Protein AF-A0A7G8HLC7-F1 (afdb_monomer_lite)

Secondary structure (DSSP, 8-state):
-----SS----TTSSHHHHHHHHHHH--HHHHHHHHHHHHTTS------------S-EEEEEEEBGGG-EEEEEEETTEEEEEEEE-SS-HHHHHHHHHHHT-SEEPPEEEEEEE-TTSPEEEEEEE----PPPPHHHHHHHHHHHHHHHHHHHHTT-----GGGEEEETTEEEE---TTTTGGGT-TT---TT-SS--SS-SSS--HHHHHHTT-----TTS----HHHHHHHHS-TTS-HHHHHHHHHHHHHHHHHHHHHTHHHHHHHHHHS-GGG-EE-SS-HHHHHHHHHHHHT-SSHHHHHHHHHHHHHHHH-SS---HHHHHHHHHHHHHHHHHHTTTPBP-EEGGGS-S----HHHHHHHHHHHHHH--HHHHHHHHHHH---

Sequence (390 aa):
MVLLSPFYSIDVLILKPYFLCITSYFMNSECLDELFAKAINKTKSTVSNHFIINASSICITGDIHQDYKATTSFFIRDAKYFHKWHNTINESLISELISSVGVNIKTPLSYSYGCSSAGDTWLIQKALVSNKSIYLPDILHRCFLIGQAFVFFYILGTTDCHKDNFVFSDDSLFWLDSETLLSAYYFKNLKLINQPEDNFFSNNDFNLSELLKTNRREGTSNTEDLSLFNSFIRSLPAEIDNAKILESMHDGIAFGYKCCFNSQSFIFDWILCTDIESTRVIIRATRIYEQIIKFLLDSKNEIERDFRAEKIFKSMYNLGISEEGVLSKLRQISTIEINLLKQGLIPKFRIKDLPLEIKNKYSIAKNVVNRINSTNCSKLIQNFNKIINI

Radius of gyration: 22.66 Å; chains: 1; bounding box: 56×45×57 Å

Foldseek 3Di:
DDDDDDDDDPDPVVCPVVVVVVCVVVVVLVLVQVVVCVVCVVPDDDDDDRDPQPFVDKAQDAAQAPPRFTWIWTDRPQWIKIWHWDQAWDQVLVQVVCVQLPQQAHEFDWDWRDADPVGITIIIGTDDPDPDPADPVLLLLVLLSVLLVLQVCQLQVAFQQELVQWDDDDSGIYRHDCLRGNQLVFQQDDDAPPDDPPDLHDDLDPDSVNSLVSHFDPDDPDDDGDGSNQVSVVVDPPPDDPVSSLVSSLNSNVVSLVSCLVCLVVLLVSLQPIPNQSRWHPPDDQVVLQVLLVVLVPDPDDVRSVVSLVVVLCVQLPSNGDPVVSSVQSSVVSVQQSVQSNVVHGYIDGNNRRPDPRDRSNVSSVSSSVCSVVDDSVVVSVVVVVRHPD

Structure (mmCIF, N/CA/C/O backbone):
data_AF-A0A7G8HLC7-F1
#
_entry.id   AF-A0A7G8HLC7-F1
#
loop_
_atom_site.group_PDB
_atom_site.id
_atom_site.type_symbol
_atom_site.label_atom_id
_atom_site.label_alt_id
_atom_site.label_comp_id
_atom_site.label_asym_id
_atom_site.label_entity_id
_atom_site.label_seq_id
_atom_site.pdbx_PDB_ins_code
_atom_site.Cartn_x
_atom_site.Cartn_y
_atom_site.Cartn_z
_atom_site.occupancy
_atom_site.B_iso_or_equiv
_atom_site.auth_seq_id
_atom_site.auth_comp_id
_atom_site.auth_asym_id
_atom_site.auth_atom_id
_atom_site.pdbx_PDB_model_num
ATOM 1 N N . MET A 1 1 ? -33.985 -16.442 -13.280 1.00 21.75 1 MET A N 1
ATOM 2 C CA . MET A 1 1 ? -33.444 -17.777 -12.952 1.00 21.75 1 MET A CA 1
ATOM 3 C C . MET A 1 1 ? -32.339 -17.574 -11.932 1.00 21.75 1 MET A C 1
ATOM 5 O O . MET A 1 1 ? -31.437 -16.790 -12.191 1.00 21.75 1 MET A O 1
ATOM 9 N N . VAL A 1 2 ? -32.504 -18.151 -10.743 1.00 29.56 2 VAL A N 1
ATOM 10 C CA . VAL A 1 2 ? -31.632 -17.982 -9.572 1.00 29.56 2 VAL A CA 1
ATOM 11 C C . VAL A 1 2 ? -30.471 -18.969 -9.675 1.00 29.56 2 VAL A C 1
ATOM 13 O O . VAL A 1 2 ? -30.717 -20.160 -9.831 1.00 29.56 2 VAL A O 1
ATOM 16 N N . LEU A 1 3 ? -29.232 -18.492 -9.551 1.00 22.62 3 LEU A N 1
ATOM 17 C CA . LEU A 1 3 ? -28.075 -19.325 -9.218 1.00 22.62 3 LEU A CA 1
ATOM 18 C C . LEU A 1 3 ? -27.324 -18.646 -8.071 1.00 22.62 3 LEU A C 1
ATOM 20 O O . LEU A 1 3 ? -26.545 -17.717 -8.265 1.00 22.62 3 LEU A O 1
ATOM 24 N N . LEU A 1 4 ? -27.644 -19.097 -6.860 1.00 25.16 4 LEU A N 1
ATOM 25 C CA . LEU A 1 4 ? -26.909 -18.804 -5.637 1.00 25.16 4 LEU A CA 1
ATOM 26 C C . LEU A 1 4 ? -25.683 -19.726 -5.591 1.00 25.16 4 LEU A C 1
ATOM 28 O O . LEU A 1 4 ? -25.820 -20.946 -5.665 1.00 25.16 4 LEU A O 1
ATOM 32 N N . SER A 1 5 ? -24.496 -19.135 -5.476 1.00 24.44 5 SER A N 1
ATOM 33 C CA . SER A 1 5 ? -23.241 -19.833 -5.171 1.00 24.44 5 SER A CA 1
ATOM 34 C C . SER A 1 5 ? -23.123 -20.059 -3.650 1.00 24.44 5 SER A C 1
ATOM 36 O O . SER A 1 5 ? -23.564 -19.198 -2.884 1.00 24.44 5 SER A O 1
ATOM 38 N N . PRO A 1 6 ? -22.538 -21.177 -3.178 1.00 26.70 6 PRO A N 1
ATOM 39 C CA . PRO A 1 6 ? -22.643 -21.615 -1.794 1.00 26.70 6 PRO A CA 1
ATOM 40 C C . PRO A 1 6 ? -21.478 -21.087 -0.952 1.00 26.70 6 PRO A C 1
ATOM 42 O O . PRO A 1 6 ? -20.536 -21.817 -0.678 1.00 26.70 6 PRO A O 1
ATOM 45 N N . PHE A 1 7 ? -21.529 -19.837 -0.498 1.00 26.86 7 PHE A N 1
ATOM 46 C CA . PHE A 1 7 ? -20.690 -19.409 0.626 1.00 26.86 7 PHE A CA 1
ATOM 47 C C . PHE A 1 7 ? -21.494 -18.493 1.553 1.00 26.86 7 PHE A C 1
ATOM 49 O O . PHE A 1 7 ? -21.743 -17.338 1.242 1.00 26.86 7 PHE A O 1
ATOM 56 N N . TYR A 1 8 ? -21.899 -19.076 2.687 1.00 28.16 8 TYR A N 1
ATOM 57 C CA . TYR A 1 8 ? -22.501 -18.463 3.877 1.00 28.16 8 TYR A CA 1
ATOM 58 C C . TYR A 1 8 ? -23.782 -17.636 3.669 1.00 28.16 8 TYR A C 1
ATOM 60 O O . TYR A 1 8 ? -23.762 -16.440 3.397 1.00 28.16 8 TYR A O 1
ATOM 68 N N . SER A 1 9 ? -24.924 -18.275 3.943 1.00 25.25 9 SER A N 1
ATOM 69 C CA . SER A 1 9 ? -26.159 -17.597 4.335 1.00 25.25 9 SER A CA 1
ATOM 70 C C . SER A 1 9 ? -25.970 -16.962 5.719 1.00 25.25 9 SER A C 1
ATOM 72 O O . SER A 1 9 ? -26.249 -17.585 6.742 1.00 25.25 9 SER A O 1
ATOM 74 N N . ILE A 1 10 ? -25.447 -15.739 5.759 1.00 25.98 10 ILE A N 1
ATOM 75 C CA . ILE A 1 10 ? -25.668 -14.847 6.900 1.00 25.98 10 ILE A CA 1
ATOM 76 C C . ILE A 1 10 ? -27.069 -14.276 6.708 1.00 25.98 10 ILE A C 1
ATOM 78 O O . ILE A 1 10 ? -27.377 -13.728 5.648 1.00 25.98 10 ILE A O 1
ATOM 82 N N . ASP A 1 11 ? -27.928 -14.469 7.705 1.00 25.91 11 ASP A N 1
ATOM 83 C CA . ASP A 1 11 ? -29.323 -14.055 7.670 1.00 25.91 11 ASP A CA 1
ATOM 84 C C . ASP A 1 11 ? -29.487 -12.613 7.166 1.00 25.91 11 ASP A C 1
ATOM 86 O O . ASP A 1 11 ? -29.014 -11.636 7.748 1.00 25.91 11 ASP A O 1
ATOM 90 N N . VAL A 1 12 ? -30.242 -12.505 6.072 1.00 29.97 12 VAL A N 1
ATOM 91 C CA . VAL A 1 12 ? -30.614 -11.305 5.299 1.00 29.97 12 VAL A CA 1
ATOM 92 C C . VAL A 1 12 ? -31.399 -10.263 6.131 1.00 29.97 12 VAL A C 1
ATOM 94 O O . VAL A 1 12 ? -31.777 -9.199 5.641 1.00 29.97 12 VAL A O 1
ATOM 97 N N . LEU A 1 13 ? -31.628 -10.521 7.419 1.00 26.00 13 LEU A N 1
ATOM 98 C CA . LEU A 1 13 ? -32.408 -9.674 8.319 1.00 26.00 13 LEU A CA 1
ATOM 99 C C . LEU A 1 13 ? -31.650 -8.445 8.836 1.00 26.00 13 LEU A C 1
ATOM 101 O O . LEU A 1 13 ? -32.289 -7.419 9.058 1.00 26.00 13 LEU A O 1
ATOM 105 N N . ILE A 1 14 ? -30.316 -8.484 8.939 1.00 32.50 14 ILE A N 1
ATOM 106 C CA . ILE A 1 14 ? -29.539 -7.313 9.391 1.00 32.50 14 ILE A CA 1
ATOM 107 C C . ILE A 1 14 ? -29.361 -6.286 8.259 1.00 32.50 14 ILE A C 1
ATOM 109 O O . ILE A 1 14 ? -29.231 -5.100 8.530 1.00 32.50 14 ILE A O 1
ATOM 113 N N . LEU A 1 15 ? -29.458 -6.692 6.987 1.00 32.88 15 LEU A N 1
ATOM 114 C CA . LEU A 1 15 ? -29.226 -5.820 5.824 1.00 32.88 15 LEU A CA 1
ATOM 115 C C . LEU A 1 15 ? -30.483 -5.127 5.269 1.00 32.88 15 LEU A C 1
ATOM 117 O O . LEU A 1 15 ? -30.356 -4.262 4.404 1.00 32.88 15 LEU A O 1
ATOM 121 N N . LYS A 1 16 ? -31.695 -5.444 5.746 1.00 27.67 16 LYS A N 1
ATOM 122 C CA . LYS A 1 16 ? -32.942 -4.852 5.215 1.00 27.67 16 LYS A CA 1
ATOM 123 C C . LYS A 1 16 ? -33.029 -3.319 5.360 1.00 27.67 16 LYS A C 1
ATOM 125 O O . LYS A 1 16 ? -33.419 -2.680 4.385 1.00 27.67 16 LYS A O 1
ATOM 130 N N . PRO A 1 17 ? -32.620 -2.698 6.485 1.00 28.83 17 PRO A N 1
ATOM 131 C CA . PRO A 1 17 ? -32.542 -1.237 6.589 1.00 28.83 17 PRO A CA 1
ATOM 132 C C . PRO A 1 17 ? -31.387 -0.640 5.764 1.00 28.83 17 PRO A C 1
ATOM 134 O O . PRO A 1 17 ? -31.482 0.493 5.306 1.00 28.83 17 PRO A O 1
ATOM 137 N N . TYR A 1 18 ? -30.312 -1.402 5.531 1.00 35.47 18 TYR A N 1
ATOM 138 C CA . TYR A 1 18 ? -29.099 -0.943 4.835 1.00 35.47 18 TYR A CA 1
ATOM 139 C C . TYR A 1 18 ? -29.240 -0.962 3.316 1.00 35.47 18 TYR A C 1
ATOM 141 O O . TYR A 1 18 ? -28.787 -0.037 2.645 1.00 35.47 18 TYR A O 1
ATOM 149 N N . PHE A 1 19 ? -29.925 -1.970 2.772 1.00 33.97 19 PHE A N 1
ATOM 150 C CA . PHE A 1 19 ? -30.297 -1.982 1.363 1.00 33.97 19 PHE A CA 1
ATOM 151 C C . PHE A 1 19 ? -31.268 -0.839 1.071 1.00 33.97 19 PHE A C 1
ATOM 153 O O . PHE A 1 19 ? -31.118 -0.188 0.047 1.00 33.97 19 PHE A O 1
ATOM 160 N N . LEU A 1 20 ? -32.188 -0.531 1.995 1.00 31.73 20 LEU A N 1
ATOM 161 C CA . LEU A 1 20 ? -33.087 0.622 1.902 1.00 31.73 20 LEU A CA 1
ATOM 162 C C . LEU A 1 20 ? -32.379 1.963 2.087 1.00 31.73 20 LEU A C 1
ATOM 164 O O . LEU A 1 20 ? -32.790 2.894 1.426 1.00 31.73 20 LEU A O 1
ATOM 168 N N . CYS A 1 21 ? -31.319 2.074 2.896 1.00 33.91 21 CYS A N 1
ATOM 169 C CA . CYS A 1 21 ? -30.577 3.329 3.077 1.00 33.91 21 CYS A CA 1
ATOM 170 C C . CYS A 1 21 ? -29.639 3.625 1.897 1.00 33.91 21 CYS A C 1
ATOM 172 O O . CYS A 1 21 ? -29.602 4.749 1.409 1.00 33.91 21 CYS A O 1
ATOM 174 N N . ILE A 1 22 ? -28.942 2.612 1.367 1.00 38.06 22 ILE A N 1
ATOM 175 C CA . ILE A 1 22 ? -28.168 2.751 0.126 1.00 38.06 22 ILE A CA 1
ATOM 176 C C . ILE A 1 22 ? -29.136 2.979 -1.036 1.00 38.06 22 ILE A C 1
ATOM 178 O O . ILE A 1 22 ? -28.973 3.937 -1.769 1.00 38.06 22 ILE A O 1
ATOM 182 N N . THR A 1 23 ? -30.217 2.211 -1.182 1.00 36.97 23 THR A N 1
ATOM 183 C CA . THR A 1 23 ? -31.185 2.527 -2.245 1.00 36.97 23 THR A CA 1
ATOM 184 C C . THR A 1 23 ? -31.891 3.862 -2.021 1.00 36.97 23 THR A C 1
ATOM 186 O O . THR A 1 23 ? -32.027 4.572 -2.992 1.00 36.97 23 THR A O 1
ATOM 189 N N . SER A 1 24 ? -32.236 4.316 -0.814 1.00 34.94 24 SER A N 1
ATOM 190 C CA . SER A 1 24 ? -32.877 5.630 -0.610 1.00 34.94 24 SER A CA 1
ATOM 191 C C . SER A 1 24 ? -31.918 6.807 -0.793 1.00 34.94 24 SER A C 1
ATOM 193 O O . SER A 1 24 ? -32.323 7.836 -1.325 1.00 34.94 24 SER A O 1
ATOM 195 N N . TYR A 1 25 ? -30.644 6.665 -0.408 1.00 39.06 25 TYR A N 1
ATOM 196 C CA . TYR A 1 25 ? -29.607 7.673 -0.668 1.00 39.06 25 TYR A CA 1
ATOM 197 C C . TYR A 1 25 ? -29.233 7.719 -2.162 1.00 39.06 25 TYR A C 1
ATOM 199 O O . TYR A 1 25 ? -28.902 8.779 -2.681 1.00 39.06 25 TYR A O 1
ATOM 207 N N . PHE A 1 26 ? -29.360 6.589 -2.870 1.00 38.81 26 PHE A N 1
ATOM 208 C CA . PHE A 1 26 ? -29.183 6.467 -4.322 1.00 38.81 26 PHE A CA 1
ATOM 209 C C . PHE A 1 26 ? -30.505 6.590 -5.133 1.00 38.81 26 PHE A C 1
ATOM 211 O O . PHE A 1 26 ? -30.460 6.528 -6.355 1.00 38.81 26 PHE A O 1
ATOM 218 N N . MET A 1 27 ? -31.687 6.769 -4.523 1.00 36.00 27 MET A N 1
ATOM 219 C CA . MET A 1 27 ? -32.986 6.859 -5.233 1.00 36.00 27 MET A CA 1
ATOM 220 C C . MET A 1 27 ? -33.636 8.241 -5.191 1.00 36.00 27 MET A C 1
ATOM 222 O O . MET A 1 27 ? -34.693 8.422 -5.796 1.00 36.00 27 MET A O 1
ATOM 226 N N . ASN A 1 28 ? -32.982 9.258 -4.620 1.00 38.38 28 ASN A N 1
ATOM 227 C CA . ASN A 1 28 ? -33.239 10.624 -5.082 1.00 38.38 28 ASN A CA 1
ATOM 228 C C . ASN A 1 28 ? -32.574 10.797 -6.457 1.00 38.38 28 ASN A C 1
ATOM 230 O O . ASN A 1 28 ? -31.442 11.263 -6.584 1.00 38.38 28 ASN A O 1
ATOM 234 N N . SER A 1 29 ? -33.304 10.319 -7.470 1.00 41.28 29 SER A N 1
ATOM 235 C CA . SER A 1 29 ? -32.939 10.227 -8.891 1.00 41.28 29 SER A CA 1
ATOM 236 C C . SER A 1 29 ? -32.334 11.504 -9.480 1.00 41.28 29 SER A C 1
ATOM 238 O O . SER A 1 29 ? -31.459 11.415 -10.335 1.00 41.28 29 SER A O 1
ATOM 240 N N . GLU A 1 30 ? -32.682 12.678 -8.951 1.00 38.06 30 GLU A N 1
ATOM 241 C CA . GLU A 1 30 ? -32.153 13.959 -9.425 1.00 38.06 30 GLU A CA 1
ATOM 242 C C . GLU A 1 30 ? -30.631 14.082 -9.260 1.00 38.06 30 GLU A C 1
ATOM 244 O O . GLU A 1 30 ? -29.963 14.612 -10.143 1.00 38.06 30 GLU A O 1
ATOM 249 N N . CYS A 1 31 ? -30.050 13.547 -8.179 1.00 40.03 31 CYS A N 1
ATOM 250 C CA . CYS A 1 31 ? -28.619 13.713 -7.913 1.00 40.03 31 CYS A CA 1
ATOM 251 C C . CYS A 1 31 ? -27.770 12.804 -8.812 1.00 40.03 31 CYS A C 1
ATOM 253 O O . CYS A 1 31 ? -26.753 13.243 -9.337 1.00 40.03 31 CYS A O 1
ATOM 255 N N . LEU A 1 32 ? -28.215 11.562 -9.046 1.00 40.97 32 LEU A N 1
ATOM 256 C CA . LEU A 1 32 ? -27.554 10.590 -9.927 1.00 40.97 32 LEU A CA 1
ATOM 257 C C . LEU A 1 32 ? -27.622 10.996 -11.403 1.00 40.97 32 LEU A C 1
ATOM 259 O O . LEU A 1 32 ? -26.618 10.890 -12.109 1.00 40.97 32 LEU A O 1
ATOM 263 N N . ASP A 1 33 ? -28.765 11.515 -11.849 1.00 38.50 33 ASP A N 1
ATOM 264 C CA . ASP A 1 33 ? -28.928 12.012 -13.215 1.00 38.50 33 ASP A CA 1
ATOM 265 C C . ASP A 1 33 ? -28.050 13.249 -13.467 1.00 38.50 33 ASP A C 1
ATOM 267 O O . ASP A 1 33 ? -27.393 13.339 -14.507 1.00 38.50 33 ASP A O 1
ATOM 271 N N . GLU A 1 34 ? -27.922 14.156 -12.491 1.00 40.56 34 GLU A N 1
ATOM 272 C CA . GLU A 1 34 ? -26.979 15.279 -12.569 1.00 40.56 34 GLU A CA 1
ATOM 273 C C . GLU A 1 34 ? -25.504 14.822 -12.487 1.00 40.56 34 GLU A C 1
ATOM 275 O O . GLU A 1 34 ? -24.644 15.363 -13.192 1.00 40.56 34 GLU A O 1
ATOM 280 N N . LEU A 1 35 ? -25.211 13.802 -11.667 1.00 41.47 35 LEU A N 1
ATOM 281 C CA . LEU A 1 35 ? -23.898 13.156 -11.490 1.00 41.47 35 LEU A CA 1
ATOM 282 C C . LEU A 1 35 ? -23.381 12.566 -12.807 1.00 41.47 35 LEU A C 1
ATOM 284 O O . LEU A 1 35 ? -22.232 12.797 -13.195 1.00 41.47 35 LEU A O 1
ATOM 288 N N . PHE A 1 36 ? -24.237 11.835 -13.521 1.00 43.69 36 PHE A N 1
ATOM 289 C CA . PHE A 1 36 ? -23.888 11.227 -14.800 1.00 43.69 36 PHE A CA 1
ATOM 290 C C . PHE A 1 36 ? -23.931 12.236 -15.949 1.00 43.69 36 PHE A C 1
ATOM 292 O O . PHE A 1 36 ? -23.043 12.206 -16.803 1.00 43.69 36 PHE A O 1
ATOM 299 N N . ALA A 1 37 ? -24.858 13.200 -15.935 1.00 41.19 37 ALA A N 1
ATOM 300 C CA . ALA A 1 37 ? -24.865 14.295 -16.903 1.00 41.19 37 ALA A CA 1
ATOM 301 C C . ALA A 1 37 ? -23.588 15.147 -16.818 1.00 41.19 37 ALA A C 1
ATOM 303 O O . ALA A 1 37 ? -23.045 15.518 -17.854 1.00 41.19 37 ALA A O 1
ATOM 304 N N . LYS A 1 38 ? -23.036 15.418 -15.625 1.00 40.31 38 LYS A N 1
ATOM 305 C CA . LYS A 1 38 ? -21.765 16.159 -15.468 1.00 40.31 38 LYS A CA 1
ATOM 306 C C . LYS A 1 38 ? -20.536 15.333 -15.864 1.00 40.31 38 LYS A C 1
ATOM 308 O O . LYS A 1 38 ? -19.619 15.882 -16.477 1.00 40.31 38 LYS A O 1
ATOM 313 N N . ALA A 1 39 ? -20.528 14.027 -15.588 1.00 36.47 39 ALA A N 1
ATOM 314 C CA . ALA A 1 39 ? -19.465 13.122 -16.032 1.00 36.47 39 ALA A CA 1
ATOM 315 C C . ALA A 1 39 ? -19.436 12.950 -17.567 1.00 36.47 39 ALA A C 1
ATOM 317 O O . ALA A 1 39 ? -18.362 12.800 -18.152 1.00 36.47 39 ALA A O 1
ATOM 318 N N . ILE A 1 40 ? -20.602 13.023 -18.221 1.00 36.59 40 ILE A N 1
ATOM 319 C CA . ILE A 1 40 ? -20.776 12.836 -19.671 1.00 36.59 40 ILE A CA 1
ATOM 320 C C . ILE A 1 40 ? -20.726 14.170 -20.447 1.00 36.59 40 ILE A C 1
ATOM 322 O O . ILE A 1 40 ? -20.209 14.197 -21.558 1.00 36.59 40 ILE A O 1
ATOM 326 N N . ASN A 1 41 ? -21.139 15.311 -19.883 1.00 36.41 41 ASN A N 1
ATOM 327 C CA . ASN A 1 41 ? -21.132 16.611 -20.586 1.00 36.41 41 ASN A CA 1
ATOM 328 C C . ASN A 1 41 ? -19.728 17.170 -20.892 1.00 36.41 41 ASN A C 1
ATOM 330 O O . ASN A 1 41 ? -19.602 18.107 -21.682 1.00 36.41 41 ASN A O 1
ATOM 334 N N . LYS A 1 42 ? -18.654 16.591 -20.336 1.00 35.75 42 LYS A N 1
ATOM 335 C CA . LYS A 1 42 ? -17.270 16.892 -20.761 1.00 35.75 42 LYS A CA 1
ATOM 336 C C . LYS A 1 42 ? -16.870 16.185 -22.067 1.00 35.75 42 LYS A C 1
ATOM 338 O O . LYS A 1 42 ? -15.877 16.563 -22.684 1.00 35.75 42 LYS A O 1
ATOM 343 N N . THR A 1 43 ? -17.666 15.221 -22.526 1.00 34.31 43 THR A N 1
ATOM 344 C CA . THR A 1 43 ? -17.639 14.663 -23.883 1.00 34.31 43 THR A CA 1
ATOM 345 C C . THR A 1 43 ? -18.804 15.265 -24.669 1.00 34.31 43 THR A C 1
ATOM 347 O O . THR A 1 43 ? -19.952 14.892 -24.474 1.00 34.31 43 THR A O 1
ATOM 350 N N . LYS A 1 44 ? -18.522 16.275 -25.501 1.00 29.05 44 LYS A N 1
ATOM 351 C CA . LYS A 1 44 ? -19.519 17.073 -26.240 1.00 29.05 44 LYS A CA 1
ATOM 352 C C . LYS A 1 44 ? -20.609 16.218 -26.919 1.00 29.05 44 LYS A C 1
ATOM 354 O O . LYS A 1 44 ? -20.328 15.606 -27.941 1.00 29.05 44 LYS A O 1
ATOM 359 N N . SER A 1 45 ? -21.851 16.301 -26.438 1.00 29.31 45 SER A N 1
ATOM 360 C CA . SER A 1 45 ? -23.053 16.587 -27.244 1.00 29.31 45 SER A CA 1
ATOM 361 C C . SER A 1 45 ? -24.301 16.635 -26.358 1.00 29.31 45 SER A C 1
ATOM 363 O O . SER A 1 45 ? -24.563 15.724 -25.579 1.00 29.31 45 SER A O 1
ATOM 365 N N . THR A 1 46 ? -25.081 17.692 -26.534 1.00 34.69 46 THR A N 1
ATOM 366 C CA . THR A 1 46 ? -26.419 17.943 -25.994 1.00 34.69 46 THR A CA 1
ATOM 367 C C . THR A 1 46 ? -27.417 16.827 -26.308 1.00 34.69 46 THR A C 1
ATOM 369 O O . THR A 1 46 ? -27.781 16.695 -27.471 1.00 34.69 46 THR A O 1
ATOM 372 N N . VAL A 1 47 ? -27.939 16.122 -25.296 1.00 28.56 47 VAL A N 1
ATOM 373 C CA . VAL A 1 47 ? -29.308 15.564 -25.298 1.00 28.56 47 VAL A CA 1
ATOM 374 C C . VAL A 1 47 ? -29.801 15.439 -23.850 1.00 28.56 47 VAL A C 1
ATOM 376 O O . VAL A 1 47 ? -29.235 14.690 -23.058 1.00 28.56 47 VAL A O 1
ATOM 379 N N . SER A 1 48 ? -30.876 16.151 -23.512 1.00 29.19 48 SER A N 1
ATOM 380 C CA . SER A 1 48 ? -31.678 15.917 -22.309 1.00 29.19 48 SER A CA 1
ATOM 381 C C . SER A 1 48 ? -32.556 14.687 -22.531 1.00 29.19 48 SER A C 1
ATOM 383 O O . SER A 1 48 ? -33.596 14.783 -23.175 1.00 29.19 48 SER A O 1
ATOM 385 N N . ASN A 1 49 ? -32.132 13.538 -22.021 1.00 28.38 49 ASN A N 1
ATOM 386 C CA . ASN A 1 49 ? -32.967 12.352 -21.865 1.00 28.38 49 ASN A CA 1
ATOM 387 C C . ASN A 1 49 ? -32.600 11.699 -20.533 1.00 28.38 49 ASN A C 1
ATOM 389 O O . ASN A 1 49 ? -31.420 11.552 -20.225 1.00 28.38 49 ASN A O 1
ATOM 393 N N . HIS A 1 50 ? -33.612 11.330 -19.750 1.00 28.83 50 HIS A N 1
ATOM 394 C CA . HIS A 1 50 ? -33.444 10.551 -18.528 1.00 28.83 50 HIS A CA 1
ATOM 395 C C . HIS A 1 50 ? -32.778 9.217 -18.895 1.00 28.83 50 HIS A C 1
ATOM 397 O O . HIS A 1 50 ? -33.366 8.399 -19.607 1.00 28.83 50 HIS A O 1
ATOM 403 N N . PHE A 1 51 ? -31.533 9.010 -18.466 1.00 29.47 51 PHE A N 1
ATOM 404 C CA . PHE A 1 51 ? -30.815 7.761 -18.690 1.00 29.47 51 PHE A CA 1
ATOM 405 C C . PHE A 1 51 ? -31.079 6.823 -17.515 1.00 29.47 51 PHE A C 1
ATOM 407 O O . PHE A 1 51 ? -30.411 6.886 -16.491 1.00 29.47 51 PHE A O 1
ATOM 414 N N . ILE A 1 52 ? -32.020 5.894 -17.686 1.00 31.92 52 ILE A N 1
ATOM 415 C CA . ILE A 1 52 ? -32.154 4.748 -16.781 1.00 31.92 52 ILE A CA 1
ATOM 416 C C . ILE A 1 52 ? -30.891 3.888 -16.938 1.00 31.92 52 ILE A C 1
ATOM 418 O O . ILE A 1 52 ? -30.709 3.192 -17.941 1.00 31.92 52 ILE A O 1
ATOM 422 N N . ILE A 1 53 ? -29.990 3.952 -15.958 1.00 39.47 53 ILE A N 1
ATOM 423 C CA . ILE A 1 53 ? -28.805 3.095 -15.914 1.00 39.47 53 ILE A CA 1
ATOM 424 C C . ILE A 1 53 ? -29.249 1.703 -15.470 1.00 39.47 53 ILE A C 1
ATOM 426 O O . ILE A 1 53 ? -29.487 1.452 -14.291 1.00 39.47 53 ILE A O 1
ATOM 430 N N . ASN A 1 54 ? -29.316 0.771 -16.420 1.00 39.16 54 ASN A N 1
ATOM 431 C CA . ASN A 1 54 ? -29.370 -0.660 -16.130 1.00 39.16 54 ASN A CA 1
ATOM 432 C C . ASN A 1 54 ? -27.999 -1.116 -15.597 1.00 39.16 54 ASN A C 1
ATOM 434 O O . ASN A 1 54 ? -27.195 -1.694 -16.331 1.00 39.16 54 ASN A O 1
ATOM 438 N N . ALA A 1 55 ? -27.700 -0.823 -14.328 1.00 48.28 55 ALA A N 1
ATOM 439 C CA . ALA A 1 55 ? -26.595 -1.469 -13.630 1.00 48.28 55 ALA A CA 1
ATOM 440 C C . ALA A 1 55 ? -26.944 -2.958 -13.509 1.00 48.28 55 ALA A C 1
ATOM 442 O O . ALA A 1 55 ? -27.891 -3.328 -12.818 1.00 48.28 55 ALA A O 1
ATOM 443 N N . SER A 1 56 ? -26.217 -3.819 -14.221 1.00 50.00 56 SER A N 1
ATOM 444 C CA . SER A 1 56 ? -26.517 -5.257 -14.265 1.00 50.00 56 SER A CA 1
ATOM 445 C C . SER A 1 56 ? -26.272 -5.952 -12.920 1.00 50.00 56 SER A C 1
ATOM 447 O O . SER A 1 56 ? -26.835 -7.016 -12.673 1.00 50.00 56 SER A O 1
ATOM 449 N N . SER A 1 57 ? -25.451 -5.359 -12.042 1.00 58.62 57 SER A N 1
ATOM 450 C CA . SER A 1 57 ? -25.251 -5.787 -10.652 1.00 58.62 57 SER A CA 1
ATOM 451 C C . SER A 1 57 ? -24.541 -4.711 -9.812 1.00 58.62 57 SER A C 1
ATOM 453 O O . SER A 1 57 ? -23.658 -4.003 -10.305 1.00 58.62 57 SER A O 1
ATOM 455 N N . ILE A 1 58 ? -24.911 -4.610 -8.530 1.00 58.53 58 ILE A N 1
ATOM 456 C CA . ILE A 1 58 ? -24.175 -3.877 -7.487 1.00 58.53 58 ILE A CA 1
ATOM 457 C C . ILE A 1 58 ? -23.693 -4.913 -6.472 1.00 58.53 58 ILE A C 1
ATOM 459 O O . ILE A 1 58 ? -24.482 -5.733 -6.003 1.00 58.53 58 ILE A O 1
ATOM 463 N N . CYS A 1 59 ? -22.409 -4.879 -6.126 1.00 59.84 59 CYS A N 1
ATOM 464 C CA . CYS A 1 59 ? -21.807 -5.770 -5.145 1.00 59.84 59 CYS A CA 1
ATOM 465 C C . CYS A 1 59 ? -21.055 -4.949 -4.091 1.00 59.84 59 CYS A C 1
ATOM 467 O O . CYS A 1 59 ? -20.232 -4.091 -4.419 1.00 59.84 59 CYS A O 1
ATOM 469 N N . ILE A 1 60 ? -21.326 -5.210 -2.813 1.00 61.12 60 ILE A N 1
ATOM 470 C CA . ILE A 1 60 ? -20.496 -4.700 -1.719 1.00 61.12 60 ILE A CA 1
ATOM 471 C C . ILE A 1 60 ? -19.266 -5.606 -1.666 1.00 61.12 60 ILE A C 1
ATOM 473 O O . ILE A 1 60 ? -19.393 -6.797 -1.398 1.00 61.12 60 ILE A O 1
ATOM 477 N N . THR A 1 61 ? -18.097 -5.063 -2.000 1.00 61.41 61 THR A N 1
ATOM 478 C CA . THR A 1 61 ? -16.872 -5.854 -2.226 1.00 61.41 61 THR A CA 1
ATOM 479 C C . THR A 1 61 ? -15.740 -5.517 -1.266 1.00 61.41 61 THR A C 1
ATOM 481 O O . THR A 1 61 ? -14.636 -6.017 -1.454 1.00 61.41 61 THR A O 1
ATOM 484 N N . GLY A 1 62 ? -15.976 -4.643 -0.289 1.00 61.62 62 GLY A N 1
ATOM 485 C CA . GLY A 1 62 ? -14.951 -4.179 0.637 1.00 61.62 62 GLY A CA 1
ATOM 486 C C . GLY A 1 62 ? -15.342 -4.331 2.097 1.00 61.62 62 GLY A C 1
ATOM 487 O O . GLY A 1 62 ? -16.518 -4.472 2.437 1.00 61.62 62 GLY A O 1
ATOM 488 N N . ASP A 1 63 ? -14.317 -4.247 2.934 1.00 73.12 63 ASP A N 1
ATOM 489 C CA . ASP A 1 63 ? -14.425 -4.156 4.383 1.00 73.12 63 ASP A CA 1
ATOM 490 C C . ASP A 1 63 ? -15.301 -2.972 4.807 1.00 73.12 63 ASP A C 1
ATOM 492 O O . ASP A 1 63 ? -15.323 -1.920 4.158 1.00 73.12 63 ASP A O 1
ATOM 496 N N . ILE A 1 64 ? -16.003 -3.132 5.930 1.00 74.81 64 ILE A N 1
ATOM 497 C CA . ILE A 1 64 ? -16.767 -2.050 6.552 1.00 74.81 64 ILE A CA 1
ATOM 498 C C . ILE A 1 64 ? -15.888 -1.400 7.617 1.00 74.81 64 ILE A C 1
ATOM 500 O O . ILE A 1 64 ? -15.526 -2.023 8.620 1.00 74.81 64 ILE A O 1
ATOM 504 N N . HIS A 1 65 ? -15.550 -0.135 7.391 1.00 81.69 65 HIS A N 1
ATOM 505 C CA . HIS A 1 65 ? -14.727 0.655 8.299 1.00 81.69 65 HIS A CA 1
ATOM 506 C C . HIS A 1 65 ? -15.564 1.619 9.151 1.00 81.69 65 HIS A C 1
ATOM 508 O O . HIS A 1 65 ? -16.797 1.626 9.116 1.00 81.69 65 HIS A O 1
ATOM 514 N N . GLN A 1 66 ? -14.859 2.450 9.921 1.00 72.81 66 GLN A N 1
ATOM 515 C CA . GLN A 1 66 ? -15.396 3.607 10.640 1.00 72.81 66 GLN A CA 1
ATOM 516 C C . GLN A 1 66 ? -16.313 4.4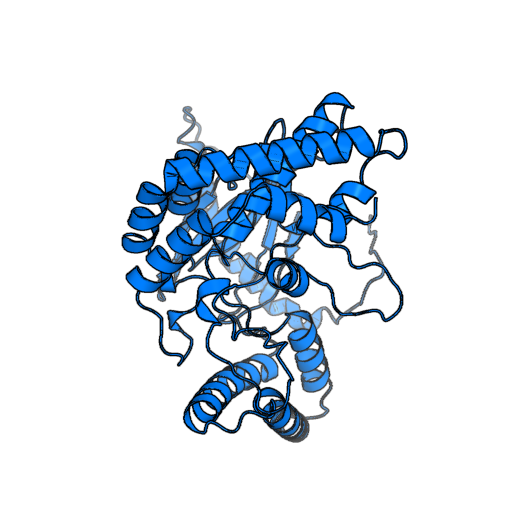40 9.719 1.00 72.81 66 GLN A C 1
ATOM 518 O O . GLN A 1 66 ? -16.050 4.567 8.521 1.00 72.81 66 GLN A O 1
ATOM 523 N N . ASP A 1 67 ? -17.408 4.967 10.271 1.00 60.84 67 ASP A N 1
ATOM 524 C CA . ASP A 1 67 ? -18.486 5.673 9.551 1.00 60.84 67 ASP A CA 1
ATOM 525 C C . ASP A 1 67 ? -19.301 4.818 8.561 1.00 60.84 67 ASP A C 1
ATOM 527 O O . ASP A 1 67 ? -19.979 5.361 7.691 1.00 60.84 67 ASP A O 1
ATOM 531 N N . TYR A 1 68 ? -19.250 3.484 8.676 1.00 54.28 68 TYR A N 1
ATOM 532 C CA . TYR A 1 68 ? -19.947 2.542 7.781 1.00 54.28 68 TYR A CA 1
ATOM 533 C C . TYR A 1 68 ? -19.550 2.683 6.306 1.00 54.28 68 TYR A C 1
ATOM 535 O O . TYR A 1 68 ? -20.286 2.300 5.393 1.00 54.28 68 TYR A O 1
ATOM 543 N N . LYS A 1 69 ? -18.357 3.222 6.064 1.00 62.97 69 LYS A N 1
ATOM 544 C CA . LYS A 1 69 ? -17.799 3.380 4.729 1.00 62.97 69 LYS A CA 1
ATOM 545 C C . LYS A 1 69 ? -17.310 2.020 4.249 1.00 62.97 69 LYS A C 1
ATOM 547 O O . LYS A 1 69 ? -16.329 1.489 4.768 1.00 62.97 69 LYS A O 1
ATOM 552 N N . ALA A 1 70 ? -18.006 1.471 3.260 1.00 59.72 70 ALA A N 1
ATOM 553 C CA . ALA A 1 70 ? -17.598 0.277 2.535 1.00 59.72 70 ALA A CA 1
ATOM 554 C C . ALA A 1 70 ? -17.283 0.637 1.083 1.00 59.72 70 ALA A C 1
ATOM 556 O O . ALA A 1 70 ? -17.983 1.446 0.464 1.00 59.72 70 ALA A O 1
ATOM 557 N N . THR A 1 71 ? -16.249 0.009 0.527 1.00 64.19 71 THR A N 1
ATOM 558 C CA . THR A 1 71 ? -16.024 0.051 -0.919 1.00 64.19 71 THR A CA 1
ATOM 559 C C . THR A 1 71 ? -17.095 -0.791 -1.600 1.00 64.19 71 THR A C 1
ATOM 561 O O . THR A 1 71 ? -17.252 -1.982 -1.316 1.00 64.19 71 THR A O 1
ATOM 564 N N . THR A 1 72 ? -17.824 -0.186 -2.529 1.00 65.50 72 THR A N 1
ATOM 565 C CA . THR A 1 72 ? -18.789 -0.899 -3.367 1.00 65.50 72 THR A CA 1
ATOM 566 C C . THR A 1 72 ? -18.266 -0.968 -4.792 1.00 65.50 72 THR A C 1
ATOM 568 O O . THR A 1 72 ? -17.488 -0.123 -5.232 1.00 65.50 72 THR A O 1
ATOM 571 N N . SER A 1 73 ? -18.650 -2.003 -5.530 1.00 62.22 73 SER A N 1
ATOM 572 C CA . SER A 1 73 ? -18.391 -2.068 -6.961 1.00 62.22 73 SER A CA 1
ATOM 573 C C . SER A 1 73 ? -19.669 -2.326 -7.734 1.00 62.22 73 SER A C 1
ATOM 575 O O . SER A 1 73 ? -20.597 -2.977 -7.254 1.00 62.22 73 SER A O 1
ATOM 577 N N . PHE A 1 74 ? -19.732 -1.771 -8.933 1.00 66.62 74 PHE A N 1
ATOM 578 C CA . PHE A 1 74 ? -20.878 -1.907 -9.818 1.00 66.62 74 PHE A CA 1
ATOM 579 C C . PHE A 1 74 ? -20.411 -1.947 -11.268 1.00 66.62 74 PHE A C 1
ATOM 581 O O . PHE A 1 74 ? -19.320 -1.475 -11.598 1.00 66.62 74 PHE A O 1
ATOM 588 N N . PHE A 1 75 ? -21.232 -2.531 -12.133 1.00 63.09 75 PHE A N 1
ATOM 589 C CA . PHE A 1 75 ? -20.951 -2.612 -13.562 1.00 63.09 75 PHE A CA 1
ATOM 590 C C . PHE A 1 75 ? -21.848 -1.655 -14.339 1.00 63.09 75 PHE A C 1
ATOM 592 O O . PHE A 1 75 ? -23.063 -1.626 -14.141 1.00 63.09 75 PHE A O 1
ATOM 599 N N . ILE A 1 76 ? -21.242 -0.901 -15.257 1.00 65.06 76 ILE A N 1
ATOM 600 C CA . ILE A 1 76 ? -21.958 -0.167 -16.302 1.00 65.06 76 ILE A CA 1
ATOM 601 C C . ILE A 1 76 ? -21.457 -0.713 -17.637 1.00 65.06 76 ILE A C 1
ATOM 603 O O . ILE A 1 76 ? -20.317 -0.455 -18.031 1.00 65.06 76 ILE A O 1
ATOM 607 N N . ARG A 1 77 ? -22.321 -1.465 -18.335 1.00 70.44 77 ARG A N 1
ATOM 608 C CA . ARG A 1 77 ? -21.951 -2.252 -19.527 1.00 70.44 77 ARG A CA 1
ATOM 609 C C . ARG A 1 77 ? -20.798 -3.212 -19.182 1.00 70.44 77 ARG A C 1
ATOM 611 O O . ARG A 1 77 ? -20.895 -3.920 -18.185 1.00 70.44 77 ARG A O 1
ATOM 618 N N . ASP A 1 78 ? -19.711 -3.186 -19.950 1.00 67.75 78 ASP A N 1
ATOM 619 C CA . ASP A 1 78 ? -18.540 -4.057 -19.770 1.00 67.75 78 ASP A CA 1
ATOM 620 C C . ASP A 1 78 ? -17.475 -3.467 -18.827 1.00 67.75 78 ASP A C 1
ATOM 622 O O . ASP A 1 78 ? -16.413 -4.054 -18.634 1.00 67.75 78 ASP A O 1
ATOM 626 N N . ALA A 1 79 ? -17.726 -2.294 -18.237 1.00 65.50 79 ALA A N 1
ATOM 627 C CA . ALA A 1 79 ? -16.792 -1.635 -17.330 1.00 65.50 79 ALA A CA 1
ATOM 628 C C . ALA A 1 79 ? -17.229 -1.797 -15.869 1.00 65.50 79 ALA A C 1
ATOM 630 O O . ALA A 1 79 ? -18.390 -1.569 -15.520 1.00 65.50 79 ALA A O 1
ATOM 631 N N . LYS A 1 80 ? -16.273 -2.142 -15.000 1.00 70.50 80 LYS A N 1
ATOM 632 C CA . LYS A 1 80 ? -16.454 -2.145 -13.545 1.00 70.50 80 LYS A CA 1
ATOM 633 C C . LYS A 1 80 ? -16.055 -0.791 -12.991 1.00 70.50 80 LYS A C 1
ATOM 635 O O . LYS A 1 80 ? -15.093 -0.170 -13.429 1.00 70.50 80 LYS A O 1
ATOM 640 N N . TYR A 1 81 ? -16.779 -0.356 -11.986 1.00 71.19 81 TYR A N 1
ATOM 641 C CA . TYR A 1 81 ? -16.503 0.860 -11.254 1.00 71.19 81 TYR A CA 1
ATOM 642 C C . TYR A 1 81 ? -16.344 0.496 -9.788 1.00 71.19 81 TYR A C 1
ATOM 644 O O . TYR A 1 81 ? -17.068 -0.362 -9.277 1.00 71.19 81 TYR A O 1
ATOM 652 N N . PHE A 1 82 ? -15.383 1.131 -9.129 1.00 72.44 82 PHE A N 1
ATOM 653 C CA . PHE A 1 82 ? -15.236 1.071 -7.683 1.00 72.44 82 PHE A CA 1
ATOM 654 C C . PHE A 1 82 ? -15.676 2.404 -7.107 1.00 72.44 82 PHE A C 1
ATOM 656 O O . PHE A 1 82 ? -15.160 3.457 -7.473 1.00 72.44 82 PHE A O 1
ATOM 663 N N . HIS A 1 83 ? -16.628 2.349 -6.195 1.00 73.44 83 HIS A N 1
ATOM 664 C CA . HIS A 1 83 ? -16.978 3.460 -5.341 1.00 73.44 83 HIS A CA 1
ATOM 665 C C . HIS A 1 83 ? -16.167 3.330 -4.056 1.00 73.44 83 HIS A C 1
ATOM 667 O O . HIS A 1 83 ? -16.342 2.374 -3.294 1.00 73.44 83 HIS A O 1
ATOM 673 N N . LYS A 1 84 ? -15.249 4.276 -3.859 1.00 74.31 84 LYS A N 1
ATOM 674 C CA . LYS A 1 84 ? -14.328 4.306 -2.727 1.00 74.31 84 LYS A CA 1
ATOM 675 C C . LYS A 1 84 ? -14.513 5.588 -1.938 1.00 74.31 84 LYS A C 1
ATOM 677 O O . LYS A 1 84 ? -14.601 6.687 -2.485 1.00 74.31 84 LYS A O 1
ATOM 682 N N . TRP A 1 85 ? -14.490 5.428 -0.626 1.00 69.62 85 TRP A N 1
ATOM 683 C CA . TRP A 1 85 ? -14.352 6.539 0.295 1.00 69.62 85 TRP A CA 1
ATOM 684 C C . TRP A 1 85 ? -12.875 6.847 0.465 1.00 69.62 85 TRP A C 1
ATOM 686 O O . TRP A 1 85 ? -12.117 6.004 0.947 1.00 69.62 85 TRP A O 1
ATOM 696 N N . HIS A 1 86 ? -12.472 8.043 0.052 1.00 66.81 86 HIS A N 1
ATOM 697 C CA . HIS A 1 86 ? -11.074 8.419 -0.018 1.00 66.81 86 HIS A CA 1
ATOM 698 C C . HIS A 1 86 ? -10.808 9.636 0.870 1.00 66.81 86 HIS A C 1
ATOM 700 O O . HIS A 1 86 ? -11.328 10.730 0.649 1.00 66.81 86 HIS A O 1
ATOM 706 N N . ASN A 1 87 ? -9.969 9.434 1.883 1.00 65.25 87 ASN A N 1
ATOM 707 C CA . ASN A 1 87 ? -9.440 10.490 2.752 1.00 65.25 87 ASN A CA 1
ATOM 708 C C . ASN A 1 87 ? -7.930 10.286 2.968 1.00 65.25 87 ASN A C 1
ATOM 710 O O . ASN A 1 87 ? -7.411 10.429 4.076 1.00 65.25 87 ASN A O 1
ATOM 714 N N . THR A 1 88 ? -7.273 9.840 1.897 1.00 74.56 88 THR A N 1
ATOM 715 C CA . THR A 1 88 ? -5.836 9.567 1.786 1.00 74.56 88 THR A CA 1
ATOM 716 C C . THR A 1 88 ? -5.201 10.521 0.775 1.00 74.56 88 THR A C 1
ATOM 718 O O . THR A 1 88 ? -5.872 11.434 0.282 1.00 74.56 88 THR A O 1
ATOM 721 N N . ILE A 1 89 ? -3.914 10.334 0.461 1.00 79.38 89 ILE A N 1
ATOM 722 C CA . ILE A 1 89 ? -3.186 11.185 -0.488 1.00 79.38 89 ILE A CA 1
ATOM 723 C C . ILE A 1 89 ? -3.960 11.283 -1.803 1.00 79.38 89 ILE A C 1
ATOM 725 O O . ILE A 1 89 ? -4.302 10.266 -2.399 1.00 79.38 89 ILE A O 1
ATOM 729 N N . ASN A 1 90 ? -4.201 12.511 -2.267 1.00 84.44 90 ASN A N 1
ATOM 730 C CA . ASN A 1 90 ? -4.919 12.783 -3.508 1.00 84.44 90 ASN A CA 1
ATOM 731 C C . ASN A 1 90 ? -4.335 11.976 -4.685 1.00 84.44 90 ASN A C 1
ATOM 733 O O . ASN A 1 90 ? -3.174 12.148 -5.052 1.00 84.44 90 ASN A O 1
ATOM 737 N N . GLU A 1 91 ? -5.162 11.138 -5.311 1.00 84.06 91 GLU A N 1
ATOM 738 C CA . GLU A 1 91 ? -4.742 10.248 -6.399 1.00 84.06 91 GLU A CA 1
ATOM 739 C C . GLU A 1 91 ? -4.170 10.989 -7.613 1.00 84.06 91 GLU A C 1
ATOM 741 O O . GLU A 1 91 ? -3.330 10.437 -8.320 1.00 84.06 91 GLU A O 1
ATOM 746 N N . SER A 1 92 ? -4.565 12.247 -7.845 1.00 87.25 92 SER A N 1
ATOM 747 C CA . SER A 1 92 ? -3.961 13.072 -8.902 1.00 87.25 92 SER A CA 1
ATOM 748 C C . SER A 1 92 ? -2.494 13.399 -8.613 1.00 87.25 92 SER A C 1
ATOM 750 O O . SER A 1 92 ? -1.677 13.323 -9.526 1.00 87.25 92 SER A O 1
ATOM 752 N N . LEU A 1 93 ? -2.135 13.649 -7.348 1.00 92.00 93 LEU A N 1
ATOM 753 C CA . LEU A 1 93 ? -0.743 13.847 -6.934 1.00 92.00 93 LEU A CA 1
ATOM 754 C C . LEU A 1 93 ? 0.056 12.547 -7.051 1.00 92.00 93 LEU A C 1
ATOM 756 O O . LEU A 1 93 ? 1.226 12.578 -7.415 1.00 92.00 93 LEU A O 1
ATOM 760 N N . ILE A 1 94 ? -0.568 11.398 -6.775 1.00 92.56 94 ILE A N 1
ATOM 761 C CA . ILE A 1 94 ? 0.068 10.084 -6.961 1.00 92.56 94 ILE A CA 1
ATOM 762 C C . ILE A 1 94 ? 0.292 9.810 -8.452 1.00 92.56 94 ILE A C 1
ATOM 764 O O . ILE A 1 94 ? 1.367 9.357 -8.840 1.00 92.56 94 ILE A O 1
ATOM 768 N N . SER A 1 95 ? -0.688 10.122 -9.302 1.00 91.88 95 SER A N 1
ATOM 769 C CA . SER A 1 95 ? -0.547 10.015 -10.756 1.00 91.88 95 SER A CA 1
ATOM 770 C C . SER A 1 95 ? 0.562 10.926 -11.286 1.00 91.88 95 SER A C 1
ATOM 772 O O . SER A 1 95 ? 1.322 10.510 -12.160 1.00 91.88 95 SER A O 1
ATOM 774 N N . GLU A 1 96 ? 0.668 12.150 -10.765 1.00 94.81 96 GLU A N 1
ATOM 775 C CA . GLU A 1 96 ? 1.757 13.077 -11.081 1.00 94.81 96 GLU A CA 1
ATOM 776 C C . GLU A 1 96 ? 3.107 12.495 -10.657 1.00 94.81 96 GLU A C 1
ATOM 778 O O . GLU A 1 96 ? 4.033 12.459 -11.463 1.00 94.81 96 GLU A O 1
ATOM 783 N N . LEU A 1 97 ? 3.207 11.959 -9.435 1.00 96.44 97 LEU A N 1
ATOM 784 C CA . LEU A 1 97 ? 4.422 11.312 -8.944 1.00 96.44 97 LEU A CA 1
ATOM 785 C C . LEU A 1 97 ? 4.868 10.175 -9.860 1.00 96.44 97 LEU A C 1
ATOM 787 O O . LEU A 1 97 ? 6.023 10.134 -10.276 1.00 96.44 97 LEU A O 1
ATOM 791 N N . ILE A 1 98 ? 3.953 9.268 -10.196 1.00 95.19 98 ILE A N 1
ATOM 792 C CA . ILE A 1 98 ? 4.225 8.130 -11.076 1.00 95.19 98 ILE A CA 1
ATOM 793 C C . ILE A 1 98 ? 4.727 8.612 -12.444 1.00 95.19 98 ILE A C 1
ATOM 795 O O . ILE A 1 98 ? 5.762 8.140 -12.922 1.00 95.19 98 ILE A O 1
ATOM 799 N N . SER A 1 99 ? 4.041 9.594 -13.037 1.00 94.69 99 SER A N 1
ATOM 800 C CA . SER A 1 99 ? 4.407 10.158 -14.339 1.00 94.69 99 SER A CA 1
ATOM 801 C C . SER A 1 99 ? 5.773 10.849 -14.313 1.00 94.69 99 SER A C 1
ATOM 803 O O . SER A 1 99 ? 6.562 10.666 -15.237 1.00 94.69 99 SER A O 1
ATOM 805 N N . SER A 1 100 ? 6.071 11.622 -13.268 1.00 96.75 100 SER A N 1
ATOM 806 C CA . SER A 1 100 ? 7.325 12.376 -13.123 1.00 96.75 100 SER A CA 1
ATOM 807 C C . SER A 1 100 ? 8.522 11.492 -12.762 1.00 96.75 100 SER A C 1
ATOM 809 O O . SER A 1 100 ? 9.662 11.799 -13.115 1.00 96.75 100 SER A O 1
ATOM 811 N N . VAL A 1 101 ? 8.292 10.368 -12.078 1.00 96.75 101 VAL A N 1
ATOM 812 C CA . VAL A 1 101 ? 9.325 9.340 -11.883 1.00 96.75 101 VAL A CA 1
ATOM 813 C C . VAL A 1 101 ? 9.592 8.586 -13.190 1.00 96.75 101 VAL A C 1
ATOM 815 O O . VAL A 1 101 ? 10.714 8.145 -13.423 1.00 96.75 101 VAL A O 1
ATOM 818 N N . GLY A 1 102 ? 8.597 8.475 -14.073 1.00 94.31 102 GLY A N 1
ATOM 819 C CA . GLY A 1 102 ? 8.750 7.844 -15.384 1.00 94.31 102 GLY A CA 1
ATOM 820 C C . GLY A 1 102 ? 8.682 6.317 -15.341 1.00 94.31 102 GLY A C 1
ATOM 821 O O . GLY A 1 102 ? 9.239 5.659 -16.217 1.00 94.31 102 GLY A O 1
ATOM 822 N N . VAL A 1 103 ? 8.025 5.746 -14.326 1.00 92.56 103 VAL A N 1
ATOM 823 C CA . VAL A 1 103 ? 7.654 4.322 -14.324 1.00 92.56 103 VAL A CA 1
ATOM 824 C C . VAL A 1 103 ? 6.331 4.140 -15.062 1.00 92.56 103 VAL A C 1
ATOM 826 O O . VAL A 1 103 ? 5.429 4.968 -14.951 1.00 92.56 103 VAL A O 1
ATOM 829 N N . ASN A 1 104 ? 6.180 3.043 -15.802 1.00 89.62 104 ASN A N 1
ATOM 830 C CA . ASN A 1 104 ? 4.975 2.781 -16.595 1.00 89.62 104 ASN A CA 1
ATOM 831 C C . ASN A 1 104 ? 3.880 2.072 -15.767 1.00 89.62 104 ASN A C 1
ATOM 833 O O . ASN A 1 104 ? 3.349 1.020 -16.129 1.00 89.62 104 ASN A O 1
ATOM 837 N N . ILE A 1 105 ? 3.573 2.670 -14.617 1.00 89.94 105 ILE A N 1
ATOM 838 C CA . ILE A 1 105 ? 2.442 2.336 -13.744 1.00 89.94 105 ILE A CA 1
ATOM 839 C C . ILE A 1 105 ? 1.373 3.410 -13.972 1.00 89.94 105 ILE A C 1
ATOM 841 O O . ILE A 1 105 ? 1.685 4.526 -14.381 1.00 89.94 105 ILE A O 1
ATOM 845 N N . LYS A 1 106 ? 0.102 3.105 -13.726 1.00 90.06 106 LYS A N 1
ATOM 846 C CA . LYS A 1 106 ? -0.990 4.085 -13.786 1.00 90.06 106 LYS A CA 1
ATOM 847 C C . LYS A 1 106 ? -1.902 3.948 -12.579 1.00 90.06 106 LYS A C 1
ATOM 849 O O . LYS A 1 106 ? -2.062 2.855 -12.048 1.00 90.06 106 LYS A O 1
ATOM 854 N N . THR A 1 107 ? -2.537 5.035 -12.167 1.00 87.00 107 THR A N 1
ATOM 855 C CA . THR A 1 107 ? -3.712 4.968 -11.291 1.00 87.00 107 THR A CA 1
ATOM 856 C C . THR A 1 107 ? -4.982 4.930 -12.152 1.00 87.00 107 THR A C 1
ATOM 858 O O . THR A 1 107 ? -4.967 5.380 -13.305 1.00 87.00 107 THR A O 1
ATOM 861 N N . PRO A 1 108 ? -6.087 4.346 -11.657 1.00 82.12 108 PRO A N 1
ATOM 862 C CA . PRO A 1 108 ? -7.384 4.450 -12.310 1.00 82.12 108 PRO A CA 1
ATOM 863 C C . PRO A 1 108 ? -7.786 5.902 -12.551 1.00 82.12 108 PRO A C 1
ATOM 865 O O . PRO A 1 108 ? -7.413 6.806 -11.806 1.00 82.12 108 PRO A O 1
ATOM 868 N N . LEU A 1 109 ? -8.610 6.116 -13.576 1.00 79.62 109 LEU A N 1
ATOM 869 C CA . LEU A 1 109 ? -9.256 7.408 -13.740 1.00 79.62 109 LEU A CA 1
ATOM 870 C C . LEU A 1 109 ? -10.300 7.577 -12.635 1.00 79.62 109 LEU A C 1
ATOM 872 O O . LEU A 1 109 ? -11.278 6.820 -12.573 1.00 79.62 109 LEU A O 1
ATOM 876 N N . SER A 1 110 ? -10.077 8.585 -11.804 1.00 74.81 110 SER A N 1
ATOM 877 C CA . SER A 1 110 ? -10.873 8.848 -10.614 1.00 74.81 110 SER A CA 1
ATOM 878 C C . SER A 1 110 ? -11.594 10.171 -10.731 1.00 74.81 110 SER A C 1
ATOM 880 O O . SER A 1 110 ? -11.041 11.185 -11.156 1.00 74.81 110 SER A O 1
ATOM 882 N N . TYR A 1 111 ? -12.856 10.145 -10.338 1.00 70.00 111 TYR A N 1
ATOM 883 C CA . TYR A 1 111 ? -13.734 11.296 -10.385 1.00 70.00 111 TYR A CA 1
ATOM 884 C C . TYR A 1 111 ? -14.238 11.577 -8.970 1.00 70.00 111 TYR A C 1
ATOM 886 O O . TYR A 1 111 ? -14.813 10.692 -8.333 1.00 70.00 111 TYR A O 1
ATOM 894 N N . SER A 1 112 ? -13.999 12.798 -8.486 1.00 67.19 112 SER A N 1
ATOM 895 C CA . SER A 1 112 ? -14.502 13.269 -7.194 1.00 67.19 112 SER A CA 1
ATOM 896 C C . SER A 1 112 ? -15.905 13.836 -7.351 1.00 67.19 112 SER A C 1
ATOM 898 O O . SER A 1 112 ? -16.134 14.668 -8.230 1.00 67.19 112 SER A O 1
ATOM 900 N N . TYR A 1 113 ? -16.833 13.376 -6.512 1.00 62.56 113 TYR A N 1
ATOM 901 C CA . TYR A 1 113 ? -18.258 13.704 -6.636 1.00 62.56 113 TYR A CA 1
ATOM 902 C C . TYR A 1 113 ? -18.890 14.299 -5.380 1.00 62.56 113 TYR A C 1
ATOM 904 O O . TYR A 1 113 ? -20.038 14.732 -5.427 1.00 62.56 113 TYR A O 1
ATOM 912 N N . GLY A 1 114 ? -18.170 14.355 -4.262 1.00 60.78 114 GLY A N 1
ATOM 913 C CA . GLY A 1 114 ? -18.725 14.888 -3.025 1.00 60.78 114 GLY A CA 1
ATOM 914 C C . GLY A 1 114 ? -17.728 14.900 -1.883 1.00 60.78 114 GLY A C 1
ATOM 915 O O . GLY A 1 114 ? -16.660 14.291 -1.968 1.00 60.78 114 GLY A O 1
ATOM 916 N N . CYS A 1 115 ? -18.101 15.600 -0.815 1.00 59.75 115 CYS A N 1
ATOM 917 C CA . CYS A 1 115 ? -17.345 15.681 0.424 1.00 59.75 115 CYS A CA 1
ATOM 918 C C . CYS A 1 115 ? -18.284 15.418 1.611 1.00 59.75 115 CYS A C 1
ATOM 920 O O . CYS A 1 115 ? -19.383 15.973 1.652 1.00 59.75 115 CYS A O 1
ATOM 922 N N . SER A 1 116 ? -17.893 14.562 2.558 1.00 59.66 116 SER A N 1
ATOM 923 C CA . SER A 1 116 ? -18.605 14.434 3.833 1.00 59.66 116 SER A CA 1
ATOM 924 C C . SER A 1 116 ? -18.426 15.711 4.666 1.00 59.66 116 SER A C 1
ATOM 926 O O . SER A 1 116 ? -17.493 16.486 4.448 1.00 59.66 116 SER A O 1
ATOM 928 N N . SER A 1 117 ? -19.264 15.914 5.686 1.00 54.03 117 SER A N 1
ATOM 929 C CA . SER A 1 117 ? -19.063 16.995 6.667 1.00 54.03 117 SER A CA 1
ATOM 930 C C . SER A 1 117 ? -17.727 16.887 7.419 1.00 54.03 117 SER A C 1
ATOM 932 O O . SER A 1 117 ? -17.258 17.876 7.972 1.00 54.03 117 SER A O 1
ATOM 934 N N . ALA A 1 118 ? -17.107 15.702 7.423 1.00 56.47 118 ALA A N 1
ATOM 935 C CA . ALA A 1 118 ? -15.796 15.433 8.008 1.00 56.47 118 ALA A CA 1
ATOM 936 C C . ALA A 1 118 ? -14.629 15.593 7.009 1.00 56.47 118 ALA A C 1
ATOM 938 O O . ALA A 1 118 ? -13.481 15.307 7.354 1.00 56.47 118 ALA A O 1
ATOM 939 N N . GLY A 1 119 ? -14.893 16.050 5.780 1.00 61.78 119 GLY A N 1
ATOM 940 C CA . GLY A 1 119 ? -13.862 16.285 4.768 1.00 61.78 119 GLY A CA 1
ATOM 941 C C . GLY A 1 119 ? -13.513 15.066 3.908 1.00 61.78 119 GLY A C 1
ATOM 942 O O . GLY A 1 119 ? -12.562 15.128 3.132 1.00 61.78 119 GLY A O 1
ATOM 943 N N . ASP A 1 120 ? -14.232 13.945 4.034 1.00 64.56 120 ASP A N 1
ATOM 944 C CA . ASP A 1 120 ? -13.968 12.758 3.215 1.00 64.56 120 ASP A CA 1
ATOM 945 C C . ASP A 1 120 ? -14.484 12.951 1.798 1.00 64.56 120 ASP A C 1
ATOM 947 O O . ASP A 1 120 ? -15.677 13.176 1.597 1.00 64.56 120 ASP A O 1
ATOM 951 N N . THR A 1 121 ? -13.617 12.775 0.809 1.00 65.25 121 THR A N 1
ATOM 952 C CA . THR A 1 121 ? -14.029 12.826 -0.592 1.00 65.25 121 THR A CA 1
ATOM 953 C C . THR A 1 121 ? -14.535 11.477 -1.084 1.00 65.25 121 THR A C 1
ATOM 955 O O . THR A 1 121 ? -13.987 10.419 -0.766 1.00 65.25 121 THR A O 1
ATOM 958 N N . TRP A 1 122 ? -15.596 11.517 -1.881 1.00 71.69 122 TRP A N 1
ATOM 959 C CA . TRP A 1 122 ? -16.195 10.339 -2.492 1.00 71.69 122 TRP A CA 1
ATOM 960 C C . TRP A 1 122 ? -15.622 10.223 -3.897 1.00 71.69 122 TRP A C 1
ATOM 962 O O . TRP A 1 122 ? -15.754 11.160 -4.693 1.00 71.69 122 TRP A O 1
ATOM 972 N N . LEU A 1 123 ? -14.981 9.095 -4.200 1.00 69.94 123 LEU A N 1
ATOM 973 C CA . LEU A 1 123 ? -14.390 8.846 -5.507 1.00 69.94 123 LEU A CA 1
ATOM 974 C C . LEU A 1 123 ? -15.111 7.690 -6.193 1.00 69.94 123 LEU A C 1
ATOM 976 O O . LEU A 1 123 ? -15.328 6.628 -5.605 1.00 69.94 123 LEU A O 1
ATOM 980 N N . ILE A 1 124 ? -15.426 7.874 -7.473 1.00 70.44 124 ILE A N 1
ATOM 981 C CA . ILE A 1 124 ? -15.714 6.748 -8.361 1.00 70.44 124 ILE A CA 1
ATOM 982 C C . ILE A 1 124 ? -14.485 6.547 -9.232 1.00 70.44 124 ILE A C 1
ATOM 984 O O . ILE A 1 124 ? -14.120 7.413 -10.031 1.00 70.44 124 ILE A O 1
ATOM 988 N N . GLN A 1 125 ? -13.867 5.386 -9.078 1.00 72.06 125 GLN A N 1
ATOM 989 C CA . GLN A 1 125 ? -12.766 4.938 -9.908 1.00 72.06 125 GLN A CA 1
ATOM 990 C C . GLN A 1 125 ? -13.322 4.068 -11.029 1.00 72.06 125 GLN A C 1
ATOM 992 O O . GLN A 1 125 ? -14.002 3.065 -10.781 1.00 72.06 125 GLN A O 1
ATOM 997 N N . LYS A 1 126 ? -13.019 4.420 -12.276 1.00 73.12 126 LYS A N 1
ATOM 998 C CA . LYS A 1 126 ? -13.305 3.536 -13.406 1.00 73.12 126 LYS A CA 1
ATOM 999 C C . LYS A 1 126 ? -12.237 2.447 -13.448 1.00 73.12 126 LYS A C 1
ATOM 1001 O O . LYS A 1 126 ? -11.084 2.724 -13.772 1.00 73.12 126 LYS A O 1
ATOM 1006 N N . ALA A 1 127 ? -12.625 1.212 -13.152 1.00 62.94 127 ALA A N 1
ATOM 1007 C CA . ALA A 1 127 ? -11.752 0.064 -13.320 1.00 62.94 127 ALA A CA 1
ATOM 1008 C C . ALA A 1 127 ? -11.853 -0.454 -14.751 1.00 62.94 127 ALA A C 1
ATOM 1010 O O . ALA A 1 127 ? -12.935 -0.757 -15.261 1.00 62.94 127 ALA A O 1
ATOM 1011 N N . LEU A 1 128 ? -10.710 -0.579 -15.412 1.00 60.78 128 LEU A N 1
ATOM 1012 C CA . LEU A 1 128 ? -10.647 -1.261 -16.694 1.00 60.78 128 LEU A CA 1
ATOM 1013 C C . LEU A 1 128 ? -10.808 -2.760 -16.424 1.00 60.78 128 LEU A C 1
ATOM 1015 O O . LEU A 1 128 ? -9.909 -3.403 -15.895 1.00 60.78 128 LEU A O 1
ATOM 1019 N N . VAL A 1 129 ? -11.977 -3.319 -16.745 1.00 54.31 129 VAL A N 1
ATOM 1020 C CA . VAL A 1 129 ? -12.156 -4.774 -16.784 1.00 54.31 129 VAL A CA 1
ATOM 1021 C C . VAL A 1 129 ? -11.714 -5.220 -18.156 1.00 54.31 129 VAL A C 1
ATOM 1023 O O . VAL A 1 129 ? -12.468 -5.177 -19.121 1.00 54.31 129 VAL A O 1
ATOM 1026 N N . SER A 1 130 ? -10.462 -5.625 -18.260 1.00 48.97 130 SER A N 1
ATOM 1027 C CA . SER A 1 130 ? -10.010 -6.338 -19.439 1.00 48.97 130 SER A CA 1
ATOM 1028 C C . SER A 1 130 ? -9.179 -7.525 -18.967 1.00 48.97 130 SER A C 1
ATOM 1030 O O . SER A 1 130 ? -7.959 -7.467 -18.867 1.00 48.97 130 SER A O 1
ATOM 1032 N N . ASN A 1 131 ? -9.864 -8.639 -18.699 1.00 47.94 131 ASN A N 1
ATOM 1033 C CA . ASN A 1 131 ? -9.255 -9.963 -18.824 1.00 47.94 131 ASN A CA 1
ATOM 1034 C C . ASN A 1 131 ? -9.195 -10.306 -20.322 1.00 47.94 131 ASN A C 1
ATOM 1036 O O . ASN A 1 131 ? -9.840 -11.246 -20.779 1.00 47.94 131 ASN A O 1
ATOM 1040 N N . LYS A 1 132 ? -8.501 -9.491 -21.127 1.00 51.88 132 LYS A N 1
ATOM 1041 C CA . LYS A 1 132 ? -8.190 -9.882 -22.507 1.00 51.88 132 LYS A CA 1
ATOM 1042 C C . LYS A 1 132 ? -7.160 -11.011 -22.456 1.00 51.88 132 LYS A C 1
ATOM 1044 O O . LYS A 1 132 ? -6.252 -10.973 -21.621 1.00 51.88 132 LYS A O 1
ATOM 1049 N N . SER A 1 133 ? -7.322 -12.018 -23.319 1.00 46.12 133 SER A N 1
ATOM 1050 C CA . SER A 1 133 ? -6.363 -13.122 -23.433 1.00 46.12 133 SER A CA 1
ATOM 1051 C C . SER A 1 133 ? -4.973 -12.569 -23.730 1.00 46.12 133 SER A C 1
ATOM 1053 O O . SER A 1 133 ? -4.835 -11.667 -24.554 1.00 46.12 133 SER A O 1
ATOM 1055 N N . ILE A 1 134 ? -3.965 -13.105 -23.055 1.00 54.88 134 ILE A N 1
ATOM 1056 C CA . ILE A 1 134 ? -2.606 -12.573 -23.075 1.00 54.88 134 ILE A CA 1
ATOM 1057 C C . ILE A 1 134 ? -1.837 -13.216 -24.237 1.00 54.88 134 ILE A C 1
ATOM 1059 O O . ILE A 1 134 ? -1.768 -14.443 -24.302 1.00 54.88 134 ILE A O 1
ATOM 1063 N N . TYR A 1 135 ? -1.269 -12.417 -25.146 1.00 55.06 135 TYR A N 1
ATOM 1064 C CA . TYR A 1 135 ? -0.344 -12.906 -26.173 1.00 55.06 135 TYR A CA 1
ATOM 1065 C C . TYR A 1 135 ? 1.097 -12.942 -25.617 1.00 55.06 135 TYR A C 1
ATOM 1067 O O . TYR A 1 135 ? 1.424 -12.222 -24.679 1.00 55.06 135 TYR A O 1
ATOM 1075 N N . LEU A 1 136 ? 1.981 -13.797 -26.149 1.00 53.72 136 LEU A N 1
ATOM 1076 C CA . LEU A 1 136 ? 3.300 -14.077 -25.545 1.00 53.72 136 LEU A CA 1
ATOM 1077 C C . LEU A 1 136 ? 4.233 -12.842 -25.380 1.00 53.72 136 LEU A C 1
ATOM 1079 O O . LEU A 1 136 ? 4.783 -12.673 -24.291 1.00 53.72 136 LEU A O 1
ATOM 1083 N N . PRO A 1 137 ? 4.408 -11.947 -26.376 1.00 60.12 137 PRO A N 1
ATOM 1084 C CA . PRO A 1 137 ? 5.084 -10.654 -26.209 1.00 60.12 137 PRO A CA 1
ATOM 1085 C C . PRO A 1 137 ? 4.505 -9.784 -25.087 1.00 60.12 137 PRO A C 1
ATOM 1087 O O . PRO A 1 137 ? 5.261 -9.102 -24.393 1.00 60.12 137 PRO A O 1
ATOM 1090 N N . ASP A 1 138 ? 3.193 -9.860 -24.848 1.00 78.31 138 ASP A N 1
ATOM 1091 C CA . ASP A 1 138 ? 2.546 -9.109 -23.771 1.00 78.31 138 ASP A CA 1
ATOM 1092 C C . ASP A 1 138 ? 3.011 -9.615 -22.400 1.00 78.31 138 ASP A C 1
ATOM 1094 O O . ASP A 1 138 ? 2.985 -8.869 -21.428 1.00 78.31 138 ASP A O 1
ATOM 1098 N N . ILE A 1 139 ? 3.459 -10.869 -22.289 1.00 84.19 139 ILE A N 1
ATOM 1099 C CA . ILE A 1 139 ? 3.860 -11.461 -21.008 1.00 84.19 139 ILE A CA 1
ATOM 1100 C C . ILE A 1 139 ? 5.206 -10.925 -20.546 1.00 84.19 139 ILE A C 1
ATOM 1102 O O . ILE A 1 139 ? 5.310 -10.482 -19.404 1.00 84.19 139 ILE A O 1
ATOM 1106 N N . LEU A 1 140 ? 6.215 -10.914 -21.423 1.00 88.88 140 LEU A N 1
ATOM 1107 C CA . LEU A 1 140 ? 7.521 -10.346 -21.080 1.00 88.88 140 LEU A CA 1
ATOM 1108 C C . LEU A 1 140 ? 7.379 -8.855 -20.758 1.00 88.88 140 LEU A C 1
ATOM 1110 O O . LEU A 1 140 ? 7.849 -8.404 -19.721 1.00 88.88 140 LEU A O 1
ATOM 1114 N N . HIS A 1 141 ? 6.610 -8.104 -21.552 1.00 89.94 141 HIS A N 1
ATOM 1115 C CA . HIS A 1 141 ? 6.319 -6.705 -21.227 1.00 89.94 141 HIS A CA 1
ATOM 1116 C C . HIS A 1 141 ? 5.675 -6.545 -19.839 1.00 89.94 141 HIS A C 1
ATOM 1118 O O . HIS A 1 141 ? 6.103 -5.717 -19.040 1.00 89.94 141 HIS A O 1
ATOM 1124 N N . ARG A 1 142 ? 4.696 -7.382 -19.478 1.00 87.62 142 ARG A N 1
ATOM 1125 C CA . ARG A 1 142 ? 4.086 -7.357 -18.136 1.00 87.62 142 ARG A CA 1
ATOM 1126 C C . ARG A 1 142 ? 5.080 -7.701 -17.022 1.00 87.62 142 ARG A C 1
ATOM 1128 O O . ARG A 1 142 ? 5.043 -7.053 -15.976 1.00 87.62 142 ARG A O 1
ATOM 1135 N N . CYS A 1 143 ? 5.975 -8.667 -17.237 1.00 88.75 143 CYS A N 1
ATOM 1136 C CA . CYS A 1 143 ? 7.074 -8.983 -16.317 1.00 88.75 143 CYS A CA 1
ATOM 1137 C C . CYS A 1 143 ? 7.982 -7.766 -16.094 1.00 88.75 143 CYS A C 1
ATOM 1139 O O . CYS A 1 143 ? 8.282 -7.416 -14.951 1.00 88.75 143 CYS A O 1
ATOM 1141 N N . PHE A 1 144 ? 8.342 -7.071 -17.172 1.00 93.19 144 PHE A N 1
ATOM 1142 C CA . PHE A 1 144 ? 9.099 -5.825 -17.121 1.00 93.19 144 PHE A CA 1
ATOM 1143 C C . PHE A 1 144 ? 8.372 -4.733 -16.316 1.00 93.19 144 PHE A C 1
ATOM 1145 O O . PHE A 1 144 ? 8.961 -4.138 -15.411 1.00 93.19 144 PHE A O 1
ATOM 1152 N N . LEU A 1 145 ? 7.073 -4.510 -16.556 1.00 91.81 145 LEU A N 1
ATOM 1153 C CA . LEU A 1 145 ? 6.265 -3.542 -15.794 1.00 91.81 145 LEU A CA 1
ATOM 1154 C C . LEU A 1 145 ? 6.196 -3.872 -14.297 1.00 91.81 145 LEU A C 1
ATOM 1156 O O . LEU A 1 145 ? 6.261 -2.980 -13.450 1.00 91.81 145 LEU A O 1
ATOM 1160 N N . ILE A 1 146 ? 6.095 -5.155 -13.960 1.00 88.62 146 ILE A N 1
ATOM 1161 C CA . ILE A 1 146 ? 6.102 -5.636 -12.577 1.00 88.62 146 ILE A CA 1
ATOM 1162 C C . ILE A 1 146 ? 7.449 -5.362 -11.905 1.00 88.62 146 ILE A C 1
ATOM 1164 O O . ILE A 1 146 ? 7.469 -4.882 -10.770 1.00 88.62 146 ILE A O 1
ATOM 1168 N N . GLY A 1 147 ? 8.562 -5.601 -12.605 1.00 91.19 147 GLY A N 1
ATOM 1169 C CA . GLY A 1 147 ? 9.901 -5.257 -12.123 1.00 91.19 147 GLY A CA 1
ATOM 1170 C C . GLY A 1 147 ? 10.048 -3.763 -11.814 1.00 91.19 147 GLY A C 1
ATOM 1171 O O . GLY A 1 147 ? 10.599 -3.399 -10.775 1.00 91.19 147 GLY A O 1
ATOM 1172 N N . GLN A 1 148 ? 9.478 -2.885 -12.648 1.00 93.94 148 GLN A N 1
ATOM 1173 C CA . GLN A 1 148 ? 9.457 -1.442 -12.368 1.00 93.94 148 GLN A CA 1
ATOM 1174 C C . GLN A 1 148 ? 8.630 -1.107 -11.124 1.00 93.94 148 GLN A C 1
ATOM 1176 O O . GLN A 1 148 ? 9.083 -0.365 -10.248 1.00 93.94 148 GLN A O 1
ATOM 1181 N N . ALA A 1 149 ? 7.419 -1.663 -11.039 1.00 91.00 149 ALA A N 1
ATOM 1182 C CA . ALA A 1 149 ? 6.495 -1.409 -9.941 1.00 91.00 149 ALA A CA 1
ATOM 1183 C C . ALA A 1 149 ? 7.057 -1.854 -8.593 1.00 91.00 149 ALA A C 1
ATOM 1185 O O . ALA A 1 149 ? 6.949 -1.129 -7.605 1.00 91.00 149 ALA A O 1
ATOM 1186 N N . PHE A 1 150 ? 7.743 -2.995 -8.570 1.00 88.06 150 PHE A N 1
ATOM 1187 C CA . PHE A 1 150 ? 8.478 -3.469 -7.405 1.00 88.06 150 PHE A CA 1
ATOM 1188 C C . PHE A 1 150 ? 9.423 -2.411 -6.836 1.00 88.06 150 PHE A C 1
ATOM 1190 O O . PHE A 1 150 ? 9.374 -2.113 -5.642 1.00 88.06 150 PHE A O 1
ATOM 1197 N N . VAL A 1 151 ? 10.266 -1.827 -7.690 1.00 90.31 151 VAL A N 1
ATOM 1198 C CA . VAL A 1 151 ? 11.252 -0.834 -7.257 1.00 90.31 151 VAL A CA 1
ATOM 1199 C C . VAL A 1 151 ? 10.573 0.443 -6.786 1.00 90.31 151 VAL A C 1
ATOM 1201 O O . VAL A 1 151 ? 10.935 0.963 -5.731 1.00 90.31 151 VAL A O 1
ATOM 1204 N N . PHE A 1 152 ? 9.554 0.903 -7.513 1.00 93.25 152 PHE A N 1
ATOM 1205 C CA . PHE A 1 152 ? 8.772 2.075 -7.134 1.00 93.25 152 PHE A CA 1
ATOM 1206 C C . PHE A 1 152 ? 8.160 1.921 -5.729 1.00 93.25 152 PHE A C 1
ATOM 1208 O O . PHE A 1 152 ? 8.372 2.774 -4.865 1.00 93.25 152 PHE A O 1
ATOM 1215 N N . PHE A 1 153 ? 7.485 0.800 -5.451 1.00 90.25 153 PHE A N 1
ATOM 1216 C CA . PHE A 1 153 ? 6.879 0.539 -4.138 1.00 90.25 153 PHE A CA 1
ATOM 1217 C C . PHE A 1 153 ? 7.907 0.326 -3.032 1.00 90.25 153 PHE A C 1
ATOM 1219 O O . PHE A 1 153 ? 7.697 0.786 -1.908 1.00 90.25 153 PHE A O 1
ATOM 1226 N N . TYR A 1 154 ? 9.029 -0.327 -3.339 1.00 86.94 154 TYR A N 1
ATOM 1227 C CA . TYR A 1 154 ? 10.123 -0.510 -2.390 1.00 86.94 154 TYR A CA 1
ATOM 1228 C C . TYR A 1 154 ? 10.744 0.827 -1.966 1.00 86.94 154 TYR A C 1
ATOM 1230 O O . TYR A 1 154 ? 10.907 1.097 -0.768 1.00 86.94 154 TYR A O 1
ATOM 1238 N N . ILE A 1 155 ? 11.050 1.686 -2.940 1.00 89.94 155 ILE A N 1
ATOM 1239 C CA . ILE A 1 155 ? 11.636 3.007 -2.706 1.00 89.94 155 ILE A CA 1
ATOM 1240 C C . ILE A 1 155 ? 10.659 3.910 -1.967 1.00 89.94 155 ILE A C 1
ATOM 1242 O O . ILE A 1 155 ? 11.060 4.576 -1.022 1.00 89.94 155 ILE A O 1
ATOM 1246 N N . LEU A 1 156 ? 9.380 3.901 -2.335 1.00 92.19 156 LEU A N 1
ATOM 1247 C CA . LEU A 1 156 ? 8.369 4.716 -1.666 1.00 92.19 156 LEU A CA 1
ATOM 1248 C C . LEU A 1 156 ? 7.764 4.040 -0.433 1.00 92.19 156 LEU A C 1
ATOM 1250 O O . LEU A 1 156 ? 6.808 4.558 0.129 1.00 92.19 156 LEU A O 1
ATOM 1254 N N . GLY A 1 157 ? 8.308 2.907 0.020 1.00 88.44 157 GLY A N 1
ATOM 1255 C CA . GLY A 1 157 ? 7.896 2.256 1.265 1.00 88.44 157 GLY A CA 1
ATOM 1256 C C . GLY A 1 157 ? 6.391 1.999 1.345 1.00 88.44 157 GLY A C 1
ATOM 1257 O O . GLY A 1 157 ? 5.779 2.263 2.376 1.00 88.44 157 GLY A O 1
ATOM 1258 N N . THR A 1 158 ? 5.796 1.553 0.243 1.00 87.56 158 THR A N 1
ATOM 1259 C CA . THR A 1 158 ? 4.366 1.225 0.178 1.00 87.56 158 THR A CA 1
ATOM 1260 C C . THR A 1 158 ? 4.146 -0.164 0.767 1.00 87.56 158 THR A C 1
ATOM 1262 O O . THR A 1 158 ? 4.814 -1.098 0.342 1.00 87.56 158 THR A O 1
ATOM 1265 N N . THR A 1 159 ? 3.237 -0.331 1.726 1.00 83.69 159 THR A N 1
ATOM 1266 C CA . THR A 1 159 ? 2.906 -1.654 2.304 1.00 83.69 159 THR A CA 1
ATOM 1267 C C . THR A 1 159 ? 1.521 -2.123 1.875 1.00 83.69 159 THR A C 1
ATOM 1269 O O . THR A 1 159 ? 0.752 -1.330 1.349 1.00 83.69 159 THR A O 1
ATOM 1272 N N . ASP A 1 160 ? 1.168 -3.377 2.163 1.00 79.50 160 ASP A N 1
ATOM 1273 C CA . ASP A 1 160 ? -0.173 -3.931 1.897 1.00 79.50 160 ASP A CA 1
ATOM 1274 C C . ASP A 1 160 ? -0.598 -3.857 0.415 1.00 79.50 160 ASP A C 1
ATOM 1276 O O . ASP A 1 160 ? -1.758 -3.687 0.058 1.00 79.50 160 ASP A O 1
ATOM 1280 N N . CYS A 1 161 ? 0.377 -3.986 -0.483 1.00 77.38 161 CYS A N 1
ATOM 1281 C CA . CYS A 1 161 ? 0.145 -4.131 -1.912 1.00 77.38 161 CYS A CA 1
ATOM 1282 C C . CYS A 1 161 ? -0.076 -5.609 -2.236 1.00 77.38 161 CYS A C 1
ATOM 1284 O O . CYS A 1 161 ? 0.879 -6.386 -2.345 1.00 77.38 161 CYS A O 1
ATOM 1286 N N . HIS A 1 162 ? -1.329 -6.016 -2.426 1.00 75.56 162 HIS A N 1
ATOM 1287 C CA . HIS A 1 162 ? -1.664 -7.373 -2.850 1.00 75.56 162 HIS A CA 1
ATOM 1288 C C . HIS A 1 162 ? -1.904 -7.447 -4.358 1.00 75.56 162 HIS A C 1
ATOM 1290 O O . HIS A 1 162 ? -2.111 -6.442 -5.034 1.00 75.56 162 HIS A O 1
ATOM 1296 N N . LYS A 1 163 ? -1.893 -8.667 -4.908 1.00 72.38 163 LYS A N 1
ATOM 1297 C CA . LYS A 1 163 ? -2.149 -8.908 -6.340 1.00 72.38 163 LYS A CA 1
ATOM 1298 C C . LYS A 1 163 ? -3.468 -8.329 -6.833 1.00 72.38 163 LYS A C 1
ATOM 1300 O O . LYS A 1 163 ? -3.542 -7.854 -7.958 1.00 72.38 163 LYS A O 1
ATOM 1305 N N . ASP A 1 164 ? -4.474 -8.332 -5.968 1.00 70.31 164 ASP A N 1
ATOM 1306 C CA . ASP A 1 164 ? -5.820 -7.894 -6.309 1.00 70.31 164 ASP A CA 1
ATOM 1307 C C . ASP A 1 164 ? -5.907 -6.354 -6.407 1.00 70.31 164 ASP A C 1
ATOM 1309 O O . ASP A 1 164 ? -6.868 -5.820 -6.959 1.00 70.31 164 ASP A O 1
ATOM 1313 N N . ASN A 1 165 ? -4.874 -5.633 -5.948 1.00 78.38 165 ASN A N 1
ATOM 1314 C CA . ASN A 1 165 ? -4.724 -4.186 -6.109 1.00 78.38 165 ASN A CA 1
ATOM 1315 C C . ASN A 1 165 ? -4.108 -3.812 -7.470 1.00 78.38 165 ASN A C 1
ATOM 1317 O O . ASN A 1 165 ? -3.879 -2.628 -7.715 1.00 78.38 165 ASN A O 1
ATOM 1321 N N . PHE A 1 166 ? -3.836 -4.781 -8.352 1.00 79.06 166 PHE A N 1
ATOM 1322 C CA . PHE A 1 166 ? -3.226 -4.544 -9.658 1.00 79.06 166 PHE A CA 1
ATOM 1323 C C . PHE A 1 166 ? -4.045 -5.124 -10.800 1.00 79.06 166 PHE A C 1
ATOM 1325 O O . PHE A 1 166 ? -4.543 -6.245 -10.729 1.00 79.06 166 PHE A O 1
ATOM 1332 N N . VAL A 1 167 ? -4.142 -4.368 -11.891 1.00 78.19 167 VAL A N 1
ATOM 1333 C CA . VAL A 1 167 ? -4.799 -4.814 -13.123 1.00 78.19 167 VAL A CA 1
ATOM 1334 C C . VAL A 1 167 ? -3.957 -4.419 -14.321 1.00 78.19 167 VAL A C 1
ATOM 1336 O O . VAL A 1 167 ? -3.488 -3.290 -14.416 1.00 78.19 167 VAL A O 1
ATOM 1339 N N . PHE A 1 168 ? -3.798 -5.335 -15.269 1.00 77.94 168 PHE A N 1
ATOM 1340 C CA . PHE A 1 168 ? -3.249 -4.999 -16.576 1.00 77.94 168 PHE A CA 1
ATOM 1341 C C . PHE A 1 168 ? -4.363 -4.548 -17.512 1.00 77.94 168 PHE A C 1
ATOM 1343 O O . PHE A 1 168 ? -5.374 -5.235 -17.658 1.00 77.94 168 PHE A O 1
ATOM 1350 N N . SER A 1 169 ? -4.156 -3.417 -18.175 1.00 76.12 169 SER A N 1
ATOM 1351 C CA . SER A 1 169 ? -4.967 -3.013 -19.320 1.00 76.12 169 SER A CA 1
ATOM 1352 C C . SER A 1 169 ? -4.045 -2.475 -20.393 1.00 76.12 169 SER A C 1
ATOM 1354 O O . SER A 1 169 ? -3.268 -1.552 -20.136 1.00 76.12 169 SER A O 1
ATOM 1356 N N . ASP A 1 170 ? -4.157 -3.067 -21.580 1.00 76.50 170 ASP A N 1
ATOM 1357 C CA . ASP A 1 170 ? -3.305 -2.766 -22.727 1.00 76.50 170 ASP A CA 1
ATOM 1358 C C . ASP A 1 170 ? -1.816 -2.895 -22.325 1.00 76.50 170 ASP A C 1
ATOM 1360 O O . ASP A 1 170 ? -1.429 -3.921 -21.760 1.00 76.50 170 ASP A O 1
ATOM 1364 N N . ASP A 1 171 ? -1.010 -1.851 -22.527 1.00 79.94 171 ASP A N 1
ATOM 1365 C CA . ASP A 1 171 ? 0.435 -1.834 -22.246 1.00 79.94 171 ASP A CA 1
ATOM 1366 C C . ASP A 1 171 ? 0.796 -1.217 -20.885 1.00 79.94 171 ASP A C 1
ATOM 1368 O O . ASP A 1 171 ? 1.886 -0.659 -20.706 1.00 79.94 171 ASP A O 1
ATOM 1372 N N . SER A 1 172 ? -0.132 -1.224 -19.925 1.00 82.56 172 SER A N 1
ATOM 1373 C CA . SER A 1 172 ? 0.048 -0.558 -18.632 1.00 82.56 172 SER A CA 1
ATOM 1374 C C . SER A 1 172 ? -0.399 -1.410 -17.448 1.00 82.56 172 SER A C 1
ATOM 1376 O O . SER A 1 172 ? -1.389 -2.145 -17.506 1.00 82.56 172 SER A O 1
ATOM 1378 N N . LEU A 1 173 ? 0.326 -1.250 -16.340 1.00 86.81 173 LEU A N 1
ATOM 1379 C CA . LEU A 1 173 ? -0.019 -1.807 -15.039 1.00 86.81 173 LEU A CA 1
ATOM 1380 C C . LEU A 1 173 ? -0.759 -0.748 -14.219 1.00 86.81 173 LEU A C 1
ATOM 1382 O O . LEU A 1 173 ? -0.195 0.291 -13.883 1.00 86.81 173 LEU A O 1
ATOM 1386 N N . PHE A 1 174 ? -2.017 -1.009 -13.890 1.00 85.38 174 PHE A N 1
ATOM 1387 C CA . PHE A 1 174 ? -2.829 -0.136 -13.054 1.00 85.38 174 PHE A CA 1
ATOM 1388 C C . PHE A 1 174 ? -2.717 -0.542 -11.590 1.00 85.38 174 PHE A C 1
ATOM 1390 O O . PHE A 1 174 ? -2.997 -1.687 -11.242 1.00 85.38 174 PHE A O 1
ATOM 1397 N N . TRP A 1 175 ? -2.350 0.411 -10.740 1.00 87.75 175 TRP A N 1
ATOM 1398 C CA . TRP A 1 175 ? -2.347 0.298 -9.289 1.00 87.75 175 TRP A CA 1
ATOM 1399 C C . TRP A 1 175 ? -3.650 0.875 -8.740 1.00 87.75 175 TRP A C 1
ATOM 1401 O O . TRP A 1 175 ? -3.873 2.084 -8.755 1.00 87.75 175 TRP A O 1
ATOM 1411 N N . LEU A 1 176 ? -4.547 -0.009 -8.315 1.00 81.88 176 LEU A N 1
ATOM 1412 C CA . LEU A 1 176 ? -5.919 0.331 -7.955 1.00 81.88 176 LEU A CA 1
ATOM 1413 C C . LEU A 1 176 ? -6.048 0.963 -6.571 1.00 81.88 176 LEU A C 1
ATOM 1415 O O . LEU A 1 176 ? -7.068 1.596 -6.297 1.00 81.88 176 LEU A O 1
ATOM 1419 N N . ASP A 1 177 ? -5.086 0.733 -5.681 1.00 84.25 177 ASP A N 1
ATOM 1420 C CA . ASP A 1 177 ? -5.225 1.069 -4.269 1.00 84.25 177 ASP A CA 1
ATOM 1421 C C . ASP A 1 177 ? -3.932 1.617 -3.679 1.00 84.25 177 ASP A C 1
ATOM 1423 O O . ASP A 1 177 ? -3.037 0.872 -3.281 1.00 84.25 177 ASP A O 1
ATOM 1427 N N . SER A 1 178 ? -3.836 2.942 -3.676 1.00 89.25 178 SER A N 1
ATOM 1428 C CA . SER A 1 178 ? -2.612 3.667 -3.357 1.00 89.25 178 SER A CA 1
ATOM 1429 C C . SER A 1 178 ? -2.586 4.305 -1.975 1.00 89.25 178 SER A C 1
ATOM 1431 O O . SER A 1 178 ? -1.710 5.113 -1.673 1.00 89.25 178 SER A O 1
ATOM 1433 N N . GLU A 1 179 ? -3.545 3.956 -1.122 1.00 87.94 179 GLU A N 1
ATOM 1434 C CA . GLU A 1 179 ? -3.746 4.621 0.163 1.00 87.94 179 GLU A CA 1
ATOM 1435 C C . GLU A 1 179 ? -2.639 4.354 1.193 1.00 87.94 179 GLU A C 1
ATOM 1437 O O . GLU A 1 179 ? -2.502 5.121 2.143 1.00 87.94 179 GLU A O 1
ATOM 1442 N N . THR A 1 180 ? -1.830 3.311 1.002 1.00 89.06 180 THR A N 1
ATOM 1443 C CA . THR A 1 180 ? -0.714 2.914 1.878 1.00 89.06 180 THR A CA 1
ATOM 1444 C C . THR A 1 180 ? 0.654 3.412 1.395 1.00 89.06 180 THR A C 1
ATOM 1446 O O . THR A 1 180 ? 1.695 2.996 1.904 1.00 89.06 180 THR A O 1
ATOM 1449 N N . LEU A 1 181 ? 0.695 4.315 0.412 1.00 91.56 181 LEU A N 1
ATOM 1450 C CA . LEU A 1 181 ? 1.937 4.927 -0.064 1.00 91.56 181 LEU A CA 1
ATOM 1451 C C . LEU A 1 181 ? 2.698 5.607 1.091 1.00 91.56 181 LEU A C 1
ATOM 1453 O O . LEU A 1 181 ? 2.122 6.431 1.795 1.00 91.56 181 LEU A O 1
ATOM 1457 N N . LEU A 1 182 ? 3.995 5.306 1.255 1.00 90.56 182 LEU A N 1
ATOM 1458 C CA . LEU A 1 182 ? 4.882 5.777 2.341 1.00 90.56 182 LEU A CA 1
ATOM 1459 C C . LEU A 1 182 ? 4.619 5.196 3.741 1.00 90.56 182 LEU A C 1
ATOM 1461 O O . LEU A 1 182 ? 5.341 5.550 4.678 1.00 90.56 182 LEU A O 1
ATOM 1465 N N . SER A 1 183 ? 3.663 4.280 3.911 1.00 86.56 183 SER A N 1
ATOM 1466 C CA . SER A 1 183 ? 3.301 3.716 5.222 1.00 86.56 183 SER A CA 1
ATOM 1467 C C . SER A 1 183 ? 4.487 3.075 5.964 1.00 86.56 183 SER A C 1
ATOM 1469 O O . SER A 1 183 ? 4.603 3.221 7.182 1.00 86.56 183 SER A O 1
ATOM 1471 N N . ALA A 1 184 ? 5.429 2.436 5.259 1.00 82.38 184 ALA A N 1
ATOM 1472 C CA . ALA A 1 184 ? 6.592 1.779 5.865 1.00 82.38 184 ALA A CA 1
ATOM 1473 C C . ALA A 1 184 ? 7.513 2.753 6.614 1.00 82.38 184 ALA A C 1
ATOM 1475 O O . ALA A 1 184 ? 8.189 2.380 7.574 1.00 82.38 184 ALA A O 1
ATOM 1476 N N . TYR A 1 185 ? 7.562 4.019 6.193 1.00 79.88 185 TYR A N 1
ATOM 1477 C CA . TYR A 1 185 ? 8.443 5.009 6.809 1.00 79.88 185 TYR A CA 1
ATOM 1478 C C . TYR A 1 185 ? 7.980 5.451 8.200 1.00 79.88 185 TYR A C 1
ATOM 1480 O O . TYR A 1 185 ? 8.781 6.039 8.943 1.00 79.88 185 TYR A O 1
ATOM 1488 N N . TYR A 1 186 ? 6.746 5.116 8.579 1.00 72.00 186 TYR A N 1
ATOM 1489 C CA . TYR A 1 186 ? 6.151 5.486 9.859 1.00 72.00 186 TYR A CA 1
ATOM 1490 C C . TYR A 1 186 ? 6.432 4.501 10.990 1.00 72.00 186 TYR A C 1
ATOM 1492 O O . TYR A 1 186 ? 6.553 4.921 12.136 1.00 72.00 186 TYR A O 1
ATOM 1500 N N . PHE A 1 187 ? 6.643 3.218 10.701 1.00 62.19 187 PHE A N 1
ATOM 1501 C CA . PHE A 1 187 ? 6.733 2.199 11.751 1.00 62.19 187 PHE A CA 1
ATOM 1502 C C . PHE A 1 187 ? 8.086 2.091 12.487 1.00 62.19 187 PHE A C 1
ATOM 1504 O O . PHE A 1 187 ? 8.230 1.268 13.383 1.00 62.19 187 PHE A O 1
ATOM 1511 N N . LYS A 1 188 ? 9.077 2.929 12.162 1.00 52.75 188 LYS A N 1
ATOM 1512 C CA . LYS A 1 188 ? 10.518 2.719 12.452 1.00 52.75 188 LYS A CA 1
ATOM 1513 C C . LYS A 1 188 ? 10.970 2.577 13.929 1.00 52.75 188 LYS A C 1
ATOM 1515 O O . LYS A 1 188 ? 12.156 2.410 14.157 1.00 52.75 188 LYS A O 1
ATOM 1520 N N . ASN A 1 189 ? 10.116 2.637 14.949 1.00 49.00 189 ASN A N 1
ATOM 1521 C CA . ASN A 1 189 ? 10.592 2.735 16.344 1.00 49.00 189 ASN A CA 1
ATOM 1522 C C . ASN A 1 189 ? 10.008 1.709 17.332 1.00 49.00 189 ASN A C 1
ATOM 1524 O O . ASN A 1 189 ? 10.164 1.885 18.537 1.00 49.00 189 ASN A O 1
ATOM 1528 N N . LEU A 1 190 ? 9.385 0.618 16.881 1.00 47.66 190 LEU A N 1
ATOM 1529 C CA . LEU A 1 190 ? 8.958 -0.443 17.803 1.00 47.66 190 LEU A CA 1
ATOM 1530 C C . LEU A 1 190 ? 10.103 -1.448 18.023 1.00 47.66 190 LEU A C 1
ATOM 1532 O O . LEU A 1 190 ? 10.228 -2.428 17.292 1.00 47.66 190 LEU A O 1
ATOM 1536 N N . LYS A 1 191 ? 10.964 -1.192 19.017 1.00 45.12 191 LYS A N 1
ATOM 1537 C CA . LYS A 1 191 ? 11.931 -2.189 19.510 1.00 45.12 191 LYS A CA 1
ATOM 1538 C C . LYS A 1 191 ? 11.207 -3.183 20.424 1.00 45.12 191 LYS A C 1
ATOM 1540 O O . LYS A 1 191 ? 10.637 -2.786 21.438 1.00 45.12 191 LYS A O 1
ATOM 1545 N N . LEU A 1 192 ? 11.232 -4.468 20.077 1.00 46.47 192 LEU A N 1
ATOM 1546 C CA . LEU A 1 192 ? 10.730 -5.546 20.937 1.00 46.47 192 LEU A CA 1
ATOM 1547 C C . LEU A 1 192 ? 11.843 -5.971 21.909 1.00 46.47 192 LEU A C 1
ATOM 1549 O O . LEU A 1 192 ? 12.990 -6.109 21.494 1.00 46.47 192 LEU A O 1
ATOM 1553 N N . ILE A 1 193 ? 11.527 -6.195 23.192 1.00 44.22 193 ILE A N 1
ATOM 1554 C CA . ILE A 1 193 ? 12.539 -6.470 24.240 1.00 44.22 193 ILE A CA 1
ATOM 1555 C C . ILE A 1 193 ? 13.294 -7.788 23.994 1.00 44.22 193 ILE A C 1
ATOM 1557 O O . ILE A 1 193 ? 14.453 -7.911 24.370 1.00 44.22 193 ILE A O 1
ATOM 1561 N N . ASN A 1 194 ? 12.646 -8.775 23.369 1.00 42.59 194 ASN A N 1
ATOM 1562 C CA . ASN A 1 194 ? 13.098 -10.171 23.388 1.00 42.59 194 ASN A CA 1
ATOM 1563 C C . ASN A 1 194 ? 13.319 -10.788 21.999 1.00 42.59 194 ASN A C 1
ATOM 1565 O O . ASN A 1 194 ? 13.303 -12.012 21.877 1.00 42.59 194 ASN A O 1
ATOM 1569 N N . GLN A 1 195 ? 13.504 -9.981 20.949 1.00 42.84 195 GLN A N 1
ATOM 1570 C CA . GLN A 1 195 ? 13.891 -10.513 19.639 1.00 42.84 195 GLN A CA 1
ATOM 1571 C C . GLN A 1 195 ? 15.365 -10.197 19.339 1.00 42.84 195 GLN A C 1
ATOM 1573 O O . GLN A 1 195 ? 15.739 -9.022 19.306 1.00 42.84 195 GLN A O 1
ATOM 1578 N N . PRO A 1 196 ? 16.216 -11.228 19.162 1.00 38.41 196 PRO A N 1
ATOM 1579 C CA . PRO A 1 196 ? 17.613 -11.042 18.801 1.00 38.41 196 PRO A CA 1
ATOM 1580 C C . PRO A 1 196 ? 17.674 -10.558 17.352 1.00 38.41 196 PRO A C 1
ATOM 1582 O O . PRO A 1 196 ? 17.308 -11.304 16.457 1.00 38.41 196 PRO A O 1
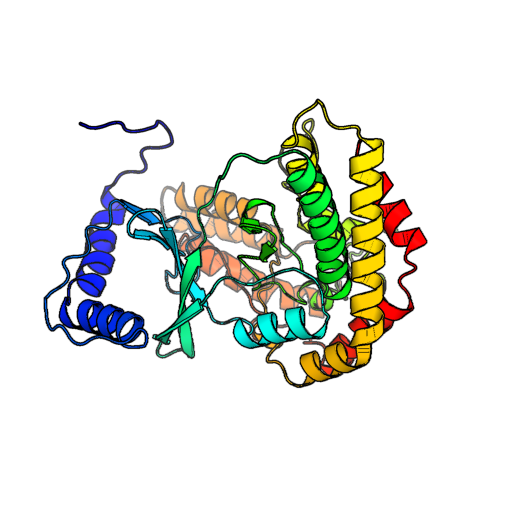ATOM 1585 N N . GLU A 1 197 ? 18.098 -9.308 17.151 1.00 42.22 197 GLU A N 1
ATOM 1586 C CA . GLU A 1 197 ? 18.449 -8.644 15.876 1.00 42.22 197 GLU A CA 1
ATOM 1587 C C . GLU A 1 197 ? 17.404 -8.604 14.733 1.00 42.22 197 GLU A C 1
ATOM 1589 O O . GLU A 1 197 ? 17.431 -7.658 13.945 1.00 42.22 197 GLU A O 1
ATOM 1594 N N . ASP A 1 198 ? 16.407 -9.488 14.698 1.00 36.50 198 ASP A N 1
ATOM 1595 C CA . ASP A 1 198 ? 15.246 -9.464 13.806 1.00 36.50 198 ASP A CA 1
ATOM 1596 C C . ASP A 1 198 ? 14.174 -8.529 14.363 1.00 36.50 198 ASP A C 1
ATOM 1598 O O . ASP A 1 198 ? 13.067 -8.904 14.744 1.00 36.50 198 ASP A O 1
ATOM 1602 N N . ASN A 1 199 ? 14.515 -7.251 14.437 1.00 36.00 199 ASN A N 1
ATOM 1603 C CA . ASN A 1 199 ? 13.502 -6.250 14.679 1.00 36.00 199 ASN A CA 1
ATOM 1604 C C . ASN A 1 199 ? 12.681 -6.051 13.407 1.00 36.00 199 ASN A C 1
ATOM 1606 O O . ASN A 1 199 ? 13.209 -5.518 12.438 1.00 36.00 199 ASN A O 1
ATOM 1610 N N . PHE A 1 200 ? 11.381 -6.348 13.469 1.00 37.50 200 PHE A N 1
ATOM 1611 C CA . PHE A 1 200 ? 10.396 -6.028 12.422 1.00 37.50 200 PHE A CA 1
ATOM 1612 C C . PHE A 1 200 ? 10.405 -4.556 11.959 1.00 37.50 200 PHE A C 1
ATOM 1614 O O . PHE A 1 200 ? 9.786 -4.235 10.950 1.00 37.50 200 PHE A O 1
ATOM 1621 N N . PHE A 1 201 ? 11.030 -3.654 12.729 1.00 39.97 201 PHE A N 1
ATOM 1622 C CA . PHE A 1 201 ? 11.000 -2.212 12.490 1.00 39.97 201 PHE A CA 1
ATOM 1623 C C . PHE A 1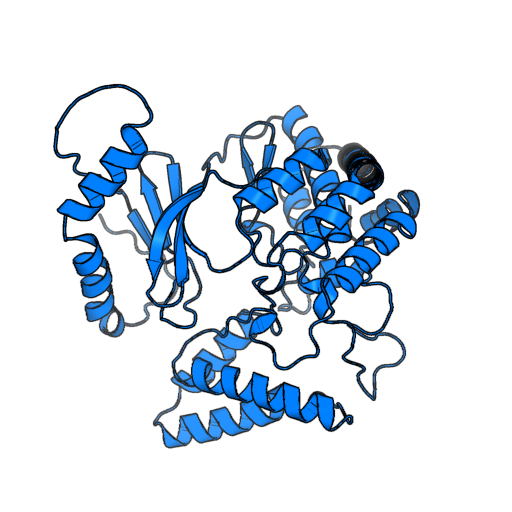 201 ? 12.277 -1.439 12.866 1.00 39.97 201 PHE A C 1
ATOM 1625 O O . PHE A 1 201 ? 12.291 -0.222 12.688 1.00 39.97 201 PHE A O 1
ATOM 1632 N N . SER A 1 202 ? 13.326 -2.063 13.427 1.00 32.75 202 SER A N 1
ATOM 1633 C CA . SER A 1 202 ? 14.379 -1.287 14.125 1.00 32.75 202 SER A CA 1
ATOM 1634 C C . SER A 1 202 ? 15.662 -1.014 13.342 1.00 32.75 202 SER A C 1
ATOM 1636 O O . SER A 1 202 ? 16.488 -0.233 13.820 1.00 32.75 202 SER A O 1
ATOM 1638 N N . ASN A 1 203 ? 15.840 -1.564 12.142 1.00 37.91 203 ASN A N 1
ATOM 1639 C CA . ASN A 1 203 ? 16.964 -1.143 11.318 1.00 37.91 203 ASN A CA 1
ATOM 1640 C C . ASN A 1 203 ? 16.571 0.040 10.436 1.00 37.91 203 ASN A C 1
ATOM 1642 O O . ASN A 1 203 ? 15.436 0.189 9.987 1.00 37.91 203 ASN A O 1
ATOM 1646 N N . ASN A 1 204 ? 17.544 0.917 10.180 1.00 42.28 204 ASN A N 1
ATOM 1647 C CA . ASN A 1 204 ? 17.408 2.035 9.244 1.00 42.28 204 ASN A CA 1
ATOM 1648 C C . ASN A 1 204 ? 16.946 1.610 7.837 1.00 42.28 204 ASN A C 1
ATOM 1650 O O . ASN A 1 204 ? 16.514 2.466 7.062 1.00 42.28 204 ASN A O 1
ATOM 1654 N N . ASP A 1 205 ? 16.958 0.306 7.584 1.00 45.72 205 ASP A N 1
ATOM 1655 C CA . ASP A 1 205 ? 16.528 -0.379 6.390 1.00 45.72 205 ASP A CA 1
ATOM 1656 C C . ASP A 1 205 ? 15.216 -1.115 6.677 1.00 45.72 205 ASP A C 1
ATOM 1658 O O . ASP A 1 205 ? 15.226 -2.201 7.249 1.00 45.72 205 ASP A O 1
ATOM 1662 N N . PHE A 1 206 ? 14.089 -0.552 6.228 1.00 48.53 206 PHE A N 1
ATOM 1663 C CA . PHE A 1 206 ? 12.942 -1.383 5.854 1.00 48.53 206 PHE A CA 1
ATOM 1664 C C . PHE A 1 206 ? 13.479 -2.371 4.826 1.00 48.53 206 PHE A C 1
ATOM 1666 O O . PHE A 1 206 ? 13.792 -2.001 3.683 1.00 48.53 206 PHE A O 1
ATOM 1673 N N . ASN A 1 207 ? 13.757 -3.585 5.278 1.00 50.28 207 ASN A N 1
ATOM 1674 C CA . ASN A 1 207 ? 14.454 -4.527 4.434 1.00 50.28 207 ASN A CA 1
ATOM 1675 C C . ASN A 1 207 ? 13.450 -5.050 3.404 1.00 50.28 207 ASN A C 1
ATOM 1677 O O . ASN A 1 207 ? 12.238 -5.078 3.614 1.00 50.28 207 ASN A O 1
ATOM 1681 N N . LEU A 1 208 ? 13.947 -5.449 2.242 1.00 48.53 208 LEU A N 1
ATOM 1682 C CA . LEU A 1 208 ? 13.082 -5.907 1.164 1.00 48.53 208 LEU A CA 1
ATOM 1683 C C . LEU A 1 208 ? 12.205 -7.110 1.576 1.00 48.53 208 LEU A C 1
ATOM 1685 O O . LEU A 1 208 ? 11.117 -7.297 1.039 1.00 48.53 208 LEU A O 1
ATOM 1689 N N . SER A 1 209 ? 12.643 -7.884 2.576 1.00 42.56 209 SER A N 1
ATOM 1690 C CA . SER A 1 209 ? 11.849 -8.973 3.142 1.00 42.56 209 SER A CA 1
ATOM 1691 C C . SER A 1 209 ? 10.614 -8.474 3.902 1.00 42.56 209 SER A C 1
ATOM 1693 O O . SER A 1 209 ? 9.599 -9.151 3.864 1.00 42.56 209 SER A O 1
ATOM 1695 N N . GLU A 1 210 ? 10.640 -7.288 4.518 1.00 49.56 210 GLU A N 1
ATOM 1696 C CA . GLU A 1 210 ? 9.507 -6.679 5.235 1.00 49.56 210 GLU A CA 1
ATOM 1697 C C . GLU A 1 210 ? 8.443 -6.111 4.295 1.00 49.56 210 GLU A C 1
ATOM 1699 O O . GLU A 1 210 ? 7.255 -6.332 4.534 1.00 49.56 210 GLU A O 1
ATOM 1704 N N . LEU A 1 211 ? 8.839 -5.483 3.176 1.00 50.84 211 LEU A N 1
ATOM 1705 C CA . LEU A 1 211 ? 7.914 -5.137 2.082 1.00 50.84 211 LEU A CA 1
ATOM 1706 C C . LEU A 1 211 ? 7.110 -6.362 1.646 1.00 50.84 211 LEU A C 1
ATOM 1708 O O . LEU A 1 211 ? 5.931 -6.281 1.333 1.00 50.84 211 LEU A O 1
ATOM 1712 N N . LEU A 1 212 ? 7.759 -7.519 1.623 1.00 48.66 212 LEU A N 1
ATOM 1713 C CA . LEU A 1 212 ? 7.161 -8.745 1.125 1.00 48.66 212 LEU A CA 1
ATOM 1714 C C . LEU A 1 212 ? 6.431 -9.521 2.221 1.00 48.66 212 LEU A C 1
ATOM 1716 O O . LEU A 1 212 ? 5.409 -10.123 1.917 1.00 48.66 212 LEU A O 1
ATOM 1720 N N . LYS A 1 213 ? 6.894 -9.462 3.480 1.00 50.06 213 LYS A N 1
ATOM 1721 C CA . LYS A 1 213 ? 6.217 -10.011 4.670 1.00 50.06 213 LYS A CA 1
ATOM 1722 C C . LYS A 1 213 ? 4.913 -9.274 4.964 1.00 50.06 213 LYS A C 1
ATOM 1724 O O . LYS A 1 213 ? 3.908 -9.925 5.206 1.00 50.06 213 LYS A O 1
ATOM 1729 N N . THR A 1 214 ? 4.898 -7.944 4.859 1.00 45.66 214 THR A N 1
ATOM 1730 C CA . THR A 1 214 ? 3.666 -7.135 4.979 1.00 45.66 214 THR A CA 1
ATOM 1731 C C . THR A 1 214 ? 2.666 -7.396 3.849 1.00 45.66 214 THR A C 1
ATOM 1733 O O . THR A 1 214 ? 1.502 -7.045 3.980 1.00 45.66 214 THR A O 1
ATOM 1736 N N . ASN A 1 215 ? 3.092 -8.078 2.779 1.00 45.19 215 ASN A N 1
ATOM 1737 C CA . ASN A 1 215 ? 2.245 -8.535 1.678 1.00 45.19 215 ASN A CA 1
ATOM 1738 C C . ASN A 1 215 ? 1.946 -10.052 1.732 1.00 45.19 215 ASN A C 1
ATOM 1740 O O . ASN A 1 215 ? 1.464 -10.608 0.742 1.00 45.19 215 ASN A O 1
ATOM 1744 N N . ARG A 1 216 ? 2.239 -10.746 2.847 1.00 44.47 216 ARG A N 1
ATOM 1745 C CA . ARG A 1 216 ? 1.932 -12.178 3.028 1.00 44.47 216 ARG A CA 1
ATOM 1746 C C . ARG A 1 216 ? 0.506 -12.390 3.528 1.00 44.47 216 ARG A C 1
ATOM 1748 O O . ARG A 1 216 ? 0.045 -11.722 4.448 1.00 44.47 216 ARG A O 1
ATOM 1755 N N . ARG A 1 217 ? -0.151 -13.429 3.004 1.00 41.38 217 ARG A N 1
ATOM 1756 C CA . ARG A 1 217 ? -1.258 -14.096 3.702 1.00 41.38 217 ARG A CA 1
ATOM 1757 C C . ARG A 1 217 ? -0.664 -15.062 4.726 1.00 41.38 217 ARG A C 1
ATOM 1759 O O . ARG A 1 217 ? -0.380 -16.208 4.395 1.00 41.38 217 ARG A O 1
ATOM 1766 N N . GLU A 1 218 ? -0.471 -14.622 5.963 1.00 38.53 218 GLU A N 1
ATOM 1767 C CA . G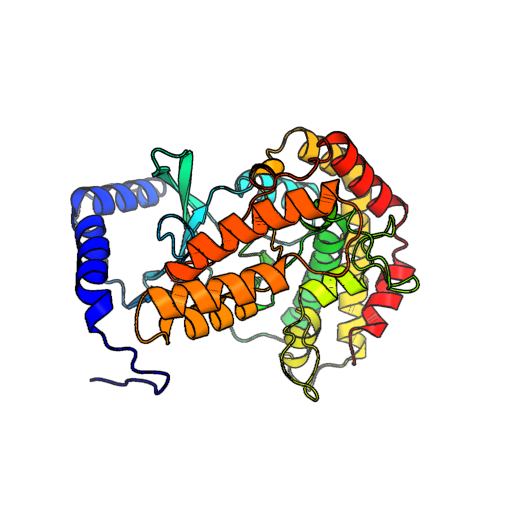LU A 1 218 ? -0.198 -15.561 7.056 1.00 38.53 218 GLU A CA 1
ATOM 1768 C C . GLU A 1 218 ? -1.466 -16.387 7.321 1.00 38.53 218 GLU A C 1
ATOM 1770 O O . GLU A 1 218 ? -2.489 -15.852 7.749 1.00 38.53 218 GLU A O 1
ATOM 1775 N N . GLY A 1 219 ? -1.443 -17.687 7.011 1.00 38.09 219 GLY A N 1
ATOM 1776 C CA . GLY A 1 219 ? -2.629 -18.517 7.237 1.00 38.09 219 GLY A CA 1
ATOM 1777 C C . GLY A 1 219 ? -2.496 -20.029 7.094 1.00 38.09 219 GLY A C 1
ATOM 1778 O O . GLY A 1 219 ? -3.379 -20.733 7.574 1.00 38.09 219 GLY A O 1
ATOM 1779 N N . THR A 1 220 ? -1.437 -20.570 6.493 1.00 38.19 220 THR A N 1
ATOM 1780 C CA . THR A 1 220 ? -1.343 -22.025 6.287 1.00 38.19 220 THR A CA 1
ATOM 1781 C C . THR A 1 220 ? 0.096 -22.505 6.384 1.00 38.19 220 THR A C 1
ATOM 1783 O O . THR A 1 220 ? 0.935 -22.130 5.570 1.00 38.19 220 THR A O 1
ATOM 1786 N N . SER A 1 221 ? 0.363 -23.379 7.354 1.00 41.47 221 SER A N 1
ATOM 1787 C CA . SER A 1 221 ? 1.673 -23.949 7.690 1.00 41.47 221 SER A CA 1
ATOM 1788 C C . SER A 1 221 ? 2.293 -24.857 6.618 1.00 41.47 221 SER A C 1
ATOM 1790 O O . SER A 1 221 ? 3.283 -25.510 6.912 1.00 41.47 221 SER A O 1
ATOM 1792 N N . ASN A 1 222 ? 1.743 -24.918 5.398 1.00 40.69 222 ASN A N 1
ATOM 1793 C CA . ASN A 1 222 ? 2.264 -25.776 4.327 1.00 40.69 222 ASN A CA 1
ATOM 1794 C C . ASN A 1 222 ? 1.957 -25.329 2.883 1.00 40.69 222 ASN A C 1
ATOM 1796 O O . ASN A 1 222 ? 2.125 -26.126 1.966 1.00 40.69 222 ASN A O 1
ATOM 1800 N N . THR A 1 223 ? 1.538 -24.088 2.618 1.00 37.50 223 THR A N 1
ATOM 1801 C CA . THR A 1 223 ? 1.235 -23.675 1.232 1.00 37.50 223 THR A CA 1
ATOM 1802 C C . THR A 1 223 ? 1.735 -22.271 0.925 1.00 37.50 223 THR A C 1
ATOM 1804 O O . THR A 1 223 ? 1.105 -21.285 1.287 1.00 37.50 223 THR A O 1
ATOM 1807 N N . GLU A 1 224 ? 2.886 -22.242 0.251 1.00 42.91 224 GLU A N 1
ATOM 1808 C CA . GLU A 1 224 ? 3.257 -21.314 -0.820 1.00 42.91 224 GLU A CA 1
ATOM 1809 C C . GLU A 1 224 ? 2.984 -19.824 -0.548 1.00 42.91 224 GLU A C 1
ATOM 1811 O O . GLU A 1 224 ? 1.922 -19.282 -0.846 1.00 42.91 224 GLU A O 1
ATOM 1816 N N . ASP A 1 225 ? 4.015 -19.156 -0.020 1.00 44.28 225 ASP A N 1
ATOM 1817 C CA . ASP A 1 225 ? 4.130 -17.702 0.110 1.00 44.28 225 ASP A CA 1
ATOM 1818 C C . ASP A 1 225 ? 3.956 -17.020 -1.259 1.00 44.28 225 ASP A C 1
ATOM 1820 O O . ASP A 1 225 ? 4.887 -16.883 -2.064 1.00 44.28 225 ASP A O 1
ATOM 1824 N N . LEU A 1 226 ? 2.738 -16.571 -1.539 1.00 49.00 226 LEU A N 1
ATOM 1825 C CA . LEU A 1 226 ? 2.408 -15.907 -2.788 1.00 49.00 226 LEU A CA 1
ATOM 1826 C C . LEU A 1 226 ? 2.440 -14.389 -2.625 1.00 49.00 226 LEU A C 1
ATOM 1828 O O . LEU A 1 226 ? 1.402 -13.739 -2.521 1.00 49.00 226 LEU A O 1
ATOM 1832 N N . SER A 1 227 ? 3.645 -13.815 -2.660 1.00 57.28 227 SER A N 1
ATOM 1833 C CA . SER A 1 227 ? 3.814 -12.387 -2.953 1.00 57.28 227 SER A CA 1
ATOM 1834 C C . SER A 1 227 ? 3.079 -12.017 -4.260 1.00 57.28 227 SER A C 1
ATOM 1836 O O . SER A 1 227 ? 2.816 -12.892 -5.095 1.00 57.28 227 SER A O 1
ATOM 1838 N N . LEU A 1 228 ? 2.759 -10.728 -4.464 1.00 60.88 228 LEU A N 1
ATOM 1839 C CA . LEU A 1 228 ? 2.250 -10.177 -5.740 1.00 60.88 228 LEU A CA 1
ATOM 1840 C C . LEU A 1 228 ? 2.943 -10.825 -6.956 1.00 60.88 228 LEU A C 1
ATOM 1842 O O . LEU A 1 228 ? 2.295 -11.265 -7.904 1.00 60.88 228 LEU A O 1
ATOM 1846 N N . PHE A 1 229 ? 4.265 -10.942 -6.854 1.00 66.12 229 PHE A N 1
ATOM 1847 C CA . PHE A 1 229 ? 5.175 -11.453 -7.871 1.00 66.12 229 PHE A CA 1
ATOM 1848 C C . PHE A 1 229 ? 5.027 -12.960 -8.093 1.00 66.12 229 PHE A C 1
ATOM 1850 O O . PHE A 1 229 ? 4.822 -13.385 -9.226 1.00 66.12 229 PHE A O 1
ATOM 1857 N N . ASN A 1 230 ? 5.025 -13.765 -7.026 1.00 64.44 230 ASN A N 1
ATOM 1858 C CA . ASN A 1 230 ? 4.847 -15.217 -7.138 1.00 64.44 230 ASN A CA 1
ATOM 1859 C C . ASN A 1 230 ? 3.452 -15.581 -7.665 1.00 64.44 230 ASN A C 1
ATOM 1861 O O . ASN A 1 230 ? 3.310 -16.508 -8.460 1.00 64.44 230 ASN A O 1
ATOM 1865 N N . SER A 1 231 ? 2.418 -14.833 -7.261 1.00 64.62 231 SER A N 1
ATOM 1866 C CA . SER A 1 231 ? 1.061 -15.013 -7.790 1.00 64.62 231 SER A CA 1
ATOM 1867 C C . SER A 1 231 ? 0.992 -14.738 -9.287 1.00 64.62 231 SER A C 1
ATOM 1869 O O . SER A 1 231 ? 0.359 -15.498 -10.016 1.00 64.62 231 SER A O 1
ATOM 1871 N N . PHE A 1 232 ? 1.630 -13.655 -9.738 1.00 68.69 232 PHE A N 1
ATOM 1872 C CA . PHE A 1 232 ? 1.662 -13.304 -11.150 1.00 68.69 232 PHE A CA 1
ATOM 1873 C C . PHE A 1 232 ? 2.426 -14.348 -11.964 1.00 68.69 232 PHE A C 1
ATOM 1875 O O . PHE A 1 232 ? 1.884 -14.865 -12.934 1.00 68.69 232 PHE A O 1
ATOM 1882 N N . ILE A 1 233 ? 3.633 -14.720 -11.533 1.00 68.94 233 ILE A N 1
ATOM 1883 C CA . ILE A 1 233 ? 4.479 -15.709 -12.217 1.00 68.94 233 ILE A CA 1
ATOM 1884 C C . ILE A 1 233 ? 3.738 -17.031 -12.405 1.00 68.94 233 ILE A C 1
ATOM 1886 O O . ILE A 1 233 ? 3.730 -17.582 -13.497 1.00 68.94 233 ILE A O 1
ATOM 1890 N N . ARG A 1 234 ? 3.039 -17.513 -11.375 1.00 66.50 234 ARG A N 1
ATOM 1891 C CA . ARG A 1 234 ? 2.257 -18.756 -11.464 1.00 66.50 234 ARG A CA 1
ATOM 1892 C C . ARG A 1 234 ? 1.009 -18.655 -12.329 1.00 66.50 234 ARG A C 1
ATOM 1894 O O . ARG A 1 234 ? 0.462 -19.681 -12.715 1.00 66.50 234 ARG A O 1
ATOM 1901 N N . SER A 1 235 ? 0.530 -17.440 -12.587 1.00 67.88 235 SER A N 1
ATOM 1902 C CA . SER A 1 235 ? -0.564 -17.211 -13.532 1.00 67.88 235 SER A CA 1
ATOM 1903 C C . SER A 1 235 ? -0.093 -17.186 -14.987 1.00 67.88 235 SER A C 1
ATOM 1905 O O . SER A 1 235 ? -0.930 -17.169 -15.889 1.00 67.88 235 SER A O 1
ATOM 1907 N N . LEU A 1 236 ? 1.225 -17.178 -15.226 1.00 71.56 236 LEU A N 1
ATOM 1908 C CA . LEU A 1 236 ? 1.775 -17.234 -16.571 1.00 71.56 236 LEU A CA 1
ATOM 1909 C C . LEU A 1 236 ? 1.619 -18.646 -17.163 1.00 71.56 236 LEU A C 1
ATOM 1911 O O . LEU A 1 236 ? 1.687 -19.635 -16.430 1.00 71.56 236 LEU A O 1
ATOM 1915 N N . PRO A 1 237 ? 1.423 -18.765 -18.488 1.00 71.62 237 PRO A N 1
ATOM 1916 C CA . PRO A 1 237 ? 1.460 -20.048 -19.179 1.00 71.62 237 PRO A CA 1
ATOM 1917 C C . PRO A 1 237 ? 2.780 -20.784 -18.913 1.00 71.62 237 PRO A C 1
ATOM 1919 O O . PRO A 1 237 ? 3.851 -20.186 -18.996 1.00 71.62 237 PRO A O 1
ATOM 1922 N N . ALA A 1 238 ? 2.706 -22.094 -18.662 1.00 73.75 238 ALA A N 1
ATOM 1923 C CA . ALA A 1 238 ? 3.870 -22.939 -18.360 1.00 73.75 238 ALA A CA 1
ATOM 1924 C C . ALA A 1 238 ? 4.887 -23.058 -19.516 1.00 73.75 238 ALA A C 1
ATOM 1926 O O . ALA A 1 238 ? 5.987 -23.565 -19.329 1.00 73.75 238 ALA A O 1
ATOM 1927 N N . GLU A 1 239 ? 4.517 -22.614 -20.716 1.00 77.12 239 GLU A N 1
ATOM 1928 C CA . GLU A 1 239 ? 5.303 -22.730 -21.952 1.00 77.12 239 GLU A CA 1
ATOM 1929 C C . GLU A 1 239 ? 6.403 -21.662 -22.078 1.00 77.12 239 GLU A C 1
ATOM 1931 O O . GLU A 1 239 ? 7.182 -21.676 -23.032 1.00 77.12 239 GLU A O 1
ATOM 1936 N N . ILE A 1 240 ? 6.467 -20.714 -21.142 1.00 78.38 240 ILE A N 1
ATOM 1937 C CA . ILE A 1 240 ? 7.409 -19.598 -21.196 1.00 78.38 240 ILE A CA 1
ATOM 1938 C C . ILE A 1 240 ? 8.670 -19.958 -20.433 1.00 78.38 240 ILE A C 1
ATOM 1940 O O . ILE A 1 240 ? 8.624 -20.376 -19.281 1.00 78.38 240 ILE A O 1
ATOM 1944 N N . ASP A 1 241 ? 9.806 -19.736 -21.084 1.00 85.94 241 ASP A N 1
ATOM 1945 C CA . ASP A 1 241 ? 11.112 -19.901 -20.470 1.00 85.94 241 ASP A CA 1
ATOM 1946 C C . ASP A 1 241 ? 11.262 -18.981 -19.247 1.00 85.94 241 ASP A C 1
ATOM 1948 O O . ASP A 1 241 ? 11.302 -17.750 -19.350 1.00 85.94 241 ASP A O 1
ATOM 1952 N N . ASN A 1 242 ? 11.373 -19.619 -18.088 1.00 85.62 242 ASN A N 1
ATOM 1953 C CA . ASN A 1 242 ? 11.641 -19.015 -16.793 1.00 85.62 242 ASN A CA 1
ATOM 1954 C C . ASN A 1 242 ? 12.839 -18.052 -16.817 1.00 85.62 242 ASN A C 1
ATOM 1956 O O . ASN A 1 242 ? 12.792 -17.003 -16.171 1.00 85.62 242 ASN A O 1
ATOM 1960 N N . ALA A 1 243 ? 13.880 -18.353 -17.602 1.00 88.44 243 ALA A N 1
ATOM 1961 C CA . ALA A 1 243 ? 15.038 -17.476 -17.739 1.00 88.44 243 ALA A CA 1
ATOM 1962 C C . ALA A 1 243 ? 14.663 -16.133 -18.386 1.00 88.44 243 ALA A C 1
ATOM 1964 O O . ALA A 1 243 ? 15.080 -15.086 -17.898 1.00 88.44 243 ALA A O 1
ATOM 1965 N N . LYS A 1 244 ? 13.810 -16.146 -19.419 1.00 90.00 244 LYS A N 1
ATOM 1966 C CA . LYS A 1 244 ? 13.337 -14.925 -20.099 1.00 90.00 244 LYS A CA 1
ATOM 1967 C C . LYS A 1 244 ? 12.400 -14.099 -19.226 1.00 90.00 244 LYS A C 1
ATOM 1969 O O . LYS A 1 244 ? 12.427 -12.871 -19.280 1.00 90.00 244 LYS A O 1
ATOM 1974 N N . ILE A 1 245 ? 11.567 -14.760 -18.418 1.00 88.19 245 ILE A N 1
ATOM 1975 C CA . ILE A 1 245 ? 10.728 -14.082 -17.420 1.00 88.19 245 ILE A CA 1
ATOM 1976 C C . ILE A 1 245 ? 11.616 -13.329 -16.427 1.00 88.19 245 ILE A C 1
ATOM 1978 O O . ILE A 1 245 ? 11.400 -12.138 -16.202 1.00 88.19 245 ILE A O 1
ATOM 1982 N N . LEU A 1 246 ? 12.619 -14.010 -15.864 1.00 89.25 246 LEU A N 1
ATOM 1983 C CA . LEU A 1 246 ? 13.542 -13.417 -14.899 1.00 89.25 246 LEU A CA 1
ATOM 1984 C C . LEU A 1 246 ? 14.354 -12.276 -15.513 1.00 89.25 246 LEU A C 1
ATOM 1986 O O . LEU A 1 246 ? 14.404 -11.205 -14.918 1.00 89.25 246 LEU A O 1
ATOM 1990 N N . GLU A 1 247 ? 14.913 -12.470 -16.709 1.00 93.12 247 GLU A N 1
ATOM 1991 C CA . GLU A 1 247 ? 15.638 -11.435 -17.457 1.00 93.12 247 GLU A CA 1
ATOM 1992 C C . GLU A 1 247 ? 14.775 -10.180 -17.636 1.00 93.12 247 GLU A C 1
ATOM 1994 O O . GLU A 1 247 ? 15.163 -9.086 -17.234 1.00 93.12 247 GLU A O 1
ATOM 1999 N N . SER A 1 248 ? 13.542 -10.346 -18.120 1.00 93.00 248 SER A N 1
ATOM 2000 C CA . SER A 1 248 ? 12.630 -9.224 -18.331 1.00 93.00 248 SER A CA 1
ATOM 2001 C C . SER A 1 248 ? 12.239 -8.511 -17.027 1.00 93.00 248 SER A C 1
ATOM 2003 O O . SER A 1 248 ? 12.147 -7.281 -16.987 1.00 93.00 248 SER A O 1
ATOM 2005 N N . MET A 1 249 ? 12.055 -9.251 -15.928 1.00 91.56 249 MET A N 1
ATOM 2006 C CA . MET A 1 249 ? 11.840 -8.645 -14.610 1.00 91.56 249 MET A CA 1
ATOM 2007 C C . MET A 1 249 ? 13.080 -7.896 -14.110 1.00 91.56 249 MET A C 1
ATOM 2009 O O . MET A 1 249 ? 12.938 -6.821 -13.527 1.00 91.56 249 MET A O 1
ATOM 2013 N N . HIS A 1 250 ? 14.287 -8.429 -14.328 1.00 94.06 250 HIS A N 1
ATOM 2014 C CA . HIS A 1 250 ? 15.546 -7.774 -13.952 1.00 94.06 250 HIS A CA 1
ATOM 2015 C C . HIS A 1 250 ? 15.741 -6.472 -14.718 1.00 94.06 250 HIS A C 1
ATOM 2017 O O . HIS A 1 250 ? 16.078 -5.461 -14.100 1.00 94.06 250 HIS A O 1
ATOM 2023 N N . ASP A 1 251 ? 15.442 -6.465 -16.016 1.00 96.06 251 ASP A N 1
ATOM 2024 C CA . ASP A 1 251 ? 15.433 -5.252 -16.835 1.00 96.06 251 ASP A CA 1
ATOM 2025 C C . ASP A 1 251 ? 14.434 -4.226 -16.291 1.00 96.06 251 ASP A C 1
ATOM 2027 O O . ASP A 1 251 ? 14.746 -3.038 -16.180 1.00 96.06 251 ASP A O 1
ATOM 2031 N N . GLY A 1 252 ? 13.250 -4.685 -15.878 1.00 95.69 252 GLY A N 1
ATOM 2032 C CA . GLY A 1 252 ? 12.234 -3.853 -15.238 1.00 95.69 252 GLY A CA 1
ATOM 2033 C C . GLY A 1 252 ? 12.722 -3.231 -13.931 1.00 95.69 252 GLY A C 1
ATOM 2034 O O . GLY A 1 252 ? 12.535 -2.035 -13.704 1.00 95.69 252 GLY A O 1
ATOM 2035 N N . ILE A 1 253 ? 13.394 -4.018 -13.089 1.00 94.25 253 ILE A N 1
ATOM 2036 C CA . ILE A 1 253 ? 14.004 -3.556 -11.834 1.00 94.25 253 ILE A CA 1
ATOM 2037 C C . ILE A 1 253 ? 15.089 -2.515 -12.120 1.00 94.25 253 ILE A C 1
ATOM 2039 O O . ILE A 1 253 ? 15.095 -1.445 -11.509 1.00 94.25 253 ILE A O 1
ATOM 2043 N N . ALA A 1 254 ? 15.989 -2.793 -13.064 1.00 96.38 254 ALA A N 1
ATOM 2044 C CA . ALA A 1 254 ? 17.061 -1.876 -13.431 1.00 96.38 254 ALA A CA 1
ATOM 2045 C C . ALA A 1 254 ? 16.516 -0.549 -13.975 1.00 96.38 254 ALA A C 1
ATOM 2047 O O . ALA A 1 254 ? 16.969 0.528 -13.574 1.00 96.38 254 ALA A O 1
ATOM 2048 N N . PHE A 1 255 ? 15.499 -0.620 -14.835 1.00 97.62 255 PHE A N 1
ATOM 2049 C CA . PHE A 1 255 ? 14.818 0.550 -15.371 1.00 97.62 255 PHE A CA 1
ATOM 2050 C C . PHE A 1 255 ? 14.118 1.355 -14.269 1.00 97.62 255 PHE A C 1
ATOM 2052 O O . PHE A 1 255 ? 14.372 2.551 -14.131 1.00 97.62 255 PHE A O 1
ATOM 2059 N N . GLY A 1 256 ? 13.295 0.703 -13.441 1.00 96.25 256 GLY A N 1
ATOM 2060 C CA . GLY A 1 256 ? 12.574 1.352 -12.343 1.00 96.25 256 GLY A CA 1
ATOM 2061 C C . GLY A 1 256 ? 13.514 2.023 -11.340 1.00 96.25 256 GLY A C 1
ATOM 2062 O O . GLY A 1 256 ? 13.269 3.153 -10.919 1.00 96.25 256 GLY A O 1
ATOM 2063 N N . TYR A 1 257 ? 14.642 1.380 -11.020 1.00 96.00 257 TYR A N 1
ATOM 2064 C CA . TYR A 1 257 ? 15.672 1.968 -10.164 1.00 96.00 257 TYR A CA 1
ATOM 2065 C C . TYR A 1 257 ? 16.278 3.228 -10.785 1.00 96.00 257 TYR A C 1
ATOM 2067 O O . TYR A 1 257 ? 16.351 4.261 -10.120 1.00 96.00 257 TYR A O 1
ATOM 2075 N N . LYS A 1 258 ? 16.662 3.174 -12.067 1.00 97.69 258 LYS A N 1
ATOM 2076 C CA . LYS A 1 258 ? 17.202 4.333 -12.791 1.00 97.69 258 LYS A CA 1
ATOM 2077 C C . LYS A 1 258 ? 16.213 5.504 -12.806 1.00 97.69 258 LYS A C 1
ATOM 2079 O O . LYS A 1 258 ? 16.623 6.639 -12.576 1.00 97.69 258 LYS A O 1
ATOM 2084 N N . CYS A 1 259 ? 14.930 5.230 -13.035 1.00 97.88 259 CYS A N 1
ATOM 2085 C CA . CYS A 1 259 ? 13.851 6.216 -12.970 1.00 97.88 259 CYS A CA 1
ATOM 2086 C C . CYS A 1 259 ? 13.781 6.899 -11.597 1.00 97.88 259 CYS A C 1
ATOM 2088 O O . CYS A 1 259 ? 13.893 8.121 -11.505 1.00 97.88 259 CYS A O 1
ATOM 2090 N N . CYS A 1 260 ? 13.694 6.126 -10.511 1.00 96.94 260 CYS A N 1
ATOM 2091 C CA . CYS A 1 260 ? 13.669 6.689 -9.160 1.00 96.94 260 CYS A CA 1
ATOM 2092 C C . CYS A 1 260 ? 14.950 7.459 -8.806 1.00 96.94 260 CYS A C 1
ATOM 2094 O O . CYS A 1 260 ? 14.870 8.506 -8.168 1.00 96.94 260 CYS A O 1
ATOM 2096 N N . PHE A 1 261 ? 16.118 6.971 -9.230 1.00 96.94 261 PHE A N 1
ATOM 2097 C CA . PHE A 1 261 ? 17.400 7.634 -8.996 1.00 96.94 261 PHE A CA 1
ATOM 2098 C C . PHE A 1 261 ? 17.474 9.001 -9.684 1.00 96.94 261 PHE A C 1
ATOM 2100 O O . PHE A 1 261 ? 17.839 9.998 -9.059 1.00 96.94 261 PHE A O 1
ATOM 2107 N N . ASN A 1 262 ? 17.071 9.066 -10.954 1.00 98.06 262 ASN A N 1
ATOM 2108 C CA . ASN A 1 262 ? 17.073 10.306 -11.727 1.00 98.06 262 ASN A CA 1
ATOM 2109 C C . ASN A 1 262 ? 16.038 11.318 -11.215 1.00 98.06 262 ASN A C 1
ATOM 2111 O O . ASN A 1 262 ? 16.280 12.521 -11.287 1.00 98.06 262 ASN A O 1
ATOM 2115 N N . SER A 1 263 ? 14.920 10.844 -10.659 1.00 98.06 263 SER A N 1
ATOM 2116 C CA . SER A 1 263 ? 13.840 11.691 -10.138 1.00 98.06 263 SER A CA 1
ATOM 2117 C C . SER A 1 263 ? 13.904 11.915 -8.621 1.00 98.06 263 SER A C 1
ATOM 2119 O O . SER A 1 263 ? 12.933 12.387 -8.034 1.00 98.06 263 SER A O 1
ATOM 2121 N N . GLN A 1 264 ? 15.026 11.616 -7.954 1.00 97.31 264 GLN A N 1
ATOM 2122 C CA . GLN A 1 264 ? 15.119 11.677 -6.486 1.00 97.31 264 GLN A CA 1
ATOM 2123 C C . GLN A 1 264 ? 14.823 13.067 -5.895 1.00 97.31 264 GLN A C 1
ATOM 2125 O O . GLN A 1 264 ? 14.165 13.153 -4.859 1.00 97.31 264 GLN A O 1
ATOM 2130 N N . SER A 1 265 ? 15.251 14.149 -6.558 1.00 97.94 265 SER A N 1
ATOM 2131 C CA . SER A 1 265 ? 14.964 15.522 -6.116 1.00 97.94 265 SER A CA 1
ATOM 2132 C C . SER A 1 265 ? 13.474 15.838 -6.227 1.00 97.94 265 SER A C 1
ATOM 2134 O O . SER A 1 265 ? 12.885 16.368 -5.294 1.00 97.94 265 SER A O 1
ATOM 2136 N N . PHE A 1 266 ? 12.839 15.419 -7.328 1.00 98.19 266 PHE A N 1
ATOM 2137 C CA . PHE A 1 266 ? 11.396 15.563 -7.499 1.00 98.19 266 PHE A CA 1
ATOM 2138 C C . PHE A 1 266 ? 10.625 14.772 -6.435 1.00 98.19 266 PHE A C 1
ATOM 2140 O O . PHE A 1 266 ? 9.706 15.306 -5.825 1.00 98.19 266 PHE A O 1
ATOM 2147 N N . ILE A 1 267 ? 11.014 13.517 -6.168 1.00 97.75 267 ILE A N 1
ATOM 2148 C CA . ILE A 1 267 ? 10.394 12.689 -5.120 1.00 97.75 267 ILE A CA 1
ATOM 2149 C C . ILE A 1 267 ? 10.497 13.390 -3.760 1.00 97.75 267 ILE A C 1
ATOM 2151 O O . ILE A 1 267 ? 9.528 13.415 -3.003 1.00 97.75 267 ILE A O 1
ATOM 2155 N N . PHE A 1 268 ? 11.660 13.965 -3.449 1.00 97.56 268 PHE A N 1
ATOM 2156 C CA . PHE A 1 268 ? 11.878 14.698 -2.208 1.00 97.56 268 PHE A CA 1
ATOM 2157 C C . PHE A 1 268 ? 10.912 15.882 -2.068 1.00 97.56 268 PHE A C 1
ATOM 2159 O O . PHE A 1 268 ? 10.193 15.965 -1.071 1.00 97.56 268 PHE A O 1
ATOM 2166 N N . ASP A 1 269 ? 10.848 16.748 -3.081 1.00 97.75 269 ASP A N 1
ATOM 2167 C CA . ASP A 1 269 ? 9.982 17.931 -3.080 1.00 97.75 269 ASP A CA 1
ATOM 2168 C C . ASP A 1 269 ? 8.498 17.548 -3.050 1.00 97.75 269 ASP A C 1
ATOM 2170 O O . ASP A 1 269 ? 7.716 18.109 -2.279 1.00 97.75 269 ASP A O 1
ATOM 2174 N N . TRP A 1 270 ? 8.115 16.519 -3.810 1.00 97.44 270 TRP A N 1
ATOM 2175 C CA . TRP A 1 270 ? 6.752 15.995 -3.819 1.00 97.44 270 TRP A CA 1
ATOM 2176 C C . TRP A 1 270 ? 6.307 15.552 -2.420 1.00 97.44 270 TRP A C 1
ATOM 2178 O O . TRP A 1 270 ? 5.200 15.885 -1.992 1.00 97.44 270 TRP A O 1
ATOM 2188 N N . ILE A 1 271 ? 7.171 14.867 -1.659 1.00 95.88 271 ILE A N 1
ATOM 2189 C CA . ILE A 1 271 ? 6.866 14.448 -0.280 1.00 95.88 271 ILE A CA 1
ATOM 2190 C C . ILE A 1 271 ? 6.673 15.662 0.640 1.00 95.88 271 ILE A C 1
ATOM 2192 O O . ILE A 1 271 ? 5.786 15.645 1.496 1.00 95.88 271 ILE A O 1
ATOM 2196 N N . LEU A 1 272 ? 7.473 16.722 0.478 1.00 94.81 272 LEU A N 1
ATOM 2197 C CA . LEU A 1 272 ? 7.340 17.942 1.283 1.00 94.81 272 LEU A CA 1
ATOM 2198 C C . LEU A 1 272 ? 6.018 18.671 1.019 1.00 94.81 272 LEU A C 1
ATOM 2200 O O . LEU A 1 272 ? 5.408 19.192 1.957 1.00 94.81 272 LEU A O 1
ATOM 2204 N N . CYS A 1 273 ? 5.568 18.678 -0.235 1.00 94.38 273 CYS A N 1
ATOM 2205 C CA . CYS A 1 273 ? 4.363 19.382 -0.669 1.00 94.38 273 CYS A CA 1
ATOM 2206 C C . CYS A 1 273 ? 3.069 18.562 -0.529 1.00 94.38 273 CYS A C 1
ATOM 2208 O O . CYS A 1 273 ? 1.981 19.126 -0.621 1.00 94.38 273 CYS A O 1
ATOM 2210 N N . THR A 1 274 ? 3.159 17.255 -0.275 1.00 92.75 274 THR A N 1
ATOM 2211 C CA . THR A 1 274 ? 1.992 16.362 -0.209 1.00 92.75 274 THR A CA 1
ATOM 2212 C C . THR A 1 274 ? 1.485 16.180 1.222 1.00 92.75 274 THR A C 1
ATOM 2214 O O . THR A 1 274 ? 2.260 16.144 2.183 1.00 92.75 274 THR A O 1
ATOM 2217 N N . ASP A 1 275 ? 0.167 16.041 1.406 1.00 90.81 275 ASP A N 1
ATOM 2218 C CA . ASP A 1 275 ? -0.432 15.648 2.689 1.00 90.81 275 ASP A CA 1
ATOM 2219 C C . ASP A 1 275 ? -0.231 14.153 2.982 1.00 90.81 275 ASP A C 1
ATOM 2221 O O . ASP A 1 275 ? -1.158 13.344 2.950 1.00 90.81 275 ASP A O 1
ATOM 2225 N N . ILE A 1 276 ? 1.015 13.777 3.263 1.00 89.00 276 ILE A N 1
ATOM 2226 C CA . ILE A 1 276 ? 1.383 12.392 3.565 1.00 89.00 276 ILE A CA 1
ATOM 2227 C C . ILE A 1 276 ? 0.809 11.894 4.899 1.00 89.00 276 ILE A C 1
ATOM 2229 O O . ILE A 1 276 ? 0.748 10.693 5.117 1.00 89.00 276 ILE A O 1
ATOM 2233 N N . GLU A 1 277 ? 0.341 12.776 5.789 1.00 88.00 277 GLU A N 1
ATOM 2234 C CA . GLU A 1 277 ? -0.244 12.380 7.081 1.00 88.00 277 GLU A CA 1
ATOM 2235 C C . GLU A 1 277 ? -1.631 11.731 6.924 1.00 88.00 277 GLU A C 1
ATOM 2237 O O . GLU A 1 277 ? -2.145 11.086 7.843 1.00 88.00 277 GLU A O 1
ATOM 2242 N N . SER A 1 278 ? -2.226 11.872 5.738 1.00 88.56 278 SER A N 1
ATOM 2243 C CA . SER A 1 278 ? -3.452 11.190 5.333 1.00 88.56 278 SER A CA 1
ATOM 2244 C C . SER A 1 278 ? -3.236 9.734 4.893 1.00 88.56 278 SER A C 1
ATOM 2246 O O . SER A 1 278 ? -4.218 9.007 4.754 1.00 88.56 278 SER A O 1
ATOM 2248 N N . THR A 1 279 ? -1.991 9.276 4.698 1.00 89.00 279 THR A N 1
ATOM 2249 C CA . THR A 1 279 ? -1.697 7.887 4.301 1.00 89.00 279 THR A CA 1
ATOM 2250 C C . THR A 1 279 ? -2.274 6.889 5.310 1.00 89.00 279 THR A C 1
ATOM 2252 O O . THR A 1 279 ? -2.108 7.035 6.527 1.00 89.00 279 THR A O 1
ATOM 2255 N N . ARG A 1 280 ? -2.932 5.843 4.791 1.00 88.12 280 ARG A N 1
ATOM 2256 C CA . ARG A 1 280 ? -3.440 4.705 5.560 1.00 88.12 280 ARG A CA 1
ATOM 2257 C C . ARG A 1 280 ? -2.270 3.889 6.095 1.00 88.12 280 ARG A C 1
ATOM 2259 O O . ARG A 1 280 ? -1.322 3.566 5.382 1.00 88.12 280 ARG A O 1
ATOM 2266 N N . VAL A 1 281 ? -2.387 3.491 7.353 1.00 84.31 281 VAL A N 1
ATOM 2267 C CA . VAL A 1 281 ? -1.426 2.631 8.033 1.00 84.31 281 VAL A CA 1
ATOM 2268 C C . VAL A 1 281 ? -2.141 1.394 8.543 1.00 84.31 281 VAL A C 1
ATOM 2270 O O . VAL A 1 281 ? -3.139 1.474 9.260 1.00 84.31 281 VAL A O 1
ATOM 2273 N N . ILE A 1 282 ? -1.613 0.232 8.173 1.00 83.31 282 ILE A N 1
ATOM 2274 C CA . ILE A 1 282 ? -2.157 -1.060 8.583 1.00 83.31 282 ILE A CA 1
ATOM 2275 C C . ILE A 1 282 ? -1.299 -1.581 9.720 1.00 83.31 282 ILE A C 1
ATOM 2277 O O . ILE A 1 282 ? -0.234 -2.153 9.524 1.00 83.31 282 ILE A O 1
ATOM 2281 N N . ILE A 1 283 ? -1.769 -1.317 10.934 1.00 79.25 283 ILE A N 1
ATOM 2282 C CA . ILE A 1 283 ? -1.093 -1.716 12.172 1.00 79.25 283 ILE A CA 1
ATOM 2283 C C . ILE A 1 283 ? -1.293 -3.203 12.504 1.00 79.25 283 ILE A C 1
ATOM 2285 O O . ILE A 1 283 ? -0.568 -3.763 13.323 1.00 79.25 283 ILE A O 1
ATOM 2289 N N . ARG A 1 284 ? -2.296 -3.838 11.888 1.00 83.00 284 ARG A N 1
ATOM 2290 C CA . ARG A 1 284 ? -2.660 -5.242 12.077 1.00 83.00 284 ARG A CA 1
ATOM 2291 C C . ARG A 1 284 ? -3.403 -5.738 10.845 1.00 83.00 284 ARG A C 1
ATOM 2293 O O . ARG A 1 284 ? -4.213 -5.004 10.284 1.00 83.00 284 ARG A O 1
ATOM 2300 N N . ALA A 1 285 ? -3.135 -6.979 10.447 1.00 81.69 285 ALA A N 1
ATOM 2301 C CA . ALA A 1 285 ? -3.769 -7.586 9.285 1.00 81.69 285 ALA A CA 1
ATOM 2302 C C . ALA A 1 285 ? -5.299 -7.638 9.433 1.00 81.69 285 ALA A C 1
ATOM 2304 O O . ALA A 1 285 ? -5.814 -8.067 10.471 1.00 81.69 285 ALA A O 1
ATOM 2305 N N . THR A 1 286 ? -6.018 -7.284 8.364 1.00 82.62 286 THR A N 1
ATOM 2306 C CA . THR A 1 286 ? -7.491 -7.273 8.301 1.00 82.62 286 THR A CA 1
ATOM 2307 C C . THR A 1 286 ? -8.108 -8.587 8.777 1.00 82.62 286 THR A C 1
ATOM 2309 O O . THR A 1 286 ? -9.049 -8.589 9.567 1.00 82.62 286 THR A O 1
ATOM 2312 N N . ARG A 1 287 ? -7.518 -9.726 8.395 1.00 80.56 287 ARG A N 1
ATOM 2313 C CA . ARG A 1 287 ? -8.017 -11.053 8.774 1.00 80.56 287 ARG A CA 1
ATOM 2314 C C . ARG A 1 287 ? -8.065 -11.278 10.289 1.00 80.56 287 ARG A C 1
ATOM 2316 O O . ARG A 1 287 ? -8.951 -11.977 10.777 1.00 80.56 287 ARG A O 1
ATOM 2323 N N . ILE A 1 288 ? -7.133 -10.687 11.038 1.00 83.62 288 ILE A N 1
ATOM 2324 C CA . ILE A 1 288 ? -7.125 -10.776 12.503 1.00 83.62 288 ILE A CA 1
ATOM 2325 C C . ILE A 1 288 ? -8.327 -10.011 13.067 1.00 83.62 288 ILE A C 1
ATOM 2327 O O . ILE A 1 288 ? -9.014 -10.518 13.953 1.00 83.62 288 ILE A O 1
ATOM 2331 N N . TYR A 1 289 ? -8.633 -8.831 12.522 1.00 87.25 289 TYR A N 1
ATOM 2332 C CA . TYR A 1 289 ? -9.823 -8.077 12.914 1.00 87.25 289 TYR A CA 1
ATOM 2333 C C . TYR A 1 289 ? -11.110 -8.838 12.621 1.00 87.25 289 TYR A C 1
ATOM 2335 O O . TYR A 1 289 ? -11.971 -8.904 13.489 1.00 87.25 289 TYR A O 1
ATOM 2343 N N . GLU A 1 290 ? -11.230 -9.473 11.456 1.00 84.94 290 GLU A N 1
ATOM 2344 C CA . GLU A 1 290 ? -12.400 -10.298 11.125 1.00 84.94 290 GLU A CA 1
ATOM 2345 C C . GLU A 1 290 ? -12.605 -11.446 12.122 1.00 84.94 290 GLU A C 1
ATOM 2347 O O . GLU A 1 290 ? -13.728 -11.717 12.548 1.00 84.94 290 GLU A O 1
ATOM 2352 N N . GLN A 1 291 ? -11.521 -12.126 12.512 1.00 86.06 291 GLN A N 1
ATOM 2353 C CA . GLN A 1 291 ? -11.573 -13.199 13.506 1.00 86.06 291 GLN A CA 1
ATOM 2354 C C . GLN A 1 291 ? -12.012 -12.673 14.875 1.00 86.06 291 GLN A C 1
ATOM 2356 O O . GLN A 1 291 ? -12.840 -13.305 15.532 1.00 86.06 291 GLN A O 1
ATOM 2361 N N . ILE A 1 292 ? -11.496 -11.509 15.284 1.00 90.88 292 ILE A N 1
ATOM 2362 C CA . ILE A 1 292 ? -11.897 -10.847 16.528 1.00 90.88 292 ILE A CA 1
ATOM 2363 C C . ILE A 1 292 ? -13.373 -10.446 16.469 1.00 90.88 292 ILE A C 1
ATOM 2365 O O . ILE A 1 292 ? -14.112 -10.774 17.392 1.00 90.88 292 ILE A O 1
ATOM 2369 N N . ILE A 1 293 ? -13.821 -9.793 15.392 1.00 91.88 293 ILE A N 1
ATOM 2370 C CA . ILE A 1 293 ? -15.223 -9.398 15.197 1.00 91.88 293 ILE A CA 1
ATOM 2371 C C . ILE A 1 293 ? -16.124 -10.620 15.319 1.00 91.88 293 ILE A C 1
ATOM 2373 O O . ILE A 1 293 ? -17.053 -10.604 16.119 1.00 91.88 293 ILE A O 1
ATOM 2377 N N . LYS A 1 294 ? -15.819 -11.704 14.595 1.00 90.69 294 LYS A N 1
ATOM 2378 C CA . LYS A 1 294 ? -16.592 -12.946 14.677 1.00 90.69 294 LYS A CA 1
ATOM 2379 C C . LYS A 1 294 ? -16.659 -13.461 16.115 1.00 90.69 294 LYS A C 1
ATOM 2381 O O . LYS A 1 294 ? -17.740 -13.701 16.636 1.00 90.69 294 LYS A O 1
ATOM 2386 N N . PHE A 1 295 ? -15.514 -13.556 16.788 1.00 93.44 295 PHE A N 1
ATOM 2387 C CA . PHE A 1 295 ? -15.452 -14.014 18.173 1.00 93.44 295 PHE A CA 1
ATOM 2388 C C . PHE A 1 295 ? -16.238 -13.121 19.150 1.00 93.44 295 PHE A C 1
ATOM 2390 O O . PHE A 1 295 ? -16.821 -13.629 20.109 1.00 93.44 295 PHE A O 1
ATOM 2397 N N . LEU A 1 296 ? -16.272 -11.804 18.931 1.00 92.75 296 LEU A N 1
ATOM 2398 C CA . LEU A 1 296 ? -17.039 -10.866 19.752 1.00 92.75 296 LEU A CA 1
ATOM 2399 C C . LEU A 1 296 ? -18.542 -10.930 19.457 1.00 92.75 296 LEU A C 1
ATOM 2401 O O . LEU A 1 296 ? -19.335 -10.898 20.397 1.00 92.75 296 LEU A O 1
ATOM 2405 N N . LEU A 1 297 ? -18.936 -11.041 18.187 1.00 90.75 297 LEU A N 1
ATOM 2406 C CA . LEU A 1 297 ? -20.339 -11.117 17.770 1.00 90.75 297 LEU A CA 1
ATOM 2407 C C . LEU A 1 297 ? -20.982 -12.478 18.086 1.00 90.75 297 LEU A C 1
ATOM 2409 O O . LEU A 1 297 ? -22.181 -12.524 18.331 1.00 90.75 297 LEU A O 1
ATOM 2413 N N . ASP A 1 298 ? -20.190 -13.548 18.215 1.00 94.38 298 ASP A N 1
ATOM 2414 C CA . ASP A 1 298 ? -20.626 -14.873 18.694 1.00 94.38 298 ASP A CA 1
ATOM 2415 C C . ASP A 1 298 ? -20.895 -14.912 20.226 1.00 94.38 298 ASP A C 1
ATOM 2417 O O . ASP A 1 298 ? -20.953 -15.984 20.839 1.00 94.38 298 ASP A O 1
ATOM 2421 N N . SER A 1 299 ? -20.983 -13.758 20.896 1.00 94.88 299 SER A N 1
ATOM 2422 C CA . SER A 1 299 ? -21.291 -13.663 22.333 1.00 94.88 299 SER A CA 1
ATOM 2423 C C . SER A 1 299 ? -22.796 -13.744 22.577 1.00 94.88 299 SER A C 1
ATOM 2425 O O . SER A 1 299 ? -23.584 -13.178 21.825 1.00 94.88 299 SER A O 1
ATOM 2427 N N . LYS A 1 300 ? -23.220 -14.390 23.670 1.00 96.25 300 LYS A N 1
ATOM 2428 C CA . LYS A 1 300 ? -24.651 -14.557 23.985 1.00 96.25 300 LYS A CA 1
ATOM 2429 C C . LYS A 1 300 ? -25.319 -13.257 24.426 1.00 96.25 300 LYS A C 1
ATOM 2431 O O . LYS A 1 300 ? -26.534 -13.120 24.317 1.00 96.25 300 LYS A O 1
ATOM 2436 N N . ASN A 1 301 ? -24.542 -12.344 25.000 1.00 96.44 301 ASN A N 1
ATOM 2437 C CA . ASN A 1 301 ? -24.996 -11.050 25.494 1.00 96.44 301 ASN A CA 1
ATOM 2438 C C . ASN A 1 301 ? -23.830 -10.050 25.560 1.00 96.44 301 ASN A C 1
ATOM 2440 O O . ASN A 1 301 ? -22.670 -10.391 25.313 1.00 96.44 301 ASN A O 1
ATOM 2444 N N . GLU A 1 302 ? -24.149 -8.807 25.915 1.00 95.06 302 GLU A N 1
ATOM 2445 C CA . GLU A 1 302 ? -23.177 -7.713 25.959 1.00 95.06 302 GLU A CA 1
ATOM 2446 C C . GLU A 1 302 ? -22.118 -7.882 27.053 1.00 95.06 302 GLU A C 1
ATOM 2448 O O . GLU A 1 302 ? -20.962 -7.542 26.828 1.00 95.06 302 GLU A O 1
ATOM 2453 N N . ILE A 1 303 ? -22.476 -8.463 28.203 1.00 96.94 303 ILE A N 1
ATOM 2454 C CA . ILE A 1 303 ? -21.536 -8.694 29.311 1.00 96.94 303 ILE A CA 1
ATOM 2455 C C . ILE A 1 303 ? -20.451 -9.689 28.882 1.00 96.94 303 ILE A C 1
ATOM 2457 O O . ILE A 1 303 ? -19.262 -9.460 29.104 1.00 96.94 303 ILE A O 1
ATOM 2461 N N . GLU A 1 304 ? -20.845 -10.785 28.230 1.00 97.25 304 GLU A N 1
ATOM 2462 C CA . GLU A 1 304 ? -19.902 -11.761 27.682 1.00 97.25 304 GLU A CA 1
ATOM 2463 C C . GLU A 1 304 ? -19.016 -11.134 26.598 1.00 97.25 304 GLU A C 1
ATOM 2465 O O . GLU A 1 304 ? -17.801 -11.348 26.603 1.00 97.25 304 GLU A O 1
ATOM 2470 N N . ARG A 1 305 ? -19.603 -10.323 25.707 1.00 96.50 305 ARG A N 1
ATOM 2471 C CA . ARG A 1 305 ? -18.862 -9.592 24.670 1.00 96.50 305 ARG A CA 1
ATOM 2472 C C . ARG A 1 305 ? -17.805 -8.679 25.283 1.00 96.50 305 ARG A C 1
ATOM 2474 O O . ARG A 1 305 ? -16.672 -8.668 24.811 1.00 96.50 305 ARG A O 1
ATOM 2481 N N . ASP A 1 306 ? -18.148 -7.957 26.342 1.00 95.88 306 ASP A N 1
ATOM 2482 C CA . ASP A 1 306 ? -17.246 -7.022 27.015 1.00 95.88 306 ASP A CA 1
ATOM 2483 C C . ASP A 1 306 ? -16.115 -7.752 27.747 1.00 95.88 306 ASP A C 1
ATOM 2485 O O . ASP A 1 306 ? -14.955 -7.350 27.651 1.00 95.88 306 ASP A O 1
ATOM 2489 N N . PHE A 1 307 ? -16.409 -8.892 28.377 1.00 97.06 307 PHE A N 1
ATOM 2490 C CA . PHE A 1 307 ? -15.383 -9.748 28.975 1.00 97.06 307 PHE A CA 1
ATOM 2491 C C . PHE A 1 307 ? -14.416 -10.324 27.924 1.00 97.06 307 PHE A C 1
ATOM 2493 O O . PHE A 1 307 ? -13.196 -10.325 28.114 1.00 97.06 307 PHE A O 1
ATOM 2500 N N . ARG A 1 308 ? -14.944 -10.791 26.784 1.00 96.31 308 ARG A N 1
ATOM 2501 C CA . ARG A 1 308 ? -14.136 -11.259 25.645 1.00 96.31 308 ARG A CA 1
ATOM 2502 C C . ARG A 1 308 ? -13.281 -10.129 25.066 1.00 96.31 308 ARG A C 1
ATOM 2504 O O . ARG A 1 308 ? -12.097 -10.346 24.807 1.00 96.31 308 ARG A O 1
ATOM 2511 N N . ALA A 1 309 ? -13.853 -8.938 24.906 1.00 94.81 309 ALA A N 1
ATOM 2512 C CA . ALA A 1 309 ? -13.161 -7.753 24.411 1.00 94.81 309 ALA A CA 1
ATOM 2513 C C . ALA A 1 309 ? -11.995 -7.353 25.321 1.00 94.81 309 ALA A C 1
ATOM 2515 O O . ALA A 1 309 ? -10.898 -7.134 24.821 1.00 94.81 309 ALA A O 1
ATOM 2516 N N . GLU A 1 310 ? -12.182 -7.357 26.642 1.00 94.25 310 GLU A N 1
ATOM 2517 C CA . GLU A 1 310 ? -11.122 -7.066 27.618 1.00 94.25 310 GLU A CA 1
ATOM 2518 C C . GLU A 1 310 ? -9.956 -8.069 27.534 1.00 94.25 310 GLU A C 1
ATOM 2520 O O . GLU A 1 310 ? -8.781 -7.700 27.626 1.00 94.25 310 GLU A O 1
ATOM 2525 N N . LYS A 1 311 ? -10.254 -9.357 27.312 1.00 93.19 311 LYS A N 1
ATOM 2526 C CA . LYS A 1 311 ? -9.220 -10.382 27.104 1.00 93.19 311 LYS A CA 1
ATOM 2527 C C . LYS A 1 311 ? -8.402 -10.109 25.838 1.00 93.19 311 LYS A C 1
ATOM 2529 O O . LYS A 1 311 ? -7.176 -10.223 25.867 1.00 93.19 311 LYS A O 1
ATOM 2534 N N . ILE A 1 312 ? -9.068 -9.756 24.738 1.00 92.06 312 ILE A N 1
ATOM 2535 C CA . ILE A 1 312 ? -8.405 -9.436 23.469 1.00 92.06 312 ILE A CA 1
ATOM 2536 C C . ILE A 1 312 ? -7.602 -8.143 23.610 1.00 92.06 312 ILE A C 1
ATOM 2538 O O . ILE A 1 312 ? -6.427 -8.135 23.255 1.00 92.06 312 ILE A O 1
ATOM 2542 N N . PHE A 1 313 ? -8.183 -7.099 24.205 1.00 91.00 313 PHE A N 1
ATOM 2543 C CA . PHE A 1 313 ? -7.529 -5.822 24.487 1.00 91.00 313 PHE A CA 1
ATOM 2544 C C . PHE A 1 313 ? -6.169 -6.039 25.155 1.00 91.00 313 PHE A C 1
ATOM 2546 O O . PHE A 1 313 ? -5.145 -5.620 24.616 1.00 91.00 313 PHE A O 1
ATOM 2553 N N . LYS A 1 314 ? -6.135 -6.813 26.249 1.00 87.25 314 LYS A N 1
ATOM 2554 C CA . LYS A 1 314 ? -4.897 -7.187 26.953 1.00 87.25 314 LYS A CA 1
ATOM 2555 C C . LYS A 1 314 ? -3.869 -7.866 26.054 1.00 87.25 314 LYS A C 1
ATOM 2557 O O . LYS A 1 314 ? -2.683 -7.598 26.198 1.00 87.25 314 LYS A O 1
ATOM 2562 N N . SER A 1 315 ? -4.297 -8.723 25.129 1.00 85.12 315 SER A N 1
ATOM 2563 C CA . SER A 1 315 ? -3.386 -9.377 24.180 1.00 85.12 315 SER A CA 1
ATOM 2564 C C . SER A 1 315 ? -2.869 -8.442 23.080 1.00 85.12 315 SER A C 1
ATOM 2566 O O . SER A 1 315 ? -1.760 -8.638 22.594 1.00 85.12 315 SER A O 1
ATOM 2568 N N . MET A 1 316 ? -3.638 -7.416 22.700 1.00 80.38 316 MET A N 1
ATOM 2569 C CA . MET A 1 316 ? -3.310 -6.538 21.571 1.00 80.38 316 MET A CA 1
ATOM 2570 C C . MET A 1 316 ? -2.185 -5.548 21.880 1.00 80.38 316 MET A C 1
ATOM 2572 O O . MET A 1 316 ? -1.362 -5.304 20.997 1.00 80.38 316 MET A O 1
ATOM 2576 N N . TYR A 1 317 ? -2.122 -5.013 23.107 1.00 75.62 317 TYR A N 1
ATOM 2577 C CA . TYR A 1 317 ? -1.061 -4.081 23.516 1.00 75.62 317 TYR A CA 1
ATOM 2578 C C . TYR A 1 317 ? 0.081 -4.746 24.300 1.00 75.62 317 TYR A C 1
ATOM 2580 O O . TYR A 1 317 ? 1.141 -4.142 24.456 1.00 75.62 317 TYR A O 1
ATOM 2588 N N . ASN A 1 318 ? -0.091 -5.977 24.796 1.00 70.75 318 ASN A N 1
ATOM 2589 C CA . ASN A 1 318 ? 0.946 -6.691 25.547 1.00 70.75 318 ASN A CA 1
ATOM 2590 C C . ASN A 1 318 ? 1.892 -7.472 24.617 1.00 70.75 318 ASN A C 1
ATOM 2592 O O . ASN A 1 318 ? 1.993 -8.695 24.685 1.00 70.75 318 ASN A O 1
ATOM 2596 N N . LEU A 1 319 ? 2.590 -6.752 23.736 1.00 65.38 319 LEU A N 1
ATOM 2597 C CA . LEU A 1 319 ? 3.535 -7.312 22.757 1.00 65.38 319 LEU A CA 1
ATOM 2598 C C . LEU A 1 319 ? 4.944 -7.558 23.336 1.00 65.38 319 LEU A C 1
ATOM 2600 O O . LEU A 1 319 ? 5.910 -7.665 22.587 1.00 65.38 319 LEU A O 1
ATOM 2604 N N . GLY A 1 320 ? 5.093 -7.605 24.665 1.00 61.91 320 GLY A N 1
ATOM 2605 C CA . GLY A 1 320 ? 6.411 -7.690 25.303 1.00 61.91 320 GLY A CA 1
ATOM 2606 C C . GLY A 1 320 ? 7.255 -6.428 25.090 1.00 61.91 320 GLY A C 1
ATOM 2607 O O . GLY A 1 320 ? 8.452 -6.529 24.837 1.00 61.91 320 GLY A O 1
ATOM 2608 N N . ILE A 1 321 ? 6.623 -5.251 25.154 1.00 64.25 321 ILE A N 1
ATOM 2609 C CA . ILE A 1 321 ? 7.257 -3.925 25.072 1.00 64.25 321 ILE A CA 1
ATOM 2610 C C . ILE A 1 321 ? 7.327 -3.334 26.487 1.00 64.25 321 ILE A C 1
ATOM 2612 O O . ILE A 1 321 ? 6.310 -3.298 27.177 1.00 64.25 321 ILE A O 1
ATOM 2616 N N . SER A 1 322 ? 8.509 -2.884 26.925 1.00 63.28 322 SER A N 1
ATOM 2617 C CA . SER A 1 322 ? 8.754 -2.390 28.299 1.00 63.28 322 SER A CA 1
ATOM 2618 C C . SER A 1 322 ? 8.805 -0.879 28.379 1.00 63.28 322 SER A C 1
ATOM 2620 O O . SER A 1 322 ? 8.779 -0.318 29.471 1.00 63.28 322 SER A O 1
ATOM 2622 N N . GLU A 1 323 ? 8.909 -0.211 27.235 1.00 72.06 323 GLU A N 1
ATOM 2623 C CA . GLU A 1 323 ? 8.941 1.236 27.193 1.00 72.06 323 GLU A CA 1
ATOM 2624 C C . GLU A 1 323 ? 7.534 1.776 27.469 1.00 72.06 323 GLU A C 1
ATOM 2626 O O . GLU A 1 323 ? 6.649 1.720 26.612 1.00 72.06 323 GLU A O 1
ATOM 2631 N N . GLU A 1 324 ? 7.328 2.301 28.679 1.00 75.19 324 GLU A N 1
ATOM 2632 C CA . GLU A 1 324 ? 6.019 2.759 29.168 1.00 75.19 324 GLU A CA 1
ATOM 2633 C C . GLU A 1 324 ? 5.370 3.792 28.228 1.00 75.19 324 GLU A C 1
ATOM 2635 O O . GLU A 1 324 ? 4.158 3.773 28.006 1.00 75.19 324 GLU A O 1
ATOM 2640 N N . GLY A 1 325 ? 6.178 4.653 27.597 1.00 74.62 325 GLY A N 1
ATOM 2641 C CA . GLY A 1 325 ? 5.701 5.628 26.613 1.00 74.62 325 GLY A CA 1
ATOM 2642 C C . GLY A 1 325 ? 5.098 4.980 25.361 1.00 74.62 325 GLY A C 1
ATOM 2643 O O . GLY A 1 325 ? 4.047 5.410 24.884 1.00 74.62 325 GLY A O 1
ATOM 2644 N N . VAL A 1 326 ? 5.719 3.916 24.848 1.00 72.69 326 VAL A N 1
ATOM 2645 C CA . VAL A 1 326 ? 5.212 3.150 23.697 1.00 72.69 326 VAL A CA 1
ATOM 2646 C C . VAL A 1 326 ? 3.990 2.330 24.103 1.00 72.69 326 VAL A C 1
ATOM 2648 O O . VAL A 1 326 ? 2.997 2.299 23.375 1.00 72.69 326 VAL A O 1
ATOM 2651 N N . LEU A 1 327 ? 4.020 1.725 25.292 1.00 76.06 327 LEU A N 1
ATOM 2652 C CA . LEU A 1 327 ? 2.913 0.937 25.827 1.00 76.06 327 LEU A CA 1
ATOM 2653 C C . LEU A 1 327 ? 1.642 1.779 26.001 1.00 76.06 327 LEU A C 1
ATOM 2655 O O . LEU A 1 327 ? 0.556 1.339 25.628 1.00 76.06 327 LEU A O 1
ATOM 2659 N N . SER A 1 328 ? 1.771 3.007 26.509 1.00 83.81 328 SER A N 1
ATOM 2660 C CA . SER A 1 328 ? 0.658 3.956 26.629 1.00 83.81 328 SER A CA 1
ATOM 2661 C C . SER A 1 328 ? 0.020 4.272 25.269 1.00 83.81 328 SER A C 1
ATOM 2663 O O . SER A 1 328 ? -1.200 4.190 25.114 1.00 83.81 328 SER A O 1
ATOM 2665 N N . LYS A 1 329 ? 0.840 4.530 24.243 1.00 81.62 329 LYS A N 1
ATOM 2666 C CA . LYS A 1 329 ? 0.372 4.796 22.872 1.00 81.62 329 LYS A CA 1
ATOM 2667 C C . LYS A 1 329 ? -0.314 3.574 22.253 1.00 81.62 329 LYS A C 1
ATOM 2669 O O . LYS A 1 329 ? -1.380 3.705 21.656 1.00 81.62 329 LYS A O 1
ATOM 2674 N N . LEU A 1 330 ? 0.239 2.376 22.448 1.00 80.88 330 LEU A N 1
ATOM 2675 C CA . LEU A 1 330 ? -0.387 1.131 21.993 1.00 80.88 330 LEU A CA 1
ATOM 2676 C C . LEU A 1 330 ? -1.712 0.858 22.703 1.00 80.88 330 LEU A C 1
ATOM 2678 O O . LEU A 1 330 ? -2.658 0.433 22.050 1.00 80.88 330 LEU A O 1
ATOM 2682 N N . ARG A 1 331 ? -1.827 1.157 24.002 1.00 86.56 331 ARG A N 1
ATOM 2683 C CA . ARG A 1 331 ? -3.107 1.062 24.724 1.00 86.56 331 ARG A CA 1
ATOM 2684 C C . ARG A 1 331 ? -4.157 1.998 24.128 1.00 86.56 331 ARG A C 1
ATOM 2686 O O . ARG A 1 331 ? -5.297 1.574 23.954 1.00 86.56 331 ARG A O 1
ATOM 2693 N N . GLN A 1 332 ? -3.790 3.235 23.787 1.00 88.81 332 GLN A N 1
ATOM 2694 C CA . GLN A 1 332 ? -4.702 4.180 23.127 1.00 88.81 332 GLN A CA 1
ATOM 2695 C C . GLN A 1 332 ? -5.190 3.635 21.778 1.00 88.81 332 GLN A C 1
ATOM 2697 O O . GLN A 1 332 ? -6.395 3.591 21.534 1.00 88.81 332 GLN A O 1
ATOM 2702 N N . ILE A 1 333 ? -4.273 3.130 20.947 1.00 88.19 333 ILE A N 1
ATOM 2703 C CA . ILE A 1 333 ? -4.604 2.491 19.665 1.00 88.19 333 ILE A CA 1
ATOM 2704 C C . ILE A 1 333 ? -5.522 1.275 19.877 1.00 88.19 333 ILE A C 1
ATOM 2706 O O . ILE A 1 333 ? -6.594 1.205 19.279 1.00 88.19 333 ILE A O 1
ATOM 2710 N N . SER A 1 334 ? -5.168 0.367 20.792 1.00 90.56 334 SER A N 1
ATOM 2711 C CA . SER A 1 334 ? -5.959 -0.834 21.105 1.00 90.56 334 SER A CA 1
ATOM 2712 C C . SER A 1 334 ? -7.343 -0.513 21.663 1.00 90.56 334 SER A C 1
ATOM 2714 O O . SER A 1 334 ? -8.285 -1.274 21.453 1.00 90.56 334 SER A O 1
ATOM 2716 N N . THR A 1 335 ? -7.495 0.623 22.347 1.00 93.00 335 THR A N 1
ATOM 2717 C CA . THR A 1 335 ? -8.794 1.091 22.848 1.00 93.00 335 THR A CA 1
ATOM 2718 C C . THR A 1 335 ? -9.700 1.467 21.680 1.00 93.00 335 THR A C 1
ATOM 2720 O O . THR A 1 335 ? -10.860 1.057 21.636 1.00 93.00 335 THR A O 1
ATOM 2723 N N . ILE A 1 336 ? -9.158 2.195 20.697 1.00 91.56 336 ILE A N 1
ATOM 2724 C CA . ILE A 1 336 ? -9.871 2.532 19.460 1.00 91.56 336 ILE A CA 1
ATOM 2725 C C . ILE A 1 336 ? -10.229 1.252 18.698 1.00 91.56 336 ILE A C 1
ATOM 2727 O O . ILE A 1 336 ? -11.386 1.084 18.314 1.00 91.56 336 ILE A O 1
ATOM 2731 N N . GLU A 1 337 ? -9.268 0.333 18.524 1.00 92.56 337 GLU A N 1
ATOM 2732 C CA . GLU A 1 337 ? -9.500 -0.944 17.844 1.00 92.5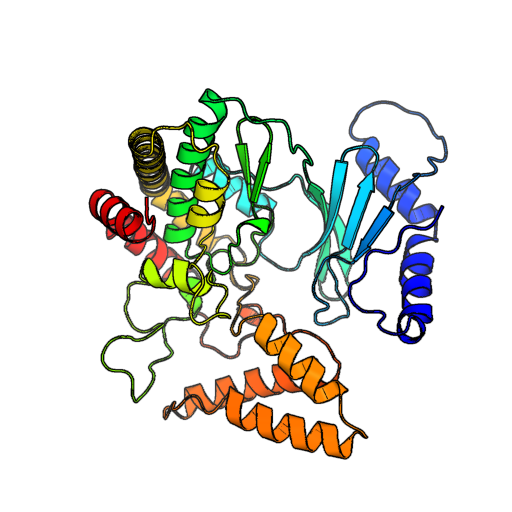6 337 GLU A CA 1
ATOM 2733 C C . GLU A 1 337 ? -10.674 -1.700 18.489 1.00 92.56 337 GLU A C 1
ATOM 2735 O O . GLU A 1 337 ? -11.656 -2.003 17.818 1.00 92.56 337 GLU A O 1
ATOM 2740 N N . ILE A 1 338 ? -10.628 -1.948 19.800 1.00 94.81 338 ILE A N 1
ATOM 2741 C CA . ILE A 1 338 ? -11.645 -2.742 20.504 1.00 94.81 338 ILE A CA 1
ATOM 2742 C C . ILE A 1 338 ? -13.030 -2.097 20.457 1.00 94.81 338 ILE A C 1
ATOM 2744 O O . ILE A 1 338 ? -14.020 -2.799 20.237 1.00 94.81 338 ILE A O 1
ATOM 2748 N N . ASN A 1 339 ? -13.119 -0.776 20.609 1.00 93.69 339 ASN A N 1
ATOM 2749 C CA . ASN A 1 339 ? -14.401 -0.076 20.545 1.00 93.69 339 ASN A CA 1
ATOM 2750 C C . ASN A 1 339 ? -15.086 -0.237 19.182 1.00 93.69 339 ASN A C 1
ATOM 2752 O O . ASN A 1 339 ? -16.308 -0.382 19.129 1.00 93.69 339 ASN A O 1
ATOM 2756 N N . LEU A 1 340 ? -14.312 -0.250 18.095 1.00 91.31 340 LEU A N 1
ATOM 2757 C CA . LEU A 1 340 ? -14.818 -0.473 16.739 1.00 91.31 340 LEU A CA 1
ATOM 2758 C C . LEU A 1 340 ? -15.150 -1.947 16.488 1.00 91.31 340 LEU A C 1
ATOM 2760 O O . LEU A 1 340 ? -16.218 -2.261 15.964 1.00 91.31 340 LEU A O 1
ATOM 2764 N N . LEU A 1 341 ? -14.287 -2.862 16.932 1.00 93.25 341 LEU A N 1
ATOM 2765 C CA . LEU A 1 341 ? -14.481 -4.302 16.746 1.00 93.25 341 LEU A CA 1
ATOM 2766 C C . LEU A 1 341 ? -15.733 -4.810 17.480 1.00 93.25 341 LEU A C 1
ATOM 2768 O O . LEU A 1 341 ? -16.448 -5.659 16.950 1.00 93.25 341 LEU A O 1
ATOM 2772 N N . LYS A 1 342 ? -16.070 -4.244 18.652 1.00 92.81 342 LYS A N 1
ATOM 2773 C CA . LYS A 1 342 ? -17.335 -4.521 19.367 1.00 92.81 342 LYS A CA 1
ATOM 2774 C C . LYS A 1 342 ? -18.586 -4.173 18.548 1.00 92.81 342 LYS A C 1
ATOM 2776 O O . LYS A 1 342 ? -19.639 -4.761 18.785 1.00 92.81 342 LYS A O 1
ATOM 2781 N N . GLN A 1 343 ? -18.466 -3.229 17.616 1.00 88.25 343 GLN A N 1
ATOM 2782 C CA . GLN A 1 343 ? -19.531 -2.786 16.710 1.00 88.25 343 GLN A CA 1
ATOM 2783 C C . GLN A 1 343 ? -19.506 -3.535 15.367 1.00 88.25 343 GLN A C 1
ATOM 2785 O O . GLN A 1 343 ? -20.323 -3.256 14.496 1.00 88.25 343 GLN A O 1
ATOM 2790 N N . GLY A 1 344 ? -18.573 -4.475 15.182 1.00 87.06 344 GLY A N 1
ATOM 2791 C CA . GLY A 1 344 ? -18.384 -5.183 13.917 1.00 87.06 344 GLY A CA 1
ATOM 2792 C C . GLY A 1 344 ? -17.671 -4.364 12.838 1.00 87.06 344 GLY A C 1
ATOM 2793 O O . GLY A 1 344 ? -17.783 -4.698 11.662 1.00 87.06 344 GLY A O 1
ATOM 2794 N N . LEU A 1 345 ? -16.950 -3.302 13.215 1.00 87.38 345 LEU A N 1
ATOM 2795 C CA . LEU A 1 345 ? -16.243 -2.417 12.287 1.00 87.38 345 LEU A CA 1
ATOM 2796 C C . LEU A 1 345 ? -14.739 -2.704 12.292 1.00 87.38 345 LEU A C 1
ATOM 2798 O O . LEU A 1 345 ? -14.133 -2.858 13.354 1.00 87.38 345 LEU A O 1
ATOM 2802 N N . ILE A 1 346 ? -14.124 -2.720 11.108 1.00 88.19 346 ILE A N 1
ATOM 2803 C CA . ILE A 1 346 ? -12.678 -2.912 10.957 1.00 88.19 346 ILE A CA 1
ATOM 2804 C C . ILE A 1 346 ? -11.958 -1.569 11.162 1.00 88.19 346 ILE A C 1
ATOM 2806 O O . ILE A 1 346 ? -12.205 -0.626 10.398 1.00 88.19 346 ILE A O 1
ATOM 2810 N N . PRO A 1 347 ? -11.046 -1.457 12.149 1.00 88.56 347 PRO A N 1
ATOM 2811 C CA . PRO A 1 347 ? -10.292 -0.233 12.389 1.00 88.56 347 PRO A CA 1
ATOM 2812 C C . PRO A 1 347 ? -9.477 0.191 11.164 1.00 88.56 347 PRO A C 1
ATOM 2814 O O . PRO A 1 347 ? -8.748 -0.608 10.575 1.00 88.56 347 PRO A O 1
ATOM 2817 N N . LYS A 1 348 ? -9.576 1.472 10.801 1.00 87.50 348 LYS A N 1
ATOM 2818 C CA . LYS A 1 348 ? -8.783 2.101 9.745 1.00 87.50 348 LYS A CA 1
ATOM 2819 C C . LYS A 1 348 ? -8.041 3.282 10.356 1.00 87.50 348 LYS A C 1
ATOM 2821 O O . LYS A 1 348 ? -8.669 4.166 10.926 1.00 87.50 348 LYS A O 1
ATOM 2826 N N . PHE A 1 349 ? -6.717 3.278 10.252 1.00 86.00 349 PHE A N 1
ATOM 2827 C CA . PHE A 1 349 ? -5.869 4.332 10.801 1.00 86.00 349 PHE A CA 1
ATOM 2828 C C . PHE A 1 349 ? -5.159 5.071 9.679 1.00 86.00 349 PHE A C 1
ATOM 2830 O O . PHE A 1 349 ? -4.690 4.452 8.720 1.00 86.00 349 PHE A O 1
ATOM 2837 N N . ARG A 1 350 ? -5.040 6.387 9.825 1.00 87.12 350 ARG A N 1
ATOM 2838 C CA . ARG A 1 350 ? -4.067 7.203 9.100 1.00 87.12 350 ARG A CA 1
ATOM 2839 C C . ARG A 1 350 ? -2.955 7.612 10.045 1.00 87.12 350 ARG A C 1
ATOM 2841 O O . ARG A 1 350 ? -3.109 7.548 11.261 1.00 87.12 350 ARG A O 1
ATOM 2848 N N . ILE A 1 351 ? -1.856 8.097 9.491 1.00 84.38 351 ILE A N 1
ATOM 2849 C CA . ILE A 1 351 ? -0.726 8.596 10.286 1.00 84.38 351 ILE A CA 1
ATOM 2850 C C . ILE A 1 351 ? -1.158 9.650 11.294 1.00 84.38 351 ILE A C 1
ATOM 2852 O O . ILE A 1 351 ? -0.798 9.538 12.461 1.00 84.38 351 ILE A O 1
ATOM 2856 N N . LYS A 1 352 ? -1.954 10.636 10.865 1.00 85.25 352 LYS A N 1
ATOM 2857 C CA . LYS A 1 352 ? -2.448 11.694 11.759 1.00 85.25 352 LYS A CA 1
ATOM 2858 C C . LYS A 1 352 ? -3.354 11.191 12.883 1.00 85.25 352 LYS A C 1
ATOM 2860 O O . LYS A 1 352 ? -3.505 11.881 13.883 1.00 85.25 352 LYS A O 1
ATOM 2865 N N . ASP A 1 353 ? -3.956 10.012 12.720 1.00 82.56 353 ASP A N 1
ATOM 2866 C CA . ASP A 1 353 ? -4.837 9.415 13.727 1.00 82.56 353 ASP A CA 1
ATOM 2867 C C . ASP A 1 353 ? -4.044 8.619 14.781 1.00 82.56 353 ASP A C 1
ATOM 2869 O O . ASP A 1 353 ? -4.593 8.233 15.814 1.00 82.56 353 ASP A O 1
ATOM 2873 N N . LEU A 1 354 ? -2.762 8.330 14.528 1.00 79.69 354 LEU A N 1
ATOM 2874 C CA . LEU A 1 354 ? -1.937 7.538 15.432 1.00 79.69 354 LEU A CA 1
ATOM 2875 C C . LEU A 1 354 ? -1.267 8.445 16.474 1.00 79.69 354 LEU A C 1
ATOM 2877 O O . LEU A 1 354 ? -0.581 9.396 16.103 1.00 79.69 354 LEU A O 1
ATOM 2881 N N . PRO A 1 355 ? -1.344 8.117 17.778 1.00 70.69 355 PRO A N 1
ATOM 2882 C CA . PRO A 1 355 ? -0.683 8.866 18.852 1.00 70.69 355 PRO A CA 1
ATOM 2883 C C . PRO A 1 355 ? 0.836 8.606 18.902 1.00 70.69 355 PRO A C 1
ATOM 2885 O O . PRO A 1 355 ? 1.453 8.569 19.967 1.00 70.69 355 PRO A O 1
ATOM 2888 N N . LEU A 1 356 ? 1.463 8.361 17.753 1.00 68.12 356 LEU A N 1
ATOM 2889 C CA . LEU A 1 356 ? 2.896 8.137 17.611 1.00 68.12 356 LEU A CA 1
ATOM 2890 C C . LEU A 1 356 ? 3.576 9.457 17.236 1.00 68.12 356 LEU A C 1
ATOM 2892 O O . LEU A 1 356 ? 2.943 10.360 16.700 1.00 68.12 356 LEU A O 1
ATOM 2896 N N . GLU A 1 357 ? 4.873 9.589 17.525 1.00 64.75 357 GLU A N 1
ATOM 2897 C CA . GLU A 1 357 ? 5.614 10.747 17.018 1.00 64.75 357 GLU A CA 1
ATOM 2898 C C . GLU A 1 357 ? 5.663 10.662 15.493 1.00 64.75 357 GLU A C 1
ATOM 2900 O O . GLU A 1 357 ? 6.366 9.826 14.917 1.00 64.75 357 GLU A O 1
ATOM 2905 N N . ILE A 1 358 ? 4.870 11.510 14.841 1.00 61.44 358 ILE A N 1
ATOM 2906 C CA . ILE A 1 358 ? 4.853 11.635 13.392 1.00 61.44 358 ILE A CA 1
ATOM 2907 C C . ILE A 1 358 ? 6.220 12.181 12.998 1.00 61.44 358 ILE A C 1
ATOM 2909 O O . ILE A 1 358 ? 6.586 13.309 13.338 1.00 61.44 358 ILE A O 1
ATOM 2913 N N . LYS A 1 359 ? 7.006 11.375 12.278 1.00 67.62 359 LYS A N 1
ATOM 2914 C CA . LYS A 1 359 ? 8.211 11.896 11.638 1.00 67.62 359 LYS A CA 1
ATOM 2915 C C . LYS A 1 359 ? 7.801 13.052 10.744 1.00 67.62 359 LYS A C 1
ATOM 2917 O O . LYS A 1 359 ? 6.925 12.892 9.897 1.00 67.62 359 LYS A O 1
ATOM 2922 N N . ASN A 1 360 ? 8.470 14.188 10.898 1.00 82.06 360 ASN A N 1
ATOM 2923 C CA . ASN A 1 360 ? 8.228 15.309 10.006 1.00 82.06 360 ASN A CA 1
ATOM 2924 C C . ASN A 1 360 ? 8.467 14.897 8.539 1.00 82.06 360 ASN A C 1
ATOM 2926 O O . ASN A 1 360 ? 9.285 14.016 8.238 1.00 82.06 360 ASN A O 1
ATOM 2930 N N . LYS A 1 361 ? 7.747 15.547 7.618 1.00 88.62 361 LYS A N 1
ATOM 2931 C CA . LYS A 1 361 ? 7.800 15.235 6.179 1.00 88.62 361 LYS A CA 1
ATOM 2932 C C . LYS A 1 361 ? 9.228 15.258 5.635 1.00 88.62 361 LYS A C 1
ATOM 2934 O O . LYS A 1 361 ? 9.605 14.393 4.854 1.00 88.62 361 LYS A O 1
ATOM 2939 N N . TYR A 1 362 ? 10.052 16.181 6.131 1.00 90.62 362 TYR A N 1
ATOM 2940 C CA . TYR A 1 362 ? 11.465 16.296 5.775 1.00 90.62 362 TYR A CA 1
ATOM 2941 C C . TYR A 1 362 ? 12.283 15.039 6.108 1.00 90.62 362 TYR A C 1
ATOM 2943 O O . TYR A 1 362 ? 13.060 14.564 5.282 1.00 90.62 362 TYR A O 1
ATOM 2951 N N . SER A 1 363 ? 12.097 14.455 7.294 1.00 88.44 363 SER A N 1
ATOM 2952 C CA . SER A 1 363 ? 12.759 13.208 7.690 1.00 88.44 363 SER A CA 1
ATOM 2953 C C . SER A 1 363 ? 12.325 12.045 6.802 1.00 88.44 363 SER A C 1
ATOM 2955 O O . SER A 1 363 ? 13.158 11.232 6.400 1.00 88.44 363 SER A O 1
ATOM 2957 N N . ILE A 1 364 ? 11.039 11.969 6.449 1.00 88.00 364 ILE A N 1
ATOM 2958 C CA . ILE A 1 364 ? 10.523 10.943 5.532 1.00 88.00 364 ILE A CA 1
ATOM 2959 C C . ILE A 1 364 ? 11.134 11.118 4.141 1.00 88.00 364 ILE A C 1
ATOM 2961 O O . ILE A 1 364 ? 11.725 10.168 3.632 1.00 88.00 364 ILE A O 1
ATOM 2965 N N . ALA A 1 365 ? 11.095 12.329 3.585 1.00 92.00 365 ALA A N 1
ATOM 2966 C CA . ALA A 1 365 ? 11.694 12.653 2.293 1.00 92.00 365 ALA A CA 1
ATOM 2967 C C . ALA A 1 365 ? 13.191 12.297 2.258 1.00 92.00 365 ALA A C 1
ATOM 2969 O O . ALA A 1 365 ? 13.656 11.605 1.352 1.00 92.00 365 ALA A O 1
ATOM 2970 N N . LYS A 1 366 ? 13.941 12.661 3.308 1.00 91.88 366 LYS A N 1
ATOM 2971 C CA . LYS A 1 366 ? 15.359 12.304 3.447 1.00 91.88 366 LYS A CA 1
ATOM 2972 C C . LYS A 1 366 ? 15.571 10.793 3.531 1.00 91.88 366 LYS A C 1
ATOM 2974 O O . LYS A 1 366 ? 16.510 10.283 2.935 1.00 91.88 366 LYS A O 1
ATOM 2979 N N . ASN A 1 367 ? 14.718 10.058 4.244 1.00 88.69 367 ASN A N 1
ATOM 2980 C CA . ASN A 1 367 ? 14.814 8.597 4.322 1.00 88.69 367 ASN A CA 1
ATOM 2981 C C . ASN A 1 367 ? 14.515 7.920 2.975 1.00 88.69 367 ASN A C 1
ATOM 2983 O O . ASN A 1 367 ? 15.136 6.903 2.670 1.00 88.69 367 A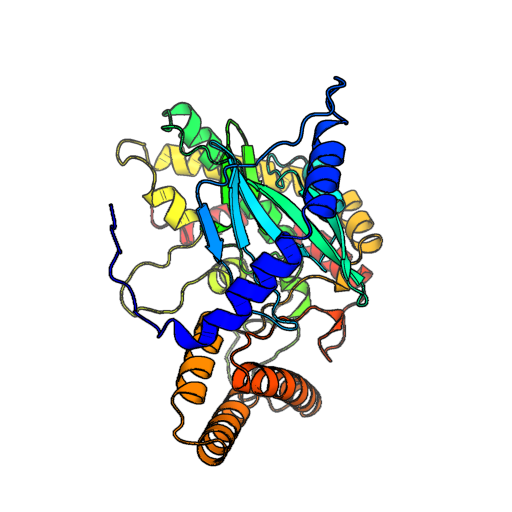SN A O 1
ATOM 2987 N N . VAL A 1 368 ? 13.600 8.469 2.172 1.00 90.88 368 VAL A N 1
ATOM 2988 C CA . VAL A 1 368 ? 13.339 8.002 0.801 1.00 90.88 368 VAL A CA 1
ATOM 2989 C C . VAL A 1 368 ? 14.566 8.228 -0.079 1.00 90.88 368 VAL A C 1
ATOM 2991 O O . VAL A 1 368 ? 15.067 7.277 -0.671 1.00 90.88 368 VAL A O 1
ATOM 2994 N N . VAL A 1 369 ? 15.130 9.438 -0.088 1.00 93.69 369 VAL A N 1
ATOM 2995 C CA . VAL A 1 369 ? 16.351 9.748 -0.856 1.00 93.69 369 VAL A CA 1
ATOM 2996 C C . VAL A 1 369 ? 17.549 8.921 -0.387 1.00 93.69 369 VAL A C 1
ATOM 2998 O O . VAL A 1 369 ? 18.296 8.380 -1.200 1.00 93.69 369 VAL A O 1
ATOM 3001 N N . ASN A 1 370 ? 17.725 8.756 0.923 1.00 90.00 370 ASN A N 1
ATOM 3002 C CA . ASN A 1 370 ? 18.764 7.886 1.466 1.00 90.00 370 ASN A CA 1
ATOM 3003 C C . ASN A 1 370 ? 18.578 6.443 0.995 1.00 90.00 370 ASN A C 1
ATOM 3005 O O . ASN A 1 370 ? 19.566 5.804 0.655 1.00 90.00 370 ASN A O 1
ATOM 3009 N N . ARG A 1 371 ? 17.333 5.946 0.934 1.00 87.94 371 ARG A N 1
ATOM 3010 C CA . ARG A 1 371 ? 17.039 4.614 0.395 1.00 87.94 371 ARG A CA 1
ATOM 3011 C C . ARG A 1 371 ? 17.400 4.523 -1.078 1.00 87.94 371 ARG A C 1
ATOM 3013 O O . ARG A 1 371 ? 18.046 3.556 -1.453 1.00 87.94 371 ARG A O 1
ATOM 3020 N N . ILE A 1 372 ? 17.030 5.506 -1.898 1.00 91.00 372 ILE A N 1
ATOM 3021 C CA . ILE A 1 372 ? 17.413 5.549 -3.317 1.00 91.00 372 ILE A CA 1
ATOM 3022 C C . ILE A 1 372 ? 18.935 5.415 -3.453 1.00 91.00 372 ILE A C 1
ATOM 3024 O O . ILE A 1 372 ? 19.407 4.550 -4.181 1.00 91.00 372 ILE A O 1
ATOM 3028 N N . ASN A 1 373 ? 19.694 6.203 -2.688 1.00 89.94 373 ASN A N 1
ATOM 3029 C CA . ASN A 1 373 ? 21.154 6.245 -2.775 1.00 89.94 373 ASN A CA 1
ATOM 3030 C C . ASN A 1 373 ? 21.864 5.031 -2.152 1.00 89.94 373 ASN A C 1
ATOM 3032 O O . ASN A 1 373 ? 22.948 4.665 -2.600 1.00 89.94 373 ASN A O 1
ATOM 3036 N N . SER A 1 374 ? 21.291 4.407 -1.118 1.00 85.62 374 SER A N 1
ATOM 3037 C CA . SER A 1 374 ? 21.863 3.208 -0.488 1.00 85.62 374 SER A CA 1
ATOM 3038 C C . SER A 1 374 ? 21.491 1.914 -1.213 1.00 85.62 374 SER A C 1
ATOM 3040 O O . SER A 1 374 ? 22.137 0.878 -1.026 1.00 85.62 374 SER A O 1
ATOM 3042 N N . THR A 1 375 ? 20.447 1.955 -2.041 1.00 82.75 375 THR A N 1
ATOM 3043 C CA . THR A 1 375 ? 19.971 0.801 -2.792 1.00 82.75 375 THR A CA 1
ATOM 3044 C C . THR A 1 375 ? 20.918 0.504 -3.947 1.00 82.75 375 THR A C 1
ATOM 3046 O O . THR A 1 375 ? 21.081 1.289 -4.869 1.00 82.75 375 THR A O 1
ATOM 3049 N N . ASN A 1 376 ? 21.524 -0.680 -3.931 1.00 85.31 376 ASN A N 1
ATOM 3050 C CA . ASN A 1 376 ? 22.306 -1.180 -5.055 1.00 85.31 376 ASN A CA 1
ATOM 3051 C C . ASN A 1 376 ? 21.401 -2.034 -5.957 1.00 85.31 376 ASN A C 1
ATOM 3053 O O . ASN A 1 376 ? 20.847 -3.033 -5.493 1.00 85.31 376 ASN A O 1
ATOM 3057 N N . CYS A 1 377 ? 21.271 -1.671 -7.237 1.00 88.31 377 CYS A N 1
ATOM 3058 C CA . CYS A 1 377 ? 20.430 -2.391 -8.200 1.00 88.31 377 CYS A CA 1
ATOM 3059 C C . CYS A 1 377 ? 20.775 -3.888 -8.293 1.00 88.31 377 CYS A C 1
ATOM 3061 O O . CYS A 1 377 ? 19.882 -4.734 -8.280 1.00 88.31 377 CYS A O 1
ATOM 3063 N N . SER A 1 378 ? 22.061 -4.247 -8.290 1.00 86.81 378 SER A N 1
ATOM 3064 C CA . SER A 1 378 ? 22.490 -5.651 -8.303 1.00 86.81 378 SER A CA 1
ATOM 3065 C C . SER A 1 378 ? 22.055 -6.385 -7.032 1.00 86.81 378 SER A C 1
ATOM 3067 O O . SER A 1 378 ? 21.648 -7.543 -7.090 1.00 86.81 378 SER A O 1
ATOM 3069 N N . LYS A 1 379 ? 22.070 -5.703 -5.879 1.00 83.25 379 LYS A N 1
ATOM 3070 C CA . LYS A 1 379 ? 21.578 -6.256 -4.606 1.00 83.25 379 LYS A CA 1
ATOM 3071 C C . LYS A 1 379 ? 20.052 -6.410 -4.605 1.00 83.25 379 LYS A C 1
ATOM 3073 O O . LYS A 1 379 ? 19.555 -7.385 -4.045 1.00 83.25 379 LYS A O 1
ATOM 3078 N N . LEU A 1 380 ? 19.309 -5.496 -5.240 1.00 81.56 380 LEU A N 1
ATOM 3079 C CA . LEU A 1 380 ? 17.860 -5.643 -5.436 1.00 81.56 380 LEU A CA 1
ATOM 3080 C C . LEU A 1 380 ? 17.537 -6.889 -6.255 1.00 81.56 380 LEU A C 1
ATOM 3082 O O . LEU A 1 380 ? 16.717 -7.686 -5.814 1.00 81.56 380 LEU A O 1
ATOM 3086 N N . ILE A 1 381 ? 18.214 -7.081 -7.389 1.00 84.00 381 ILE A N 1
ATOM 3087 C CA . ILE A 1 381 ? 18.030 -8.252 -8.257 1.00 84.00 381 ILE A CA 1
ATOM 3088 C C . ILE A 1 381 ? 18.374 -9.545 -7.506 1.00 84.00 381 ILE A C 1
ATOM 3090 O O . ILE A 1 381 ? 17.592 -10.492 -7.508 1.00 84.00 381 ILE A O 1
ATOM 3094 N N . GLN A 1 382 ? 19.504 -9.579 -6.792 1.00 81.69 382 GLN A N 1
ATOM 3095 C CA . GLN A 1 382 ? 19.880 -10.739 -5.975 1.00 81.69 382 GLN A CA 1
ATOM 3096 C C . GLN A 1 382 ? 18.825 -11.072 -4.920 1.00 81.69 382 GLN A C 1
ATOM 3098 O O . GLN A 1 382 ? 18.508 -12.241 -4.711 1.00 81.69 382 GLN A O 1
ATOM 3103 N N . ASN A 1 383 ? 18.286 -10.060 -4.241 1.00 74.50 383 ASN A N 1
ATOM 3104 C CA . ASN A 1 383 ? 17.237 -10.279 -3.258 1.00 74.50 383 ASN A CA 1
ATOM 3105 C C . ASN A 1 383 ? 15.946 -10.754 -3.926 1.00 74.50 383 ASN A C 1
ATOM 3107 O O . ASN A 1 383 ? 15.357 -11.710 -3.439 1.00 74.50 383 ASN A O 1
ATOM 3111 N N . PHE A 1 384 ? 15.550 -10.139 -5.043 1.00 76.94 384 PHE A N 1
ATOM 3112 C CA . PHE A 1 384 ? 14.391 -10.525 -5.848 1.00 76.94 384 PHE A CA 1
ATOM 3113 C C . PHE A 1 384 ? 14.444 -12.002 -6.264 1.00 76.94 384 PHE A C 1
ATOM 3115 O O . PHE A 1 384 ? 13.475 -12.730 -6.060 1.00 76.94 384 PHE A O 1
ATOM 3122 N N . ASN A 1 385 ? 15.606 -12.486 -6.707 1.00 79.38 385 ASN A N 1
ATOM 3123 C CA . ASN A 1 385 ? 15.804 -13.895 -7.063 1.00 79.38 385 ASN A CA 1
ATOM 3124 C C . ASN A 1 385 ? 15.660 -14.856 -5.877 1.00 79.38 385 ASN A C 1
ATOM 3126 O O . ASN A 1 385 ? 15.236 -15.985 -6.065 1.00 79.38 385 ASN A O 1
ATOM 3130 N N . LYS A 1 386 ? 15.969 -14.434 -4.643 1.00 73.50 386 LYS A N 1
ATOM 3131 C CA . LYS A 1 386 ? 15.737 -15.276 -3.451 1.00 73.50 386 LYS A CA 1
ATOM 3132 C C . LYS A 1 386 ? 14.252 -15.461 -3.130 1.00 73.50 386 LYS A C 1
ATOM 3134 O O . LYS A 1 386 ? 13.909 -16.318 -2.325 1.00 73.50 386 LYS A O 1
ATOM 3139 N N . ILE A 1 387 ? 13.395 -14.596 -3.664 1.00 66.31 387 ILE A N 1
ATOM 3140 C CA . ILE A 1 387 ? 11.958 -14.554 -3.362 1.00 66.31 387 ILE A CA 1
ATOM 3141 C C . ILE A 1 387 ? 11.168 -15.334 -4.404 1.00 66.31 387 ILE A C 1
ATOM 3143 O O . ILE A 1 387 ? 10.174 -15.993 -4.085 1.00 66.31 387 ILE A O 1
ATOM 3147 N N . ILE A 1 388 ? 11.591 -15.202 -5.654 1.00 68.06 388 ILE A N 1
ATOM 3148 C CA . ILE A 1 388 ? 10.975 -15.866 -6.781 1.00 68.06 388 ILE A CA 1
ATOM 3149 C C . ILE A 1 388 ? 11.567 -17.266 -6.853 1.00 68.06 388 ILE A C 1
ATOM 3151 O O . ILE A 1 388 ? 12.669 -17.464 -7.347 1.00 68.06 388 ILE A O 1
ATOM 3155 N N . ASN A 1 389 ? 10.821 -18.230 -6.313 1.00 61.19 389 ASN A N 1
ATOM 3156 C CA . ASN A 1 389 ? 11.101 -19.657 -6.465 1.00 61.19 389 ASN A CA 1
ATOM 3157 C C . ASN A 1 389 ? 10.703 -20.101 -7.884 1.00 61.19 389 ASN A C 1
ATOM 3159 O O . ASN A 1 389 ? 9.722 -20.827 -8.059 1.00 61.19 389 ASN A O 1
ATOM 3163 N N . ILE A 1 390 ? 11.420 -19.580 -8.876 1.00 57.88 390 ILE A N 1
ATOM 3164 C CA . ILE A 1 390 ? 11.476 -20.078 -10.252 1.00 57.88 390 ILE A CA 1
ATOM 3165 C C . ILE A 1 390 ? 12.772 -20.869 -10.376 1.00 57.88 390 ILE A C 1
ATOM 3167 O O . ILE A 1 390 ? 12.710 -21.997 -10.914 1.00 57.88 390 ILE A O 1
#

pLDDT: mean 70.61, std 21.96, range [21.75, 98.19]